Protein AF-A0A518BEJ7-F1 (afdb_monomer_lite)

Foldseek 3Di:
DVVVVLVVLQVLQLVLLVLVVVLLVLADPVCVVVSVVVLVVLCVLLVHNCVPPSHDPSVSSVVDDPVSSVSSSVVSVVVSVVSVVPDSPPPPPQPFDPVVVLVVLVVVLVVVLVVLVCVCVVCVCLLQAAQPVVLVVVLVVLVVQLVVLVVQLVVLVVVVPPPPDDDDPDDDDDPPSVVSNVVSVVSNVVSVVSNVVSVCVCVVVCSNHRPPVSLLVLLLSLLLSLLSLLLVVVSVVCVVVSNDHPVCVVVSVCLSVLSSVLSSVVLVCCCVPQQDDPDPDDPCRPCCDSVNSSVVSNVCSNPVVVSVVVVVVVVCVVPPDPVPPDDPDDDDDPPPPDDDDDDDDDDDDDDDDDDDDDDDDDDDDDDDDDDDDDDDDDDDDDDDDDD

Sequence (387 aa):
MKDGLDRVDLAEVEAQLRRIEEHLNRLSAHAAGARDRMRASVASIVGVDLGGRTTLAAEQWSRLTETQRDASVGRLTELADELAGLDPAGPLSVRPVPPGITLVAAGAMLVATLAVLSMILGRWHDATARVPLAQVEALESSVDALRAARALEERAMRALAPPDFPDDSSQPPAVAPDAAYSAAHAAVRAAESDVATRTLGLFGDARILPSEALVIEMVMWMGALGGLAHLLTSFAKYVGYRRLQRSWLIYYLFLPIQGAALAVIVYLVLRVGILAPSGLSDGGSANLNLVGIYAFAGLTGLFSKVALDKLAEVFQTAFRTRAVAEDQGEGLAQVQVTAPVRPPEPEPADSAQLVDEVETPDAPEAEGTPSRKRTAKRRASEEKPGS

Structure (mmCIF, N/CA/C/O backbone):
data_AF-A0A518BEJ7-F1
#
_entry.id   AF-A0A518BEJ7-F1
#
loop_
_atom_site.group_PDB
_atom_site.id
_atom_site.type_symbol
_atom_site.label_atom_id
_atom_site.label_alt_id
_atom_site.label_comp_id
_atom_site.label_asym_id
_atom_site.label_entity_id
_atom_site.label_seq_id
_atom_site.pdbx_PDB_ins_code
_atom_site.Cartn_x
_atom_site.Cartn_y
_atom_site.Cartn_z
_atom_site.occupancy
_atom_site.B_iso_or_equiv
_atom_site.auth_seq_id
_atom_site.auth_comp_id
_atom_site.auth_asym_id
_atom_site.auth_atom_id
_atom_site.pdbx_PDB_model_num
ATOM 1 N N . MET A 1 1 ? -36.230 28.241 61.205 1.00 55.03 1 MET A N 1
ATOM 2 C CA . MET A 1 1 ? -36.914 27.665 60.023 1.00 55.03 1 MET A CA 1
ATOM 3 C C . MET A 1 1 ? -36.000 27.540 58.799 1.00 55.03 1 MET A C 1
ATOM 5 O O . MET A 1 1 ? -36.228 26.617 58.036 1.00 55.03 1 MET A O 1
ATOM 9 N N . LYS A 1 2 ? -34.958 28.380 58.626 1.00 56.50 2 LYS A N 1
ATOM 10 C CA . LYS A 1 2 ? -33.977 28.249 57.525 1.00 56.50 2 LYS A CA 1
ATOM 11 C C . LYS A 1 2 ? -33.111 26.975 57.586 1.00 56.50 2 LYS A C 1
ATOM 13 O O . LYS A 1 2 ? -33.020 26.290 56.579 1.00 56.50 2 LYS A O 1
ATOM 18 N N . ASP A 1 3 ? -32.637 26.570 58.768 1.00 59.72 3 ASP A N 1
ATOM 19 C CA . ASP A 1 3 ? -31.804 25.354 58.931 1.00 59.72 3 ASP A CA 1
ATOM 20 C C . ASP A 1 3 ? -32.463 24.035 58.480 1.00 59.72 3 ASP A C 1
ATOM 22 O O . ASP A 1 3 ? -31.779 23.033 58.278 1.00 59.72 3 ASP A O 1
ATOM 26 N N . GLY A 1 4 ? -33.795 24.007 58.354 1.00 56.38 4 GLY A N 1
ATOM 27 C CA . GLY A 1 4 ? -34.533 22.827 57.900 1.00 56.38 4 GLY A CA 1
ATOM 28 C C . GLY A 1 4 ? -34.551 22.659 56.380 1.00 56.38 4 GLY A C 1
ATOM 29 O O . GLY A 1 4 ? -34.531 21.525 55.918 1.00 56.38 4 GLY A O 1
ATOM 30 N N . LEU A 1 5 ? -34.559 23.760 55.616 1.00 57.19 5 LEU A N 1
ATOM 31 C CA . LEU A 1 5 ? -34.579 23.734 54.146 1.00 57.19 5 LEU A CA 1
ATOM 32 C C . LEU A 1 5 ? -33.195 23.387 53.579 1.00 57.19 5 LEU A C 1
ATOM 34 O O . LEU A 1 5 ? -33.090 22.474 52.769 1.00 57.19 5 LEU A O 1
ATOM 38 N N . ASP A 1 6 ? -32.122 23.981 54.118 1.00 65.31 6 ASP A N 1
ATOM 39 C CA . ASP A 1 6 ? -30.749 23.727 53.644 1.00 65.31 6 ASP A CA 1
ATOM 40 C C . ASP A 1 6 ? -30.299 22.257 53.814 1.00 65.31 6 ASP A C 1
ATOM 42 O O . ASP A 1 6 ? -29.430 21.773 53.087 1.00 65.31 6 ASP A O 1
ATOM 46 N N . ARG A 1 7 ? -30.890 21.520 54.768 1.00 65.75 7 ARG A N 1
ATOM 47 C CA . ARG A 1 7 ? -30.589 20.096 54.996 1.00 65.75 7 ARG A CA 1
ATOM 48 C C . ARG A 1 7 ? -31.278 19.156 54.010 1.00 65.75 7 ARG A C 1
ATOM 50 O O . ARG A 1 7 ? -30.726 18.093 53.732 1.00 65.75 7 ARG A O 1
ATOM 57 N N . VAL A 1 8 ? -32.463 19.514 53.519 1.00 61.03 8 VAL A N 1
ATOM 58 C CA . VAL A 1 8 ? -33.221 18.668 52.584 1.00 61.03 8 VAL A CA 1
ATOM 59 C C . VAL A 1 8 ? -32.542 18.669 51.210 1.00 61.03 8 VAL A C 1
ATOM 61 O O . VAL A 1 8 ? -32.396 17.604 50.613 1.00 61.03 8 VAL A O 1
ATOM 64 N N . ASP A 1 9 ? -31.998 19.812 50.783 1.00 79.81 9 ASP A N 1
ATOM 65 C CA . ASP A 1 9 ? -31.315 19.937 49.487 1.00 79.81 9 ASP A CA 1
ATOM 66 C C . ASP A 1 9 ? -29.981 19.179 49.440 1.00 79.81 9 ASP A C 1
ATOM 68 O O . ASP A 1 9 ? -29.652 18.544 48.438 1.00 79.81 9 ASP A O 1
ATOM 72 N N . LEU A 1 10 ? -29.215 19.187 50.539 1.00 84.19 10 LEU A N 1
ATOM 73 C CA . LEU A 1 10 ? -27.943 18.460 50.605 1.00 84.19 10 LEU A CA 1
ATOM 74 C C . LEU A 1 10 ? -28.154 16.941 50.528 1.00 84.19 10 LEU A C 1
ATOM 76 O O . LEU A 1 10 ? -27.407 16.247 49.838 1.00 84.19 10 LEU A O 1
ATOM 80 N N . ALA A 1 11 ? -29.181 16.424 51.207 1.00 85.81 11 ALA A N 1
ATOM 81 C CA . ALA A 1 11 ? -29.491 14.998 51.194 1.00 85.81 11 ALA A CA 1
ATOM 82 C C . ALA A 1 11 ? -29.886 14.505 49.791 1.00 85.81 11 ALA A C 1
ATOM 84 O O . ALA A 1 11 ? -29.47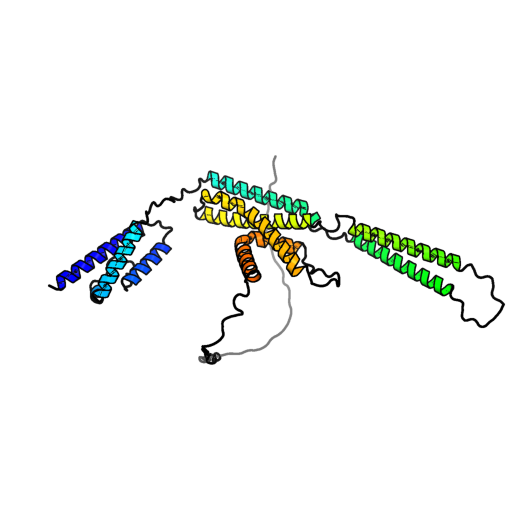8 13.410 49.396 1.00 85.81 11 ALA A O 1
ATOM 85 N N . GLU A 1 12 ? -30.630 15.313 49.026 1.00 87.31 12 GLU A N 1
ATOM 86 C CA . GLU A 1 12 ? -30.988 14.985 47.642 1.00 87.31 12 GLU A CA 1
ATOM 87 C C . GLU A 1 12 ? -29.751 14.967 46.737 1.00 87.31 12 GLU A C 1
ATOM 89 O O . GLU A 1 12 ? -29.547 14.009 45.992 1.00 87.31 12 GLU A O 1
ATOM 94 N N . VAL A 1 13 ? -28.856 15.953 46.860 1.00 86.56 13 VAL A N 1
ATOM 95 C CA . VAL A 1 13 ? -27.588 15.975 46.107 1.00 86.56 13 VAL A CA 1
ATOM 96 C C . VAL A 1 13 ? -26.735 14.747 46.417 1.00 86.56 13 VAL A C 1
ATOM 98 O O . VAL A 1 13 ? -26.234 14.095 45.501 1.00 86.56 13 VAL A O 1
ATOM 101 N N . GLU A 1 14 ? -26.600 14.370 47.689 1.00 89.25 14 GLU A N 1
ATOM 102 C CA . GLU A 1 14 ? -25.875 13.155 48.078 1.00 89.25 14 GLU A CA 1
ATOM 103 C C . GLU A 1 14 ? -26.545 11.869 47.569 1.00 89.25 14 GLU A C 1
ATOM 105 O O . GLU A 1 14 ? -25.866 10.872 47.301 1.00 89.25 14 GLU A O 1
ATOM 110 N N . ALA A 1 15 ? -27.874 11.854 47.440 1.00 88.50 15 ALA A N 1
ATOM 111 C CA . ALA A 1 15 ? -28.603 10.740 46.841 1.00 88.50 15 ALA A CA 1
ATOM 112 C C . ALA A 1 15 ? -28.362 10.656 45.323 1.00 88.50 15 ALA A C 1
ATOM 114 O O . ALA A 1 15 ? -28.169 9.558 44.795 1.00 88.50 15 ALA A O 1
ATOM 115 N N . GLN A 1 16 ? -28.319 11.791 44.621 1.00 86.69 16 GLN A N 1
ATOM 116 C CA . GLN A 1 16 ? -27.991 11.858 43.191 1.00 86.69 16 GLN A CA 1
ATOM 117 C C . GLN A 1 16 ? -26.537 11.449 42.922 1.00 86.69 16 GLN A C 1
ATOM 119 O O . GLN A 1 16 ? -26.282 10.603 42.067 1.00 86.69 16 GLN A O 1
ATOM 124 N N . LEU A 1 17 ? -25.580 11.953 43.710 1.00 88.44 17 LEU A N 1
ATOM 125 C CA . LEU A 1 17 ? -24.166 11.574 43.601 1.00 88.44 17 LEU A CA 1
ATOM 126 C C . LEU A 1 17 ? -23.956 10.071 43.819 1.00 88.44 17 LEU A C 1
ATOM 128 O O . LEU A 1 17 ? -23.204 9.444 43.073 1.00 88.44 17 LEU A O 1
ATOM 132 N N . ARG A 1 18 ? -24.655 9.466 44.791 1.00 89.06 18 ARG A N 1
ATOM 133 C CA . ARG A 1 18 ? -24.640 8.007 44.985 1.00 89.06 18 ARG A CA 1
ATOM 134 C C . ARG A 1 18 ? -25.216 7.256 43.788 1.00 89.06 18 ARG A C 1
ATOM 136 O O . ARG A 1 18 ? -24.581 6.312 43.327 1.00 89.06 18 ARG A O 1
ATOM 143 N N . ARG A 1 19 ? -26.360 7.693 43.243 1.00 86.69 19 ARG A N 1
ATOM 144 C CA . ARG A 1 19 ? -26.951 7.094 42.032 1.00 86.69 19 ARG A CA 1
ATOM 145 C C . ARG A 1 19 ? -25.989 7.144 40.845 1.00 86.69 19 ARG A C 1
ATOM 147 O O . ARG A 1 19 ? -25.815 6.128 40.171 1.00 86.69 19 ARG A O 1
ATOM 154 N N . ILE A 1 20 ? -25.339 8.283 40.609 1.00 87.56 20 ILE A N 1
ATOM 155 C CA . ILE A 1 20 ? -24.346 8.450 39.538 1.00 87.56 20 ILE A CA 1
ATOM 156 C C . ILE A 1 20 ? -23.154 7.514 39.765 1.00 87.56 20 ILE A C 1
ATOM 158 O O . ILE A 1 20 ? -22.774 6.773 38.860 1.00 87.56 20 ILE A O 1
ATOM 162 N N . GLU A 1 21 ? -22.595 7.481 40.974 1.00 88.44 21 GLU A N 1
ATOM 163 C CA . GLU A 1 21 ? -21.442 6.635 41.294 1.00 88.44 21 GLU A CA 1
ATOM 164 C C . GLU A 1 21 ? -21.772 5.134 41.179 1.00 88.44 21 GLU A C 1
ATOM 166 O O . GLU A 1 21 ? -20.954 4.354 40.694 1.00 88.44 21 GLU A O 1
ATOM 171 N N . GLU A 1 22 ? -22.986 4.707 41.535 1.00 87.69 22 GLU A N 1
ATOM 172 C CA . GLU A 1 22 ? -23.460 3.336 41.302 1.00 87.69 22 GLU A CA 1
ATOM 173 C C . GLU A 1 22 ? -23.546 2.985 39.810 1.00 87.69 22 GLU A C 1
ATOM 175 O O . GLU A 1 22 ? -23.212 1.861 39.424 1.00 87.69 22 GLU A O 1
ATOM 180 N N . HIS A 1 23 ? -23.980 3.918 38.956 1.00 84.94 23 HIS A N 1
ATOM 181 C CA . HIS A 1 23 ? -23.977 3.714 37.503 1.00 84.94 23 HIS A CA 1
ATOM 182 C C . HIS A 1 23 ? -22.544 3.669 36.964 1.00 84.94 23 HIS A C 1
ATOM 184 O O . HIS A 1 23 ? -22.202 2.766 36.200 1.00 84.94 23 HIS A O 1
ATOM 190 N N . LEU A 1 24 ? -21.667 4.565 37.427 1.00 84.50 24 LEU A N 1
ATOM 191 C CA . LEU A 1 24 ? -20.254 4.570 37.052 1.00 84.50 24 LEU A CA 1
ATOM 192 C C . LEU A 1 24 ? -19.535 3.290 37.482 1.00 84.50 24 LEU A C 1
ATOM 194 O O . LEU A 1 24 ? -18.724 2.766 36.724 1.00 84.50 24 LEU A O 1
ATOM 198 N N . ASN A 1 25 ? -19.840 2.745 38.657 1.00 85.12 25 ASN A N 1
ATOM 199 C CA . ASN A 1 25 ? -19.250 1.492 39.127 1.00 85.12 25 ASN A CA 1
ATOM 200 C C . ASN A 1 25 ? -19.800 0.259 38.403 1.00 85.12 25 ASN A C 1
ATOM 202 O O . ASN A 1 25 ? -19.101 -0.751 38.316 1.00 85.12 25 ASN A O 1
ATOM 206 N N . ARG A 1 26 ? -21.004 0.350 37.825 1.00 81.00 26 ARG A N 1
ATOM 207 C CA . ARG A 1 26 ? -21.545 -0.669 36.914 1.00 81.00 26 ARG A CA 1
ATOM 208 C C . ARG A 1 26 ? -20.895 -0.641 35.529 1.00 81.00 26 ARG A C 1
ATOM 210 O O . ARG A 1 26 ? -20.910 -1.663 34.842 1.00 81.00 26 ARG A O 1
ATOM 217 N N . LEU A 1 27 ? -20.284 0.472 35.113 1.00 79.94 27 LEU A N 1
ATOM 218 C CA . LEU A 1 27 ? -19.514 0.511 33.869 1.00 79.94 27 LEU A CA 1
ATOM 219 C C . LEU A 1 27 ? -18.286 -0.407 33.970 1.00 79.94 27 LEU A C 1
ATOM 221 O O . LEU A 1 27 ? -17.537 -0.389 34.946 1.00 79.94 27 LEU A O 1
ATOM 225 N N . SER A 1 28 ? -18.058 -1.211 32.928 1.00 73.56 28 SER A N 1
ATOM 226 C CA . SER A 1 28 ? -16.960 -2.186 32.899 1.00 73.56 28 SER A CA 1
ATOM 227 C C . SER A 1 28 ? -15.583 -1.544 33.143 1.00 73.56 28 SER A C 1
ATOM 229 O O . SER A 1 28 ? -15.351 -0.386 32.795 1.00 73.56 28 SER A O 1
ATOM 231 N N . ALA A 1 29 ? -14.613 -2.327 33.636 1.00 70.69 29 ALA A N 1
ATOM 232 C CA . ALA A 1 29 ? -13.228 -1.879 33.859 1.00 70.69 29 ALA A CA 1
ATOM 233 C C . ALA A 1 29 ? -12.579 -1.202 32.628 1.00 70.69 29 ALA A C 1
ATOM 235 O O . ALA A 1 29 ? -11.692 -0.362 32.758 1.00 70.69 29 ALA A O 1
ATOM 236 N N . HIS A 1 30 ? -13.067 -1.517 31.426 1.00 58.03 30 HIS A N 1
ATOM 237 C CA . HIS A 1 30 ? -12.607 -0.953 30.159 1.00 58.03 30 HIS A CA 1
ATOM 238 C C . HIS A 1 30 ? -13.056 0.501 29.926 1.00 58.03 30 HIS A C 1
ATOM 240 O O . HIS A 1 30 ? -12.559 1.143 29.001 1.00 58.03 30 HIS A O 1
ATOM 246 N N . ALA A 1 31 ? -13.966 1.017 30.755 1.00 75.56 31 ALA A N 1
ATOM 247 C CA . ALA A 1 31 ? -14.461 2.388 30.741 1.00 75.56 31 ALA A CA 1
ATOM 248 C C . ALA A 1 31 ? -13.768 3.286 31.786 1.00 75.56 31 ALA A C 1
ATOM 250 O O . ALA A 1 31 ? -14.275 4.364 32.073 1.00 75.56 31 ALA A O 1
ATOM 251 N N . ALA A 1 32 ? -12.618 2.885 32.352 1.00 75.00 32 ALA A N 1
ATOM 252 C CA . ALA A 1 32 ? -11.901 3.654 33.380 1.00 75.00 32 ALA A CA 1
ATOM 253 C C . ALA A 1 32 ? -11.735 5.144 33.022 1.00 75.00 32 ALA A C 1
ATOM 255 O O . ALA A 1 32 ? -12.241 5.993 33.742 1.00 75.00 32 ALA A O 1
ATOM 256 N N . GLY A 1 33 ? -11.190 5.457 31.842 1.00 75.25 33 GLY A N 1
ATOM 257 C CA . GLY A 1 33 ? -11.035 6.854 31.419 1.00 75.25 33 GLY A CA 1
ATOM 258 C C . GLY A 1 33 ? -12.354 7.593 31.145 1.00 75.25 33 GLY A C 1
ATOM 259 O O . GLY A 1 33 ? -12.387 8.817 31.206 1.00 75.25 33 GLY A O 1
ATOM 260 N N . ALA A 1 34 ? -13.447 6.885 30.842 1.00 76.38 34 ALA A N 1
ATOM 261 C CA . ALA A 1 34 ? -14.771 7.504 30.743 1.00 76.38 34 ALA A CA 1
ATOM 262 C C . ALA A 1 34 ? -15.339 7.818 32.135 1.00 76.38 34 ALA A C 1
ATOM 264 O O . ALA A 1 34 ? -15.891 8.898 32.321 1.00 76.38 34 ALA A O 1
ATOM 265 N N . ARG A 1 35 ? -15.128 6.927 33.117 1.00 83.00 35 ARG A N 1
ATOM 266 C CA . ARG A 1 35 ? -15.468 7.175 34.527 1.00 83.00 35 ARG A CA 1
ATOM 267 C C . ARG A 1 35 ? -14.712 8.380 35.074 1.00 83.00 35 ARG A C 1
ATOM 269 O O . ARG A 1 35 ? -15.332 9.233 35.694 1.00 83.00 35 ARG A O 1
ATOM 276 N N . ASP A 1 36 ? -13.416 8.495 34.788 1.00 82.75 36 ASP A N 1
ATOM 277 C CA . ASP A 1 36 ? -12.596 9.610 35.280 1.00 82.75 36 ASP A CA 1
ATOM 278 C C . ASP A 1 36 ? -13.040 10.955 34.689 1.00 82.75 36 ASP A C 1
ATOM 280 O O . ASP A 1 36 ? -13.186 11.933 35.420 1.00 82.75 36 ASP A O 1
ATOM 284 N N . ARG A 1 37 ? -13.350 11.002 33.383 1.00 82.25 37 ARG A N 1
ATOM 285 C CA . ARG A 1 37 ? -13.929 12.202 32.754 1.00 82.25 37 ARG A CA 1
ATOM 286 C C . ARG A 1 37 ? -15.290 12.558 33.340 1.00 82.25 37 ARG A C 1
ATOM 288 O O . ARG A 1 37 ? -15.530 13.726 33.611 1.00 82.25 37 ARG A O 1
ATOM 295 N N . MET A 1 38 ? -16.152 11.567 33.569 1.00 84.69 38 MET A N 1
ATOM 296 C CA . MET A 1 38 ? -17.474 11.814 34.144 1.00 84.69 38 MET A CA 1
ATOM 297 C C . MET A 1 38 ? -17.368 12.334 35.582 1.00 84.69 38 MET A C 1
ATOM 299 O O . MET A 1 38 ? -18.053 13.285 35.939 1.00 84.69 38 MET A O 1
ATOM 303 N N . ARG A 1 39 ? -16.453 11.784 36.390 1.00 85.25 39 ARG A N 1
ATOM 304 C CA . ARG A 1 39 ? -16.159 12.295 37.738 1.00 85.25 39 ARG A CA 1
ATOM 305 C C . ARG A 1 39 ? -15.640 13.733 37.703 1.00 85.25 39 ARG A C 1
ATOM 307 O O . ARG A 1 39 ? -16.071 14.541 38.519 1.00 85.25 39 ARG A O 1
ATOM 314 N N . ALA A 1 40 ? -14.781 14.073 36.740 1.00 84.38 40 ALA A N 1
ATOM 315 C CA . ALA A 1 40 ? -14.326 15.449 36.539 1.00 84.38 40 ALA A CA 1
ATOM 316 C C . ALA A 1 40 ? -15.477 16.391 36.129 1.00 84.38 40 ALA A C 1
ATOM 318 O O . ALA A 1 40 ? -15.563 17.507 36.638 1.00 84.38 40 ALA A O 1
ATOM 319 N N . SER A 1 41 ? -16.399 15.939 35.271 1.00 86.19 41 SER A N 1
ATOM 320 C CA . SER A 1 41 ? -17.610 16.693 34.916 1.00 86.19 41 SER A CA 1
ATOM 321 C C . SER A 1 41 ? -18.528 16.912 36.122 1.00 86.19 41 SER A C 1
ATOM 323 O O . SER A 1 41 ? -18.980 18.033 36.334 1.00 86.19 41 SER A O 1
ATOM 325 N N . VAL A 1 42 ? -18.747 15.890 36.955 1.00 87.50 42 VAL A N 1
ATOM 326 C CA . VAL A 1 42 ? -19.524 16.005 38.203 1.00 87.50 42 VAL A CA 1
ATOM 327 C C . VAL A 1 42 ? -18.870 17.004 39.165 1.00 87.50 42 VAL A C 1
ATOM 329 O O . VAL A 1 42 ? -19.552 17.889 39.678 1.00 87.50 42 VAL A O 1
ATOM 332 N N . ALA A 1 43 ? -17.547 16.937 39.349 1.00 86.12 43 ALA A N 1
ATOM 333 C CA . ALA A 1 43 ? -16.807 17.902 40.167 1.00 86.12 43 ALA A CA 1
ATOM 334 C C . ALA A 1 43 ? -16.926 19.340 39.622 1.00 86.12 43 ALA A C 1
ATOM 336 O O . ALA A 1 43 ? -17.113 20.286 40.386 1.00 86.12 43 ALA A O 1
ATOM 337 N N . SER A 1 44 ? -16.895 19.509 38.294 1.00 87.88 44 SER A N 1
ATOM 338 C CA . SER A 1 44 ? -17.094 20.810 37.647 1.00 87.88 44 SER A CA 1
ATOM 339 C C . SER A 1 44 ? -18.515 21.353 37.807 1.00 87.88 44 SER A C 1
ATOM 341 O O . SER A 1 44 ? -18.669 22.569 37.887 1.00 87.88 44 SER A O 1
ATOM 343 N N .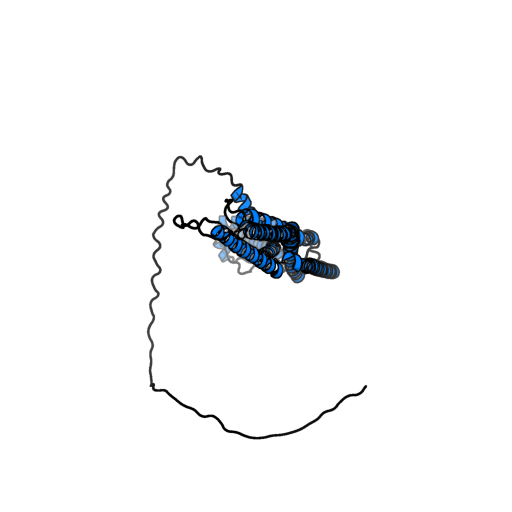 ILE A 1 45 ? -19.541 20.496 37.823 1.00 85.44 45 ILE A N 1
ATOM 344 C CA . ILE A 1 45 ? -20.941 20.909 38.017 1.00 85.44 45 ILE A CA 1
ATOM 345 C C . ILE A 1 45 ? -21.145 21.431 39.437 1.00 85.44 45 ILE A C 1
ATOM 347 O O . ILE A 1 45 ? -21.760 22.476 39.616 1.00 85.44 45 ILE A O 1
ATOM 351 N N . VAL A 1 46 ? -20.594 20.729 40.428 1.00 84.00 46 VAL A N 1
ATOM 352 C CA . VAL A 1 46 ? -20.720 21.105 41.843 1.00 84.00 46 VAL A CA 1
ATOM 353 C C . VAL A 1 46 ? -19.757 22.242 42.224 1.00 84.00 46 VAL A C 1
ATOM 355 O O . VAL A 1 46 ? -19.920 22.881 43.261 1.00 84.00 46 VAL A O 1
ATOM 358 N N . GLY A 1 47 ? -18.755 22.526 41.385 1.00 82.19 47 GLY A N 1
ATOM 359 C CA . GLY A 1 47 ? -17.743 23.556 41.634 1.00 82.19 47 GLY A CA 1
ATOM 360 C C . GLY A 1 47 ? -16.763 23.190 42.753 1.00 82.19 47 GLY A C 1
ATOM 361 O O . GLY A 1 47 ? -16.093 24.064 43.300 1.00 82.19 47 GLY A O 1
ATOM 362 N N . VAL A 1 48 ? -16.692 21.907 43.116 1.00 77.25 48 VAL A N 1
ATOM 363 C CA . VAL A 1 48 ? -15.896 21.391 44.232 1.00 77.25 48 VAL A CA 1
ATOM 364 C C . VAL A 1 48 ? -15.226 20.093 43.801 1.00 77.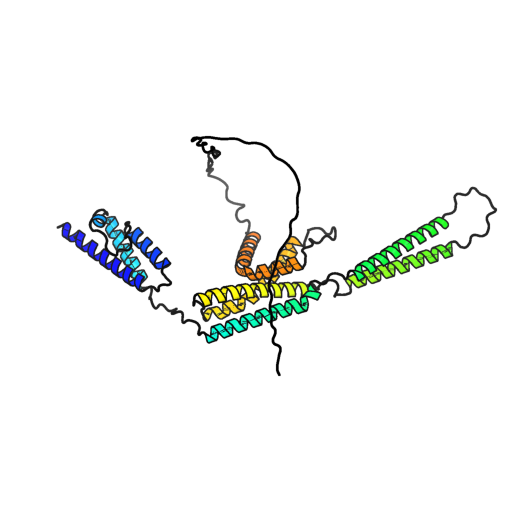25 48 VAL A C 1
ATOM 366 O O . VAL A 1 48 ? -15.873 19.197 43.259 1.00 77.25 48 VAL A O 1
ATOM 369 N N . ASP A 1 49 ? -13.929 19.973 44.080 1.00 78.12 49 ASP A N 1
ATOM 370 C CA . ASP A 1 49 ? -13.228 18.703 43.922 1.00 78.12 49 ASP A CA 1
ATOM 371 C C . ASP A 1 49 ? -13.695 17.713 44.997 1.00 78.12 49 ASP A C 1
ATOM 373 O O . ASP A 1 49 ? -13.458 17.890 46.194 1.00 78.12 49 ASP A O 1
ATOM 377 N N . LEU A 1 50 ? -14.386 16.667 44.552 1.00 74.88 50 LEU A N 1
ATOM 378 C CA . LEU A 1 50 ? -14.907 15.611 45.409 1.00 74.88 50 LEU A CA 1
ATOM 379 C C . LEU A 1 50 ? -13.817 14.633 45.872 1.00 74.88 50 LEU A C 1
ATOM 381 O O . LEU A 1 50 ? -14.070 13.834 46.775 1.00 74.88 50 LEU A O 1
ATOM 385 N N . GLY A 1 51 ? -12.619 14.639 45.270 1.00 73.44 51 GLY A N 1
ATOM 386 C CA . GLY A 1 51 ? -11.519 13.748 45.657 1.00 73.44 51 GLY A CA 1
ATOM 387 C C . GLY A 1 51 ? -11.895 12.258 45.648 1.00 73.44 51 GLY A C 1
ATOM 388 O O . GLY A 1 51 ? -11.400 11.489 46.471 1.00 73.44 51 GLY A O 1
ATOM 389 N N . GLY A 1 52 ? -12.832 11.860 44.779 1.00 70.62 52 GLY A N 1
ATOM 390 C CA . GLY A 1 52 ? -13.374 10.497 44.704 1.00 70.62 52 GLY A CA 1
ATOM 391 C C . GLY A 1 52 ? -14.414 10.134 45.775 1.00 70.62 52 GLY A C 1
ATOM 392 O O . GLY A 1 52 ? -14.768 8.963 45.891 1.00 70.62 52 GLY A O 1
ATOM 393 N N . ARG A 1 53 ? -14.907 11.096 46.564 1.00 77.69 53 ARG A N 1
ATOM 394 C CA . ARG A 1 53 ? -15.961 10.878 47.567 1.00 77.69 53 ARG A CA 1
ATOM 395 C C . ARG A 1 53 ? -17.346 11.129 46.970 1.00 77.69 53 ARG A C 1
ATOM 397 O O . ARG A 1 53 ? -17.521 12.011 46.138 1.00 77.69 53 ARG A O 1
ATOM 404 N N . THR A 1 54 ? -18.351 10.401 47.452 1.00 76.25 54 THR A N 1
ATOM 405 C CA . THR A 1 54 ? -19.769 10.594 47.082 1.00 76.25 54 THR A CA 1
ATOM 406 C C . THR A 1 54 ? -20.513 11.558 48.009 1.00 76.25 54 THR A C 1
ATOM 408 O O . THR A 1 54 ? -21.731 11.674 47.922 1.00 76.25 54 THR A O 1
ATOM 411 N N . THR A 1 55 ? -19.806 12.193 48.944 1.00 81.12 55 THR A N 1
ATOM 412 C CA . THR A 1 55 ? -20.372 13.077 49.970 1.00 81.12 55 THR A CA 1
ATOM 413 C C . THR A 1 55 ? -19.790 14.470 49.809 1.00 81.12 55 THR A C 1
ATOM 415 O O . THR A 1 55 ? -18.563 14.616 49.760 1.00 81.12 55 THR A O 1
ATOM 418 N N . LEU A 1 56 ? -20.649 15.483 49.777 1.00 83.25 56 LEU A N 1
ATOM 419 C CA . LEU A 1 56 ? -20.231 16.877 49.741 1.00 83.25 56 LEU A CA 1
ATOM 420 C C . LEU A 1 56 ? -20.152 17.403 51.177 1.00 83.25 56 LEU A C 1
ATOM 422 O O . LEU A 1 56 ? -21.094 17.233 51.948 1.00 83.25 56 LEU A O 1
ATOM 426 N N . ALA A 1 57 ? -19.043 18.033 51.574 1.00 86.19 57 ALA A N 1
ATOM 427 C CA . ALA A 1 57 ? -18.966 18.587 52.922 1.00 86.19 57 ALA A CA 1
ATOM 428 C C . ALA A 1 57 ? -20.028 19.686 53.085 1.00 86.19 57 ALA A C 1
ATOM 430 O O . ALA A 1 57 ? -20.095 20.604 52.267 1.00 86.19 57 ALA A O 1
ATOM 431 N N . ALA A 1 58 ? -20.824 19.623 54.157 1.00 84.81 58 ALA A N 1
ATOM 432 C CA . ALA A 1 58 ? -21.892 20.594 54.413 1.00 84.81 58 ALA A CA 1
ATOM 433 C C . ALA A 1 58 ? -21.389 22.052 54.369 1.00 84.81 58 ALA A C 1
ATOM 435 O O . ALA A 1 58 ? -22.083 22.933 53.873 1.00 84.81 58 ALA A O 1
ATOM 436 N N . GLU A 1 59 ? -20.149 22.285 54.810 1.00 85.56 59 GLU A N 1
ATOM 437 C CA . GLU A 1 59 ? -19.494 23.596 54.781 1.00 85.56 59 GLU A CA 1
ATOM 438 C C . GLU A 1 59 ? -19.203 24.105 53.356 1.00 85.56 59 GLU A C 1
ATOM 440 O O . GLU A 1 59 ? -19.248 25.306 53.098 1.00 85.56 59 GLU A O 1
ATOM 445 N N . GLN A 1 60 ? -18.909 23.208 52.410 1.00 85.81 60 GLN A N 1
ATOM 446 C CA . GLN A 1 60 ? -18.704 23.569 51.004 1.00 85.81 60 GLN A CA 1
ATOM 447 C C . GLN A 1 60 ? -20.043 23.871 50.327 1.00 85.81 60 GLN A C 1
ATOM 449 O O . GLN A 1 60 ? -20.142 24.851 49.593 1.00 85.81 60 GLN A O 1
ATOM 454 N N . TRP A 1 61 ? -21.085 23.090 50.634 1.00 86.88 61 TRP A N 1
ATOM 455 C CA . TRP A 1 61 ? -22.439 23.327 50.127 1.00 86.88 61 TRP A CA 1
ATOM 456 C C . TRP A 1 61 ? -23.010 24.665 50.603 1.00 86.88 61 TRP A C 1
ATOM 458 O O . TRP A 1 61 ? -23.569 25.418 49.810 1.00 86.88 61 TRP A O 1
ATOM 468 N N . SER A 1 62 ? -22.800 25.013 51.877 1.00 87.56 62 SER A N 1
ATOM 469 C CA . SER A 1 62 ? -23.289 26.276 52.445 1.00 87.56 62 SER A CA 1
ATOM 470 C C . SER A 1 62 ? -22.617 27.524 51.864 1.00 87.56 62 SER A C 1
ATOM 472 O O . SER A 1 62 ? -23.127 28.626 52.048 1.00 87.56 62 SER A O 1
ATOM 474 N N . ARG A 1 63 ? -21.467 27.381 51.186 1.00 89.38 63 ARG A N 1
ATOM 475 C CA . ARG A 1 63 ? -20.773 28.496 50.515 1.00 89.38 63 ARG A CA 1
ATOM 476 C C . ARG A 1 63 ? -21.369 28.834 49.146 1.00 89.38 63 ARG A C 1
ATOM 478 O O . ARG A 1 63 ? -21.066 29.903 48.622 1.00 89.38 63 ARG A O 1
ATOM 485 N N . LEU A 1 64 ? -22.189 27.954 48.571 1.00 87.00 64 LEU A N 1
ATOM 486 C CA . LEU A 1 64 ? -22.843 28.187 47.285 1.00 87.00 64 LEU A CA 1
ATOM 487 C C . LEU A 1 64 ? -24.081 29.071 47.454 1.00 87.00 64 LEU A C 1
ATOM 489 O O . LEU A 1 64 ? -24.858 28.923 48.404 1.00 87.00 64 LEU A O 1
ATOM 493 N N . THR A 1 65 ? -24.301 29.972 46.497 1.00 91.38 65 THR A N 1
ATOM 494 C CA . THR A 1 65 ? -25.549 30.741 46.441 1.00 91.38 65 THR A CA 1
ATOM 495 C C . THR A 1 65 ? -26.730 29.811 46.156 1.00 91.38 65 THR A C 1
ATOM 497 O O . THR A 1 65 ? -26.567 28.753 45.555 1.00 91.38 65 THR A O 1
ATOM 500 N N . GLU A 1 66 ? -27.939 30.204 46.555 1.00 87.69 66 GLU A N 1
ATOM 501 C CA . GLU A 1 66 ? -29.172 29.438 46.290 1.00 87.69 66 GLU A CA 1
ATOM 502 C C . GLU A 1 66 ? -29.331 29.125 44.790 1.00 87.69 66 GLU A C 1
ATOM 504 O O . GLU A 1 66 ? -29.506 27.976 44.402 1.00 87.69 66 GLU A O 1
ATOM 509 N N . THR A 1 67 ? -29.060 30.109 43.928 1.00 87.88 67 THR A N 1
ATOM 510 C CA . THR A 1 67 ? -29.048 29.936 42.465 1.00 87.88 67 THR A CA 1
ATOM 511 C C . THR A 1 67 ? -28.014 28.923 41.960 1.00 87.88 67 THR A C 1
ATOM 513 O O . THR A 1 67 ? -28.270 28.217 40.986 1.00 87.88 67 THR A O 1
ATOM 516 N N . GLN A 1 68 ? -26.839 28.838 42.592 1.00 88.31 68 GLN A N 1
ATOM 517 C CA . GLN A 1 68 ? -25.815 27.847 42.250 1.00 88.31 68 GLN A CA 1
ATOM 518 C C . GLN A 1 68 ? -26.210 26.448 42.728 1.00 88.31 68 GLN A C 1
ATOM 520 O O . GLN A 1 68 ? -25.951 25.473 42.020 1.00 88.31 68 GLN A O 1
ATOM 525 N N . ARG A 1 69 ? -26.849 26.349 43.900 1.00 90.44 69 ARG A N 1
ATOM 526 C CA . ARG A 1 69 ? -27.368 25.088 44.442 1.00 90.44 69 ARG A CA 1
ATOM 527 C C . ARG A 1 69 ? -28.451 24.512 43.534 1.00 90.44 69 ARG A C 1
ATOM 529 O O . ARG A 1 69 ? -28.297 23.379 43.083 1.00 90.44 69 ARG A O 1
ATOM 536 N N . ASP A 1 70 ? -29.438 25.317 43.150 1.00 87.88 70 ASP A N 1
ATOM 537 C CA . ASP A 1 70 ? -30.517 24.901 42.242 1.00 87.88 70 ASP A CA 1
ATOM 538 C C . ASP A 1 70 ? -29.983 24.469 40.870 1.00 87.88 70 ASP A C 1
ATOM 540 O O . ASP A 1 70 ? -30.349 23.414 40.344 1.00 87.88 70 ASP A O 1
ATOM 544 N N . ALA A 1 71 ? -29.051 25.243 40.301 1.00 87.06 71 ALA A N 1
ATOM 545 C CA . ALA A 1 71 ? -28.424 24.905 39.024 1.00 87.06 71 ALA A CA 1
ATOM 546 C C . ALA A 1 71 ? -27.615 23.598 39.093 1.00 87.06 71 ALA A C 1
ATOM 548 O O . ALA A 1 71 ? -27.599 22.834 38.126 1.00 87.06 71 ALA A O 1
ATOM 549 N N . SER A 1 72 ? -26.954 23.329 40.223 1.00 87.44 72 SER A N 1
ATOM 550 C CA . SER A 1 72 ? -26.194 22.093 40.436 1.00 87.44 72 SER A CA 1
ATOM 551 C C . SER A 1 72 ? -27.123 20.885 40.549 1.00 87.44 72 SER A C 1
ATOM 553 O O . SER A 1 72 ? -26.874 19.870 39.904 1.00 87.44 72 SER A O 1
ATOM 555 N N . VAL A 1 73 ? -28.222 21.005 41.304 1.00 89.81 73 VAL A N 1
ATOM 556 C CA . VAL A 1 73 ? -29.240 19.949 41.443 1.00 89.81 73 VAL A CA 1
ATOM 557 C C . VAL A 1 73 ? -29.865 19.611 40.089 1.00 89.81 73 VAL A C 1
ATOM 559 O O . VAL A 1 73 ? -29.941 18.434 39.731 1.00 89.81 73 VAL A O 1
ATOM 562 N N . GLY A 1 74 ? -30.253 20.623 39.305 1.00 87.75 74 GLY A N 1
ATOM 563 C CA . GLY A 1 74 ? -30.840 20.419 37.978 1.00 87.75 74 GLY A CA 1
ATOM 564 C C . GLY A 1 74 ? -29.907 19.656 37.033 1.00 87.75 74 GLY A C 1
ATOM 565 O O . GLY A 1 74 ? -30.304 18.643 36.463 1.00 87.75 74 GLY A O 1
ATOM 566 N N . ARG A 1 75 ? -28.638 20.076 36.939 1.00 88.88 75 ARG A N 1
ATOM 567 C CA . ARG A 1 75 ? -27.642 19.410 36.079 1.00 88.88 75 ARG A CA 1
ATOM 568 C C . ARG A 1 75 ? -27.294 18.000 36.545 1.00 88.88 75 ARG A C 1
ATOM 570 O O . ARG A 1 75 ? -27.086 17.123 35.716 1.00 88.88 75 ARG A O 1
ATOM 577 N N . LEU A 1 76 ? -27.200 17.773 37.858 1.00 88.50 76 LEU A N 1
ATOM 578 C CA . LEU A 1 76 ? -26.951 16.434 38.398 1.00 88.50 76 LEU A CA 1
ATOM 579 C C . LEU A 1 76 ? -28.113 15.486 38.101 1.00 88.50 76 LEU A C 1
ATOM 581 O O . LEU A 1 76 ? -27.870 14.323 37.799 1.00 88.50 76 LEU A O 1
ATOM 585 N N . THR A 1 77 ? -29.348 15.986 38.154 1.00 89.38 77 THR A N 1
ATOM 586 C CA . THR A 1 77 ? -30.546 15.205 37.823 1.00 89.38 77 THR A CA 1
ATOM 587 C C . THR A 1 77 ? -30.575 14.853 36.336 1.00 89.38 77 THR A C 1
ATOM 589 O O . THR A 1 77 ? -30.726 13.686 35.997 1.00 89.38 77 THR A O 1
ATOM 592 N N . GLU A 1 78 ? -30.328 15.826 35.453 1.00 89.50 78 GLU A N 1
ATOM 593 C CA . GLU A 1 78 ? -30.234 15.601 34.002 1.00 89.50 78 GLU A CA 1
ATOM 594 C C . GLU A 1 78 ? -29.153 14.564 33.661 1.00 89.50 78 GLU A C 1
ATOM 596 O O . GLU A 1 78 ? -29.406 13.609 32.931 1.00 89.50 78 GLU A O 1
ATOM 601 N N . LEU A 1 79 ? -27.970 14.682 34.271 1.00 88.00 79 LEU A N 1
ATOM 602 C CA . LEU A 1 79 ? -26.870 13.741 34.067 1.00 88.00 79 LEU A CA 1
ATOM 603 C C . LEU A 1 79 ? -27.175 12.344 34.637 1.00 88.00 79 LEU A C 1
ATOM 605 O O . LEU A 1 79 ? -26.769 11.336 34.055 1.00 88.00 79 LEU A O 1
ATOM 609 N N . ALA A 1 80 ? -27.882 12.260 35.768 1.00 86.31 80 ALA A N 1
ATOM 610 C CA . ALA A 1 80 ? -28.339 10.991 36.326 1.00 86.31 80 ALA A CA 1
ATOM 611 C C . ALA A 1 80 ? -29.368 10.304 35.411 1.00 86.31 80 ALA A C 1
ATOM 613 O O . ALA A 1 80 ? -29.275 9.091 35.217 1.00 86.31 80 ALA A O 1
ATOM 614 N N . ASP A 1 81 ? -30.287 11.061 34.807 1.00 86.12 81 ASP A N 1
ATOM 615 C CA . ASP A 1 81 ? -31.282 10.549 33.859 1.00 86.12 81 ASP A CA 1
ATOM 616 C C . ASP A 1 81 ? -30.642 10.121 32.526 1.00 86.12 81 ASP A C 1
ATOM 618 O O . ASP A 1 81 ? -30.951 9.040 32.014 1.00 86.12 81 ASP A O 1
ATOM 622 N N . GLU A 1 82 ? -29.681 10.891 31.997 1.00 86.50 82 GLU A N 1
ATOM 623 C CA . GLU A 1 82 ? -28.871 10.489 30.837 1.00 86.50 82 GLU A CA 1
ATOM 624 C C . GLU A 1 82 ? -28.132 9.167 31.101 1.00 86.50 82 GLU A C 1
ATOM 626 O O . GLU A 1 82 ? -28.143 8.258 30.267 1.00 86.50 82 GLU A O 1
ATOM 631 N N . LEU A 1 83 ? -27.523 9.024 32.285 1.00 83.31 83 LEU A N 1
ATOM 632 C CA . LEU A 1 83 ? -26.834 7.799 32.703 1.00 83.31 83 LEU A CA 1
ATOM 633 C C . LEU A 1 83 ? -27.785 6.622 32.937 1.00 83.31 83 LEU A C 1
ATOM 635 O O . LEU A 1 83 ? -27.401 5.484 32.671 1.00 83.31 83 LEU A O 1
ATOM 639 N N . ALA A 1 84 ? -29.003 6.867 33.418 1.00 81.62 84 ALA A N 1
ATOM 640 C CA . ALA A 1 84 ? -30.017 5.831 33.591 1.00 81.62 84 ALA A CA 1
ATOM 641 C C . ALA A 1 84 ? -30.552 5.320 32.241 1.00 81.62 84 ALA A C 1
ATOM 643 O O . ALA A 1 84 ? -30.866 4.136 32.112 1.00 81.62 84 ALA A O 1
ATOM 644 N N . GLY A 1 85 ? -30.618 6.191 31.226 1.00 80.88 85 GLY A N 1
ATOM 645 C CA . GLY A 1 85 ? -30.961 5.825 29.848 1.00 80.88 85 GLY A CA 1
ATOM 646 C C . GLY A 1 85 ? -29.856 5.052 29.117 1.00 80.88 85 GLY A C 1
ATOM 647 O O . GLY A 1 85 ? -30.133 4.313 28.168 1.00 80.88 85 GLY A O 1
ATOM 648 N N . LEU A 1 86 ? -28.606 5.173 29.571 1.00 75.81 86 LEU A N 1
ATOM 649 C CA . LEU A 1 86 ? -27.487 4.361 29.105 1.00 75.81 86 LEU A CA 1
ATOM 650 C C . LEU A 1 86 ? -27.579 2.965 29.732 1.00 75.81 86 LEU A C 1
ATOM 652 O O . LEU A 1 86 ? -26.938 2.679 30.741 1.00 75.81 86 LEU A O 1
ATOM 656 N N . ASP A 1 87 ? -28.374 2.085 29.117 1.00 61.66 87 ASP A N 1
ATOM 657 C CA . ASP A 1 87 ? -28.447 0.670 29.490 1.00 61.66 87 ASP A CA 1
ATOM 658 C C . ASP A 1 87 ? -27.016 0.099 29.647 1.00 61.66 87 ASP A C 1
ATOM 660 O O . ASP A 1 87 ? -26.274 0.022 28.658 1.00 61.66 87 ASP A O 1
ATOM 664 N N . PRO A 1 88 ? -26.580 -0.304 30.860 1.00 57.34 88 PRO A N 1
ATOM 665 C CA . PRO A 1 88 ? -25.255 -0.890 31.063 1.00 57.34 88 PRO A CA 1
ATOM 666 C C . PRO A 1 88 ? -25.110 -2.230 30.324 1.00 57.34 88 PRO A C 1
ATOM 668 O O . PRO A 1 88 ? -23.990 -2.700 30.110 1.00 57.34 88 PRO A O 1
ATOM 671 N N . ALA A 1 89 ? -26.235 -2.829 29.914 1.00 49.41 89 ALA A N 1
ATOM 672 C CA . ALA A 1 89 ? -26.329 -3.997 29.053 1.00 49.41 89 ALA A CA 1
ATOM 673 C C . ALA A 1 89 ? -26.650 -3.652 27.585 1.00 49.41 89 ALA A C 1
ATOM 675 O O . ALA A 1 89 ? -26.943 -4.569 26.812 1.00 49.41 89 ALA A O 1
ATOM 676 N N . GLY A 1 90 ? -26.561 -2.371 27.199 1.00 48.41 90 GLY A N 1
ATOM 677 C CA . GLY A 1 90 ? -26.927 -1.865 25.880 1.00 48.41 90 GLY A CA 1
ATOM 678 C C . GLY A 1 90 ? -26.397 -2.736 24.730 1.00 48.41 90 GLY A C 1
ATOM 679 O O . GLY A 1 90 ? -25.357 -3.388 24.873 1.00 48.41 90 GLY A O 1
ATOM 680 N N . PRO A 1 91 ? -27.088 -2.745 23.571 1.00 46.53 91 PRO A N 1
ATOM 681 C CA . PRO A 1 91 ? -27.229 -3.858 22.608 1.00 46.53 91 PRO A CA 1
ATOM 682 C C . PRO A 1 91 ? -25.952 -4.429 21.967 1.00 46.53 91 PRO A C 1
ATOM 684 O O . PRO A 1 91 ? -26.011 -5.341 21.144 1.00 46.53 91 PRO A O 1
ATOM 687 N N . LEU A 1 92 ? -24.779 -3.952 22.353 1.00 51.47 92 LEU A N 1
ATOM 688 C CA . LEU A 1 92 ? -23.489 -4.475 21.951 1.00 51.47 92 LEU A CA 1
ATOM 689 C C . LEU A 1 92 ? -22.809 -5.136 23.149 1.00 51.47 92 LEU A C 1
ATOM 691 O O . LEU A 1 92 ? -21.681 -4.790 23.498 1.00 51.47 92 LEU A O 1
ATOM 695 N N . SER A 1 93 ? -23.450 -6.146 23.750 1.00 54.34 93 SER A N 1
ATOM 696 C CA . SER A 1 93 ? -22.672 -7.180 24.437 1.00 54.34 93 SER A CA 1
ATOM 697 C C . SER A 1 93 ? -21.708 -7.750 23.394 1.00 54.34 93 SER A C 1
ATOM 699 O O . SER A 1 93 ? -22.085 -8.503 22.493 1.00 54.34 93 SER A O 1
ATOM 701 N N . VAL A 1 94 ? -20.463 -7.268 23.415 1.00 59.03 94 VAL A N 1
ATOM 702 C CA . VAL A 1 94 ? -19.436 -7.664 22.458 1.00 59.03 94 VAL A CA 1
ATOM 703 C C . VAL A 1 94 ? -19.112 -9.109 22.782 1.00 59.03 94 VAL A C 1
ATOM 705 O O . VAL A 1 94 ? -18.255 -9.397 23.613 1.00 59.03 94 VAL A O 1
ATOM 708 N N . ARG A 1 95 ? -19.857 -10.037 22.178 1.00 68.94 95 ARG A N 1
ATOM 709 C CA . ARG A 1 95 ? -19.581 -11.459 22.317 1.00 68.94 95 ARG A CA 1
ATOM 710 C C . ARG A 1 95 ? -18.184 -11.679 21.744 1.00 68.94 95 ARG A C 1
ATOM 712 O O . ARG A 1 95 ? -18.002 -11.458 20.540 1.00 68.94 95 ARG A O 1
ATOM 719 N N . PRO A 1 96 ? -17.201 -12.077 22.570 1.00 73.19 96 PRO A N 1
ATOM 720 C CA . PRO A 1 96 ? -15.851 -12.282 22.084 1.00 73.19 96 PRO A CA 1
ATOM 721 C C . PRO A 1 96 ? -15.871 -13.325 20.967 1.00 73.19 96 PRO A C 1
ATOM 723 O O . PRO A 1 96 ? -16.675 -14.266 20.958 1.00 73.19 96 PRO A O 1
ATOM 726 N N . VAL A 1 97 ? -15.001 -13.134 19.979 1.00 82.75 97 VAL A N 1
ATOM 727 C CA . VAL A 1 97 ? -14.851 -14.098 18.891 1.00 82.75 97 VAL A CA 1
ATOM 728 C C . VAL A 1 97 ? -14.303 -15.405 19.483 1.00 82.75 97 VAL A C 1
ATOM 730 O O . VAL A 1 97 ? -13.320 -15.363 20.220 1.00 82.75 97 VAL A O 1
ATOM 733 N N . PRO A 1 98 ? -14.919 -16.565 19.193 1.00 88.56 98 PRO A N 1
ATOM 734 C CA . PRO A 1 98 ? -14.423 -17.859 19.617 1.00 88.56 98 PRO A CA 1
ATOM 735 C C . PRO A 1 98 ? -12.985 -18.061 19.136 1.00 88.56 98 PRO A C 1
ATOM 737 O O . PRO A 1 98 ? -12.680 -17.698 17.994 1.00 88.56 98 PRO A O 1
ATOM 740 N N . PRO A 1 99 ? -12.127 -18.706 19.942 1.00 88.56 99 PRO A N 1
ATOM 741 C CA . PRO A 1 99 ? -10.715 -18.895 19.610 1.00 88.56 99 PRO A CA 1
ATOM 742 C C . PRO A 1 99 ? -10.506 -19.643 18.280 1.00 88.56 99 PRO A C 1
ATOM 744 O O . PRO A 1 99 ? -9.564 -19.357 17.542 1.00 88.56 99 PRO A O 1
ATOM 747 N N . GLY A 1 100 ? -11.425 -20.546 17.917 1.00 91.19 100 GLY A N 1
ATOM 748 C CA . GLY A 1 100 ? -11.385 -21.238 16.625 1.00 91.19 100 GLY A CA 1
ATOM 749 C C . GLY A 1 100 ? -11.481 -20.284 15.430 1.00 91.19 100 GLY A C 1
ATOM 750 O O . GLY A 1 100 ? -10.695 -20.391 14.495 1.00 91.19 100 GLY A O 1
ATOM 751 N N . ILE A 1 101 ? -12.375 -19.290 15.483 1.00 89.69 101 ILE A N 1
ATOM 752 C CA . ILE A 1 101 ? -12.523 -18.308 14.396 1.00 89.69 101 ILE A CA 1
ATOM 753 C C . ILE A 1 101 ? -11.286 -17.406 14.320 1.00 89.69 101 ILE A C 1
ATOM 755 O O . ILE A 1 101 ? -10.841 -17.084 13.222 1.00 89.69 101 ILE A O 1
ATOM 759 N N . THR A 1 102 ? -10.689 -17.030 15.459 1.00 90.19 102 THR A N 1
ATOM 760 C CA . THR A 1 102 ? -9.454 -16.228 15.449 1.00 90.19 102 THR A CA 1
ATOM 761 C C . THR A 1 102 ? -8.276 -16.982 14.835 1.00 90.19 102 THR A C 1
ATOM 763 O O . THR A 1 102 ? -7.524 -16.387 14.071 1.00 90.19 102 THR A O 1
ATOM 766 N N . LEU A 1 103 ? -8.135 -18.285 15.105 1.00 92.94 103 LEU A N 1
ATOM 767 C CA . LEU A 1 103 ? -7.078 -19.108 14.505 1.00 92.94 103 LEU A CA 1
ATOM 768 C C . LEU A 1 103 ? -7.271 -19.266 12.994 1.00 92.94 103 LEU A C 1
ATOM 770 O O . LEU A 1 103 ? -6.319 -19.099 12.237 1.00 92.94 103 LEU A O 1
ATOM 774 N N . VAL A 1 104 ? -8.506 -19.521 12.549 1.00 93.31 104 VAL A N 1
ATOM 775 C CA . VAL A 1 104 ? -8.834 -19.610 11.117 1.00 93.31 104 VAL A CA 1
ATOM 776 C C . VAL A 1 104 ? -8.556 -18.282 10.411 1.00 93.31 104 VAL A C 1
ATOM 778 O O . VAL A 1 104 ? -7.931 -18.276 9.354 1.00 93.31 104 VAL A O 1
ATOM 781 N N . ALA A 1 105 ? -8.956 -17.155 11.006 1.00 91.38 105 ALA A N 1
ATOM 782 C CA . ALA A 1 105 ? -8.686 -15.832 10.451 1.00 91.38 105 ALA A CA 1
ATOM 783 C C . ALA A 1 105 ? -7.178 -15.546 10.355 1.00 91.38 105 ALA A C 1
ATOM 785 O O . ALA A 1 105 ? -6.712 -15.096 9.312 1.00 91.38 105 ALA A O 1
ATOM 786 N N . ALA A 1 106 ? -6.407 -15.862 11.401 1.00 92.75 106 ALA A N 1
ATOM 787 C CA . ALA A 1 106 ? -4.953 -15.705 11.392 1.00 92.75 106 ALA A CA 1
ATOM 788 C C . ALA A 1 106 ? -4.287 -16.567 10.305 1.00 92.75 106 ALA A C 1
ATOM 790 O O . ALA A 1 106 ? -3.436 -16.077 9.562 1.00 92.75 106 ALA A O 1
ATOM 791 N N . GLY A 1 107 ? -4.711 -17.827 10.167 1.00 94.50 107 GLY A N 1
ATOM 792 C CA . GLY A 1 107 ? -4.234 -18.724 9.114 1.00 94.50 107 GLY A CA 1
ATOM 793 C C . GLY A 1 107 ? -4.553 -18.201 7.712 1.00 94.50 107 GLY A C 1
ATOM 794 O O . GLY A 1 107 ? -3.672 -18.161 6.857 1.00 94.50 107 GLY A O 1
ATOM 795 N N . ALA A 1 108 ? -5.779 -17.721 7.487 1.00 94.44 108 ALA A N 1
ATOM 796 C CA . ALA A 1 108 ? -6.181 -17.130 6.212 1.00 94.44 108 ALA A CA 1
ATOM 797 C C . ALA A 1 108 ? -5.349 -15.883 5.859 1.00 94.44 108 ALA A C 1
ATOM 799 O O . ALA A 1 108 ? -4.915 -15.738 4.718 1.00 94.44 108 ALA A O 1
ATOM 800 N N . MET A 1 109 ? -5.071 -15.012 6.836 1.00 94.50 109 MET A N 1
ATOM 801 C CA . MET A 1 109 ? -4.214 -13.835 6.640 1.00 94.50 109 MET A CA 1
ATOM 802 C C . MET A 1 109 ? -2.771 -14.219 6.292 1.00 94.50 109 MET A C 1
ATOM 804 O O . MET A 1 109 ? -2.171 -13.602 5.410 1.00 94.50 109 MET A O 1
ATOM 808 N N . LEU A 1 110 ? -2.219 -15.247 6.946 1.00 95.88 110 LEU A N 1
ATOM 809 C CA . LEU A 1 110 ? -0.881 -15.754 6.641 1.00 95.88 110 LEU A CA 1
ATOM 810 C C . LEU A 1 110 ? -0.813 -16.298 5.209 1.00 95.88 110 LEU A C 1
ATOM 812 O O . LEU A 1 110 ? 0.074 -15.911 4.453 1.00 95.88 110 LEU A O 1
ATOM 816 N N . VAL A 1 111 ? -1.776 -17.137 4.818 1.00 96.88 111 VAL A N 1
ATOM 817 C CA . VAL A 1 111 ? -1.857 -17.692 3.457 1.00 96.88 111 VAL A CA 1
ATOM 818 C C . VAL A 1 111 ? -1.985 -16.577 2.420 1.00 96.88 111 VAL A C 1
ATOM 820 O O . VAL A 1 111 ? -1.256 -16.589 1.432 1.00 96.88 111 VAL A O 1
ATOM 823 N N . ALA A 1 112 ? -2.845 -15.583 2.655 1.00 96.06 112 ALA A N 1
ATOM 824 C CA . ALA A 1 112 ? -2.995 -14.440 1.755 1.00 96.06 112 ALA A CA 1
ATOM 825 C C . ALA A 1 112 ? -1.691 -13.637 1.614 1.00 96.06 112 ALA A C 1
ATOM 827 O O . ALA A 1 112 ? -1.307 -13.271 0.505 1.00 96.06 112 ALA A O 1
ATOM 828 N N . THR A 1 113 ? -0.975 -13.413 2.719 1.00 96.69 113 THR A N 1
ATOM 829 C CA . THR A 1 113 ? 0.317 -12.706 2.712 1.00 96.69 113 THR A CA 1
ATOM 830 C C . THR A 1 113 ? 1.368 -13.472 1.918 1.00 96.69 113 THR A C 1
ATOM 832 O O . THR A 1 113 ? 2.037 -12.892 1.065 1.00 96.69 113 THR A O 1
ATOM 835 N N . LEU A 1 114 ? 1.481 -14.783 2.141 1.00 97.31 114 LEU A N 1
ATOM 836 C CA . LEU A 1 114 ? 2.409 -15.636 1.400 1.00 97.31 114 LEU A CA 1
ATOM 837 C C . LEU A 1 114 ? 2.053 -15.715 -0.090 1.00 97.31 114 LEU A C 1
ATOM 839 O O . LEU A 1 114 ? 2.952 -15.681 -0.925 1.00 97.31 114 LEU A O 1
ATOM 843 N N . ALA A 1 115 ? 0.765 -15.762 -0.436 1.00 97.50 115 ALA A N 1
ATOM 844 C CA . ALA A 1 115 ? 0.312 -15.755 -1.824 1.00 97.50 115 ALA A CA 1
ATOM 845 C C . ALA A 1 115 ? 0.690 -14.448 -2.541 1.00 97.50 115 ALA A C 1
ATOM 847 O O . ALA A 1 115 ? 1.258 -14.494 -3.631 1.00 97.50 115 ALA A O 1
ATOM 848 N N . VAL A 1 116 ? 0.448 -13.289 -1.915 1.00 97.06 116 VAL A N 1
ATOM 849 C CA . VAL A 1 116 ? 0.843 -11.985 -2.477 1.00 97.06 116 VAL A CA 1
ATOM 850 C C . VAL A 1 116 ? 2.364 -11.883 -2.613 1.00 97.06 116 VAL A C 1
ATOM 852 O O . VAL A 1 116 ? 2.853 -11.485 -3.667 1.00 97.06 116 VAL A O 1
ATOM 855 N N . LEU A 1 117 ? 3.128 -12.309 -1.601 1.00 97.00 117 LEU A N 1
ATOM 856 C CA . LEU A 1 117 ? 4.592 -12.347 -1.682 1.00 97.00 117 LEU A CA 1
ATOM 857 C C . LEU A 1 117 ? 5.083 -13.258 -2.813 1.00 97.00 117 LEU A C 1
ATOM 859 O O . LEU A 1 117 ? 5.983 -12.874 -3.552 1.00 97.00 117 LEU A O 1
ATOM 863 N N . SER A 1 118 ? 4.472 -14.430 -2.993 1.00 97.06 118 SER A N 1
ATOM 864 C CA . SER A 1 118 ? 4.791 -15.338 -4.098 1.00 97.06 118 SER A CA 1
ATOM 865 C C . SER A 1 118 ? 4.517 -14.699 -5.462 1.00 97.06 118 SER A C 1
ATOM 867 O O . SER A 1 118 ? 5.323 -14.870 -6.374 1.00 97.06 118 SER A O 1
ATOM 869 N N . MET A 1 119 ? 3.417 -13.953 -5.614 1.00 96.12 119 MET A N 1
ATOM 870 C CA . MET A 1 119 ? 3.091 -13.242 -6.860 1.00 96.12 119 MET A CA 1
ATOM 871 C C . MET A 1 119 ? 4.100 -12.131 -7.164 1.00 96.12 119 MET A C 1
ATOM 873 O O . MET A 1 119 ? 4.554 -12.010 -8.301 1.00 96.12 119 MET A O 1
ATOM 877 N N . ILE A 1 120 ? 4.501 -11.366 -6.144 1.00 94.31 120 ILE A N 1
ATOM 878 C CA . ILE A 1 120 ? 5.530 -10.326 -6.272 1.00 94.31 120 ILE A CA 1
ATOM 879 C C . ILE A 1 120 ? 6.867 -10.957 -6.664 1.00 94.31 120 ILE A C 1
ATOM 881 O O . ILE A 1 120 ? 7.474 -10.542 -7.646 1.00 94.31 120 ILE A O 1
ATOM 885 N N . LEU A 1 121 ? 7.314 -11.988 -5.940 1.00 93.44 121 LEU A N 1
ATOM 886 C CA . LEU A 1 121 ? 8.597 -12.650 -6.194 1.00 93.44 121 LEU A CA 1
ATOM 887 C C . LEU A 1 121 ? 8.642 -13.318 -7.572 1.00 93.44 121 LEU A C 1
ATOM 889 O O . LEU A 1 121 ? 9.647 -13.192 -8.269 1.00 93.44 121 LEU A O 1
ATOM 893 N N . GLY A 1 122 ? 7.555 -13.973 -7.991 1.00 91.38 122 GLY A N 1
ATOM 894 C CA . GLY A 1 122 ? 7.471 -14.656 -9.285 1.00 91.38 122 GLY A CA 1
ATOM 895 C C . GLY A 1 122 ? 7.574 -13.720 -10.488 1.00 91.38 122 GLY A C 1
ATOM 896 O O . GLY A 1 122 ? 7.952 -14.156 -11.567 1.00 91.38 122 GLY A O 1
ATOM 897 N N . ARG A 1 123 ? 7.271 -12.434 -10.300 1.00 89.81 123 ARG A N 1
ATOM 898 C CA . ARG A 1 123 ? 7.291 -11.412 -11.353 1.00 89.81 123 ARG A CA 1
ATOM 899 C C . ARG A 1 123 ? 8.332 -10.316 -11.105 1.00 89.81 123 ARG A C 1
ATOM 901 O O . ARG A 1 123 ? 8.441 -9.383 -11.895 1.00 89.81 123 ARG A O 1
ATOM 908 N N . TRP A 1 124 ? 9.103 -10.412 -10.020 1.00 87.56 124 TRP A N 1
ATOM 909 C CA . TRP A 1 124 ? 10.079 -9.398 -9.620 1.00 87.56 124 TRP A CA 1
ATOM 910 C C . TRP A 1 124 ? 11.162 -9.204 -10.677 1.00 87.56 124 TRP A C 1
ATOM 912 O O . TRP A 1 124 ? 11.529 -8.070 -10.981 1.00 87.56 124 TRP A O 1
ATOM 922 N N . HIS A 1 125 ? 11.656 -10.305 -11.249 1.00 81.19 125 HIS A N 1
ATOM 923 C CA . HIS A 1 125 ? 12.703 -10.247 -12.263 1.00 81.19 125 HIS A CA 1
ATOM 924 C C . HIS A 1 125 ? 12.228 -9.474 -13.493 1.00 81.19 125 HIS A C 1
ATOM 926 O O . HIS A 1 125 ? 12.897 -8.533 -13.895 1.00 81.19 125 HIS A O 1
ATOM 932 N N . ASP A 1 126 ? 11.031 -9.771 -13.995 1.00 81.94 126 ASP A N 1
ATOM 933 C CA . ASP A 1 126 ? 10.454 -9.082 -15.153 1.00 81.94 126 ASP A CA 1
ATOM 934 C C . ASP A 1 126 ? 10.131 -7.612 -14.843 1.00 81.94 126 ASP A C 1
ATOM 936 O O . ASP A 1 126 ? 10.322 -6.727 -15.671 1.00 81.94 126 ASP A O 1
ATOM 940 N N . ALA A 1 127 ? 9.671 -7.329 -13.621 1.00 81.44 127 ALA A N 1
ATOM 941 C CA . ALA A 1 127 ? 9.289 -5.988 -13.186 1.00 81.44 127 ALA A CA 1
ATOM 942 C C . ALA A 1 127 ? 10.471 -5.058 -12.882 1.00 81.44 127 ALA A C 1
ATOM 944 O O . ALA A 1 127 ? 10.284 -3.840 -12.788 1.00 81.44 127 ALA A O 1
ATOM 945 N N . THR A 1 128 ? 11.660 -5.626 -12.675 1.00 77.44 128 THR A N 1
ATOM 946 C CA . THR A 1 128 ? 12.904 -4.896 -12.382 1.00 77.44 128 THR A CA 1
ATOM 947 C C . THR A 1 128 ? 13.997 -5.139 -13.414 1.00 77.44 128 THR A C 1
ATOM 949 O O . THR A 1 128 ? 15.098 -4.598 -13.266 1.00 77.44 128 THR A O 1
ATOM 952 N N . ALA A 1 129 ? 13.696 -5.917 -14.458 1.00 70.06 129 ALA A N 1
ATOM 953 C CA . ALA A 1 129 ? 14.587 -6.149 -15.576 1.00 70.06 129 ALA A CA 1
ATOM 954 C C . ALA A 1 129 ? 15.021 -4.794 -16.135 1.00 70.06 129 ALA A C 1
ATOM 956 O O . ALA A 1 129 ? 14.210 -3.949 -16.516 1.00 70.06 129 ALA A O 1
ATOM 957 N N . ARG A 1 130 ? 16.333 -4.571 -16.114 1.00 65.00 130 ARG A N 1
ATOM 958 C CA . ARG A 1 130 ? 16.969 -3.491 -16.862 1.00 65.00 130 ARG A CA 1
ATOM 959 C C . ARG A 1 130 ? 17.309 -4.030 -18.244 1.00 65.00 130 ARG A C 1
ATOM 961 O O . ARG A 1 130 ? 17.490 -5.239 -18.393 1.00 65.00 130 ARG A O 1
ATOM 968 N N . VAL A 1 131 ? 17.471 -3.131 -19.212 1.00 64.81 131 VAL A N 1
ATOM 969 C CA . VAL A 1 131 ? 18.071 -3.468 -20.509 1.00 64.81 131 VAL A CA 1
ATOM 970 C C . VAL A 1 131 ? 19.345 -4.287 -20.247 1.00 64.81 131 VAL A C 1
ATOM 972 O O . VAL A 1 131 ? 20.206 -3.810 -19.497 1.00 64.81 131 VAL A O 1
ATOM 975 N N . PRO A 1 132 ? 19.464 -5.522 -20.771 1.00 68.50 132 PRO A N 1
ATOM 976 C CA . PRO A 1 132 ? 20.646 -6.342 -20.555 1.00 68.50 132 PRO A CA 1
ATOM 977 C C . PRO A 1 132 ? 21.886 -5.567 -20.997 1.00 68.50 132 PRO A C 1
ATOM 979 O O . PRO A 1 132 ? 21.922 -5.071 -22.122 1.00 68.50 132 PRO A O 1
ATOM 982 N N . LEU A 1 133 ? 22.907 -5.483 -20.138 1.00 69.31 133 LEU A N 1
ATOM 983 C CA . LEU A 1 133 ? 24.143 -4.749 -20.439 1.00 69.31 133 LEU A CA 1
ATOM 984 C C . LEU A 1 133 ? 24.742 -5.192 -21.785 1.00 69.31 133 LEU A C 1
ATOM 986 O O . LEU A 1 133 ? 25.137 -4.358 -22.586 1.00 69.31 133 LEU A O 1
ATOM 990 N N . ALA A 1 134 ? 24.661 -6.490 -22.088 1.00 72.94 134 ALA A N 1
ATOM 991 C CA . ALA A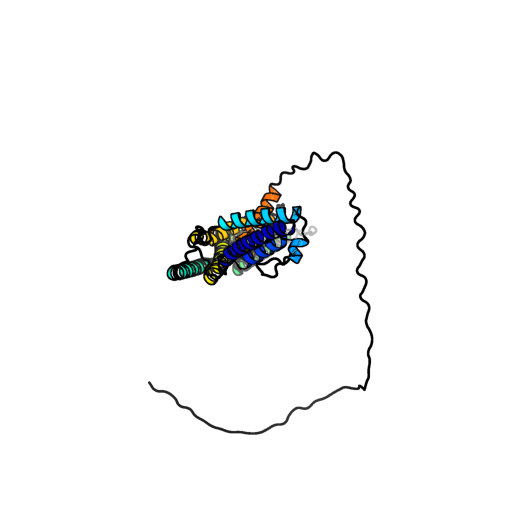 1 134 ? 25.099 -7.067 -23.354 1.00 72.94 134 ALA A CA 1
ATOM 992 C C . ALA A 1 134 ? 24.389 -6.484 -24.592 1.00 72.94 134 ALA A C 1
ATOM 994 O O . ALA A 1 134 ? 25.002 -6.378 -25.647 1.00 72.94 134 ALA A O 1
ATOM 995 N N . GLN A 1 135 ? 23.110 -6.101 -24.498 1.00 77.38 135 GLN A N 1
ATOM 996 C CA . GLN A 1 135 ? 22.404 -5.455 -25.611 1.00 77.38 135 GLN A CA 1
ATOM 997 C C . GLN A 1 135 ? 22.827 -3.991 -25.774 1.00 77.38 135 GLN A C 1
ATOM 999 O O . GLN A 1 135 ? 22.895 -3.498 -26.898 1.00 77.38 135 GLN A O 1
ATOM 1004 N N . VAL A 1 136 ? 23.149 -3.313 -24.667 1.00 80.88 136 VAL A N 1
ATOM 1005 C CA . VAL A 1 136 ? 23.707 -1.952 -24.686 1.00 80.88 136 VAL A CA 1
ATOM 1006 C C . VAL A 1 136 ? 25.110 -1.966 -25.292 1.00 80.88 136 VAL A C 1
ATOM 1008 O O . VAL A 1 136 ? 25.365 -1.213 -26.223 1.00 80.88 136 VAL A O 1
ATOM 1011 N N . GLU A 1 137 ? 25.975 -2.883 -24.856 1.00 85.44 137 GLU A N 1
ATOM 1012 C CA . GLU A 1 137 ? 27.316 -3.098 -25.419 1.00 85.44 137 GLU A CA 1
ATOM 1013 C C . GLU A 1 137 ? 27.249 -3.498 -26.906 1.00 85.44 137 GLU A C 1
ATOM 1015 O O . GLU A 1 137 ? 28.024 -3.027 -27.744 1.00 85.44 137 GLU A O 1
ATOM 1020 N N . ALA A 1 138 ? 26.275 -4.334 -27.278 1.00 85.81 138 ALA A N 1
ATOM 1021 C CA . ALA A 1 138 ? 26.024 -4.689 -28.669 1.00 85.81 138 ALA A CA 1
ATOM 1022 C C . ALA A 1 138 ? 25.568 -3.480 -29.504 1.00 85.81 138 ALA A C 1
ATOM 1024 O O . ALA A 1 138 ? 25.970 -3.357 -30.658 1.00 85.81 138 ALA A O 1
ATOM 1025 N N . LEU A 1 139 ? 24.750 -2.576 -28.963 1.00 88.62 139 LEU A N 1
ATOM 1026 C CA . LEU A 1 139 ? 24.387 -1.346 -29.667 1.00 88.62 139 LEU A CA 1
ATOM 1027 C C . LEU A 1 139 ? 25.588 -0.400 -29.783 1.00 88.62 139 LEU A C 1
ATOM 1029 O O . LEU A 1 139 ? 25.824 0.156 -30.853 1.00 88.62 139 LEU A O 1
ATOM 1033 N N . GLU A 1 140 ? 26.355 -0.243 -28.706 1.00 91.56 140 GLU A N 1
ATOM 1034 C CA . GLU A 1 140 ? 27.542 0.613 -28.659 1.00 91.56 140 GLU A CA 1
ATOM 1035 C C . GLU A 1 140 ? 28.571 0.187 -29.715 1.00 91.56 140 GLU A C 1
ATOM 1037 O O . GLU A 1 140 ? 28.994 1.008 -30.530 1.00 91.56 140 GLU A O 1
ATOM 1042 N N . SER A 1 141 ? 28.857 -1.115 -29.811 1.00 92.94 141 SER A N 1
ATOM 1043 C CA . SER A 1 141 ? 29.743 -1.660 -30.850 1.00 92.94 141 SER A CA 1
ATOM 1044 C C . SER A 1 141 ? 29.235 -1.424 -32.282 1.00 92.94 141 SER A C 1
ATOM 1046 O O . SER A 1 141 ? 30.034 -1.121 -33.171 1.00 92.94 141 SER A O 1
ATOM 1048 N N . SER A 1 142 ? 27.923 -1.494 -32.531 1.00 92.38 142 SER A N 1
ATOM 1049 C CA . SER A 1 142 ? 27.341 -1.165 -33.844 1.00 92.38 142 SER A CA 1
ATOM 1050 C C . SER A 1 142 ? 27.437 0.326 -34.174 1.00 92.38 142 SER A C 1
ATOM 1052 O O . SER A 1 142 ? 27.694 0.696 -35.321 1.00 92.38 142 SER A O 1
ATOM 1054 N N . VAL A 1 143 ? 27.271 1.198 -33.176 1.00 95.12 143 VAL A N 1
ATOM 1055 C CA . VAL A 1 143 ? 27.452 2.647 -33.338 1.00 95.12 143 VAL A CA 1
ATOM 1056 C C . VAL A 1 143 ? 28.915 2.977 -33.646 1.00 95.12 143 VAL A C 1
ATOM 1058 O O . VAL A 1 143 ? 29.182 3.806 -34.520 1.00 95.12 143 VAL A O 1
ATOM 1061 N N . ASP A 1 144 ? 29.869 2.308 -33.001 1.00 95.50 144 ASP A N 1
ATOM 1062 C CA . ASP A 1 144 ? 31.295 2.466 -33.302 1.00 95.50 144 ASP A CA 1
ATOM 1063 C C . ASP A 1 144 ? 31.651 1.988 -34.714 1.00 95.50 144 ASP A C 1
ATOM 1065 O O . ASP A 1 144 ? 32.379 2.679 -35.434 1.00 95.50 144 ASP A O 1
ATOM 1069 N N . ALA A 1 145 ? 31.076 0.868 -35.161 1.00 93.12 145 ALA A N 1
ATOM 1070 C CA . ALA A 1 145 ? 31.229 0.393 -36.534 1.00 93.12 145 ALA A CA 1
ATOM 1071 C C . ALA A 1 145 ? 30.688 1.407 -37.560 1.00 93.12 145 ALA A C 1
ATOM 1073 O O . ALA A 1 145 ? 31.340 1.671 -38.574 1.00 93.12 145 ALA A O 1
ATOM 1074 N N . LEU A 1 146 ? 29.542 2.038 -37.279 1.00 96.38 146 LEU A N 1
ATOM 1075 C CA . LEU A 1 146 ? 28.981 3.096 -38.121 1.00 96.38 146 LEU A CA 1
ATOM 1076 C C . LEU A 1 146 ? 29.890 4.333 -38.184 1.00 96.38 146 LEU A C 1
ATOM 1078 O O . LEU A 1 146 ? 30.120 4.877 -39.267 1.00 96.38 146 LEU A O 1
ATOM 1082 N N . ARG A 1 147 ? 30.446 4.768 -37.045 1.00 96.25 147 ARG A N 1
ATOM 1083 C CA . ARG A 1 147 ? 31.411 5.882 -37.001 1.00 96.25 147 ARG A CA 1
ATOM 1084 C C . ARG A 1 147 ? 32.653 5.573 -37.838 1.00 96.25 147 ARG A C 1
ATOM 1086 O O . ARG A 1 147 ? 33.094 6.425 -38.609 1.00 96.25 147 ARG A O 1
ATOM 1093 N N . ALA A 1 148 ? 33.187 4.356 -37.730 1.00 94.50 148 ALA A N 1
ATOM 1094 C CA . ALA A 1 148 ? 34.335 3.917 -38.519 1.00 94.50 148 ALA A CA 1
ATOM 1095 C C . ALA A 1 148 ? 34.026 3.882 -40.028 1.00 94.50 148 ALA A C 1
ATOM 1097 O O . ALA A 1 148 ? 34.843 4.342 -40.829 1.00 94.50 148 ALA A O 1
ATOM 1098 N N . ALA A 1 149 ? 32.841 3.399 -40.415 1.00 93.44 149 ALA A N 1
ATOM 1099 C CA . ALA A 1 149 ? 32.402 3.367 -41.810 1.00 93.44 149 ALA A CA 1
ATOM 1100 C C . ALA A 1 149 ? 32.270 4.780 -42.406 1.00 93.44 149 ALA A C 1
ATOM 1102 O O . ALA A 1 149 ? 32.790 5.034 -43.493 1.00 93.44 149 ALA A O 1
ATOM 1103 N N . ARG A 1 150 ? 31.665 5.726 -41.673 1.00 95.81 150 ARG A N 1
ATOM 1104 C CA . ARG A 1 150 ? 31.553 7.131 -42.110 1.00 95.81 150 ARG A CA 1
ATOM 1105 C C . ARG A 1 150 ? 32.918 7.798 -42.268 1.00 95.81 150 ARG A C 1
ATOM 1107 O O . ARG A 1 150 ? 33.158 8.480 -43.258 1.00 95.81 150 ARG A O 1
ATOM 1114 N N . ALA A 1 151 ? 33.853 7.539 -41.354 1.00 94.62 151 ALA A N 1
ATOM 1115 C CA . ALA A 1 151 ? 35.218 8.052 -41.475 1.00 94.62 151 ALA A CA 1
ATOM 1116 C C . ALA A 1 151 ? 35.948 7.512 -42.724 1.00 94.62 151 ALA A C 1
ATOM 1118 O O . ALA A 1 151 ? 36.766 8.218 -43.318 1.00 94.62 151 ALA A O 1
ATOM 1119 N N . LEU A 1 152 ? 35.671 6.268 -43.131 1.00 92.75 152 LEU A N 1
ATOM 1120 C CA . LEU A 1 152 ? 36.211 5.681 -44.360 1.00 92.75 152 LEU A CA 1
ATOM 1121 C C . LEU A 1 152 ? 35.584 6.319 -45.611 1.00 92.75 152 LEU A C 1
ATOM 1123 O O . LEU A 1 152 ? 36.309 6.658 -46.545 1.00 92.75 152 LEU A O 1
ATOM 1127 N N . GLU A 1 153 ? 34.269 6.548 -45.603 1.00 94.00 153 GLU A N 1
ATOM 1128 C CA . GLU A 1 153 ? 33.555 7.259 -46.671 1.00 94.00 153 GLU A CA 1
ATOM 1129 C C . GLU A 1 153 ? 34.079 8.689 -46.854 1.00 94.00 153 GLU A C 1
ATOM 1131 O O . GLU A 1 153 ? 34.401 9.089 -47.971 1.00 94.00 153 GLU A O 1
ATOM 1136 N N . GLU A 1 154 ? 34.286 9.434 -45.766 1.00 93.69 154 GLU A N 1
ATOM 1137 C CA . GLU A 1 154 ? 34.881 10.775 -45.811 1.00 93.69 154 GLU A CA 1
ATOM 1138 C C . GLU A 1 154 ? 36.304 10.791 -46.384 1.00 93.69 154 GLU A C 1
ATOM 1140 O O . GLU A 1 154 ? 36.698 11.748 -47.056 1.00 93.69 154 GLU A O 1
ATOM 1145 N N . ARG A 1 155 ? 37.111 9.759 -46.107 1.00 92.25 155 ARG A N 1
ATOM 1146 C CA . ARG A 1 155 ? 38.455 9.621 -46.693 1.00 92.25 155 ARG A CA 1
ATOM 1147 C C . ARG A 1 155 ? 38.375 9.317 -48.187 1.00 92.25 155 ARG A C 1
ATOM 1149 O O . ARG A 1 155 ? 39.139 9.902 -48.949 1.00 92.25 155 ARG A O 1
ATOM 1156 N N . ALA A 1 156 ? 37.444 8.458 -48.603 1.00 88.88 156 ALA A N 1
ATOM 1157 C CA . ALA A 1 156 ? 37.212 8.156 -50.013 1.00 88.88 156 ALA A CA 1
ATOM 1158 C C . ALA A 1 156 ? 36.719 9.394 -50.783 1.00 88.88 156 ALA A C 1
ATOM 1160 O O . ALA A 1 156 ? 37.244 9.690 -51.853 1.00 88.88 156 ALA A O 1
ATOM 1161 N N . MET A 1 157 ? 35.795 10.176 -50.209 1.00 86.69 157 MET A N 1
ATOM 1162 C CA . MET A 1 157 ? 35.342 11.450 -50.787 1.00 86.69 157 MET A CA 1
ATOM 1163 C C . MET A 1 157 ? 36.481 12.462 -50.928 1.00 86.69 157 MET A C 1
ATOM 1165 O O . MET A 1 157 ? 36.591 13.126 -51.954 1.00 86.69 157 MET A O 1
ATOM 1169 N N . ARG A 1 158 ? 37.366 12.564 -49.930 1.00 88.06 158 ARG A N 1
ATOM 1170 C CA . ARG A 1 158 ? 38.547 13.437 -50.017 1.00 88.06 158 ARG A CA 1
ATOM 1171 C C . ARG A 1 158 ? 39.545 12.992 -51.085 1.00 88.06 158 ARG A C 1
ATOM 1173 O O . ARG A 1 158 ? 40.175 13.848 -51.686 1.00 88.06 158 ARG A O 1
ATOM 1180 N N . ALA A 1 159 ? 39.681 11.692 -51.335 1.00 85.94 159 ALA A N 1
ATOM 1181 C CA . ALA A 1 159 ? 40.538 11.172 -52.403 1.00 85.94 159 ALA A CA 1
ATOM 1182 C C . ALA A 1 159 ? 39.959 11.406 -53.813 1.00 85.94 159 ALA A C 1
ATOM 1184 O O . ALA A 1 159 ? 40.712 11.452 -54.780 1.00 85.94 159 ALA A O 1
ATOM 1185 N N . LEU A 1 160 ? 38.634 11.552 -53.920 1.00 83.50 160 LEU A N 1
ATOM 1186 C CA . LEU A 1 160 ? 37.922 11.945 -55.142 1.00 83.50 160 LEU A CA 1
ATOM 1187 C C . LEU A 1 160 ? 37.993 13.448 -55.425 1.00 83.50 160 LEU A C 1
ATOM 1189 O O . LEU A 1 160 ? 37.751 13.855 -56.561 1.00 83.50 160 LEU A O 1
ATOM 1193 N N . ALA A 1 161 ? 38.271 14.272 -54.409 1.00 81.75 161 ALA A N 1
ATOM 1194 C CA . ALA A 1 161 ? 38.406 15.705 -54.604 1.00 81.75 161 ALA A CA 1
ATOM 1195 C C . ALA A 1 161 ? 39.566 15.954 -55.582 1.00 81.75 161 ALA A C 1
ATOM 1197 O O . ALA A 1 161 ? 40.664 15.434 -55.354 1.00 81.75 161 ALA A O 1
ATOM 1198 N N . PRO A 1 162 ? 39.336 16.699 -56.680 1.00 76.12 162 PRO A N 1
ATOM 1199 C CA . PRO A 1 162 ? 40.392 16.986 -57.630 1.00 76.12 162 PRO A CA 1
ATOM 1200 C C . PRO A 1 162 ? 41.526 17.676 -56.870 1.00 76.12 162 PRO A C 1
ATOM 1202 O O . PRO A 1 162 ? 41.264 18.614 -56.112 1.00 76.12 162 PRO A O 1
ATOM 1205 N N . PRO A 1 163 ? 42.768 17.198 -56.995 1.00 69.94 163 PRO A N 1
ATOM 1206 C CA . PRO A 1 163 ? 43.873 17.888 -56.366 1.00 69.94 163 PRO A CA 1
ATOM 1207 C C . PRO A 1 163 ? 44.000 19.286 -56.984 1.00 69.94 163 PRO A C 1
ATOM 1209 O O . PRO A 1 163 ? 43.874 19.432 -58.200 1.00 69.94 163 PRO A O 1
ATOM 1212 N N . ASP A 1 164 ? 44.278 20.299 -56.160 1.00 70.88 164 ASP A N 1
ATOM 1213 C CA . ASP A 1 164 ? 44.639 21.658 -56.594 1.00 70.88 164 ASP A CA 1
ATOM 1214 C C . ASP A 1 164 ? 46.030 21.656 -57.269 1.00 70.88 164 ASP A C 1
ATOM 1216 O O . ASP A 1 164 ? 46.963 22.333 -56.831 1.00 70.88 164 ASP A O 1
ATOM 1220 N N . PHE A 1 165 ? 46.217 20.837 -58.308 1.00 60.47 165 PHE A N 1
ATOM 1221 C CA . PHE A 1 165 ? 47.440 20.834 -59.097 1.00 60.47 165 PHE A CA 1
ATOM 1222 C C . PHE A 1 165 ? 47.325 21.847 -60.240 1.00 60.47 165 PHE A C 1
ATOM 1224 O O . PHE A 1 165 ? 46.343 21.827 -60.986 1.00 60.47 165 PHE A O 1
ATOM 1231 N N . PRO A 1 166 ? 48.328 22.727 -60.412 1.00 63.81 166 PRO A N 1
ATOM 1232 C CA . PRO A 1 166 ? 48.477 23.476 -61.646 1.00 63.81 166 PRO A CA 1
ATOM 1233 C C . PRO A 1 166 ? 48.725 22.500 -62.805 1.00 63.81 166 PRO A C 1
ATOM 1235 O O . PRO A 1 166 ? 49.454 21.524 -62.655 1.00 63.81 166 PRO A O 1
ATOM 1238 N N . ASP A 1 167 ? 48.078 22.798 -63.928 1.00 59.91 167 ASP A N 1
ATOM 1239 C CA . ASP A 1 167 ? 48.015 22.072 -65.202 1.00 59.91 167 ASP A CA 1
ATOM 1240 C C . ASP A 1 167 ? 49.352 21.415 -65.626 1.00 59.91 167 ASP A C 1
ATOM 1242 O O . ASP A 1 167 ? 50.177 22.034 -66.297 1.00 59.91 167 ASP A O 1
ATOM 1246 N N . ASP A 1 168 ? 49.588 20.159 -65.226 1.00 60.12 168 ASP A N 1
ATOM 1247 C CA . ASP A 1 168 ? 50.670 19.321 -65.756 1.00 60.12 168 ASP A CA 1
ATOM 1248 C C . ASP A 1 168 ? 50.079 18.020 -66.316 1.00 60.12 168 ASP A C 1
ATOM 1250 O O . ASP A 1 168 ? 49.512 17.181 -65.615 1.00 60.12 168 ASP A O 1
ATOM 1254 N N . SER A 1 169 ? 50.181 17.878 -67.634 1.00 61.00 169 SER A N 1
ATOM 1255 C CA . SER A 1 169 ? 49.429 16.952 -68.490 1.00 61.00 169 SER A CA 1
ATOM 1256 C C . SER A 1 169 ? 50.002 15.527 -68.532 1.00 61.00 169 SER A C 1
ATOM 1258 O O . SER A 1 169 ? 49.837 14.804 -69.515 1.00 61.00 169 SER A O 1
ATOM 1260 N N . SER A 1 170 ? 50.671 15.090 -67.464 1.00 61.62 170 SER A N 1
ATOM 1261 C CA . SER A 1 170 ? 51.484 13.868 -67.466 1.00 61.62 170 SER A CA 1
ATOM 1262 C C . SER A 1 170 ? 51.182 12.882 -66.321 1.00 61.62 170 SER A C 1
ATOM 1264 O O . SER A 1 170 ? 52.065 12.149 -65.874 1.00 61.62 170 SER A O 1
ATOM 1266 N N . GLN A 1 171 ? 49.923 12.795 -65.865 1.00 57.84 171 GLN A N 1
ATOM 1267 C CA . GLN A 1 171 ? 49.528 11.886 -64.776 1.00 57.84 171 GLN A CA 1
ATOM 1268 C C . GLN A 1 171 ? 48.987 10.516 -65.274 1.00 57.84 171 GLN A C 1
ATOM 1270 O O . GLN A 1 171 ? 48.155 10.480 -66.183 1.00 57.84 171 GLN A O 1
ATOM 1275 N N . PRO A 1 172 ? 49.443 9.374 -64.705 1.00 58.59 172 PRO A N 1
ATOM 1276 C CA . PRO A 1 172 ? 49.007 8.020 -65.085 1.00 58.59 172 PRO A CA 1
ATOM 1277 C C . PRO A 1 172 ? 47.519 7.745 -64.781 1.00 58.59 172 PRO A C 1
ATOM 1279 O O . PRO A 1 172 ? 46.920 8.456 -63.971 1.00 58.59 172 PRO A O 1
ATOM 1282 N N . PRO A 1 173 ? 46.907 6.706 -65.395 1.00 58.59 173 PRO A N 1
ATOM 1283 C CA . PRO A 1 173 ? 45.473 6.442 -65.284 1.00 58.59 173 PRO A CA 1
ATOM 1284 C C . PRO A 1 173 ? 45.054 6.212 -63.829 1.00 58.59 173 PRO A C 1
ATOM 1286 O O . PRO A 1 173 ? 45.544 5.303 -63.157 1.00 58.59 173 PRO A O 1
ATOM 1289 N N . ALA A 1 174 ? 44.130 7.053 -63.363 1.00 58.56 174 ALA A N 1
ATOM 1290 C CA . ALA A 1 174 ? 43.510 6.968 -62.053 1.00 58.56 174 ALA A CA 1
ATOM 1291 C C . ALA A 1 174 ? 42.905 5.572 -61.841 1.00 58.56 174 ALA A C 1
ATOM 1293 O O . ALA A 1 174 ? 42.052 5.124 -62.609 1.00 58.56 174 ALA A O 1
ATOM 1294 N N . VAL A 1 175 ? 43.340 4.876 -60.790 1.00 56.72 175 VAL A N 1
ATOM 1295 C CA . VAL A 1 175 ? 42.633 3.696 -60.278 1.00 56.72 175 VAL A CA 1
ATOM 1296 C C . VAL A 1 175 ? 41.240 4.174 -59.877 1.00 56.72 175 VAL A C 1
ATOM 1298 O O . VAL A 1 175 ? 41.146 4.971 -58.951 1.00 56.72 175 VAL A O 1
ATOM 1301 N N . ALA A 1 176 ? 40.212 3.732 -60.614 1.00 57.78 176 ALA A N 1
ATOM 1302 C CA . ALA A 1 176 ? 38.822 4.197 -60.561 1.00 57.78 176 ALA A CA 1
ATOM 1303 C C . ALA A 1 176 ? 38.362 4.530 -59.121 1.00 57.78 176 ALA A C 1
ATOM 1305 O O . ALA A 1 176 ? 38.000 3.621 -58.361 1.00 57.78 176 ALA A O 1
ATOM 1306 N N . PRO A 1 177 ? 38.421 5.809 -58.706 1.00 63.22 177 PRO A N 1
ATOM 1307 C CA . PRO A 1 177 ? 38.133 6.231 -57.331 1.00 63.22 177 PRO A CA 1
ATOM 1308 C C . PRO A 1 177 ? 36.672 5.945 -56.913 1.00 63.22 177 PRO A C 1
ATOM 1310 O O . PRO A 1 177 ? 36.328 5.850 -55.734 1.00 63.22 177 PRO A O 1
ATOM 1313 N N . ASP A 1 178 ? 35.836 5.678 -57.903 1.00 73.06 178 ASP A N 1
ATOM 1314 C CA . ASP A 1 178 ? 34.465 5.201 -57.866 1.00 73.06 178 ASP A CA 1
ATOM 1315 C C . ASP A 1 178 ? 34.303 3.822 -57.180 1.00 73.06 178 ASP A C 1
ATOM 1317 O O . ASP A 1 178 ? 33.313 3.601 -56.473 1.00 73.06 178 ASP A O 1
ATOM 1321 N N . ALA A 1 179 ? 35.282 2.911 -57.269 1.00 82.88 179 ALA A N 1
ATOM 1322 C CA . ALA A 1 179 ? 35.210 1.607 -56.592 1.00 82.88 179 ALA A CA 1
ATOM 1323 C C . ALA A 1 179 ? 35.423 1.716 -55.067 1.00 82.88 179 ALA A C 1
ATOM 1325 O O . ALA A 1 179 ? 34.733 1.062 -54.283 1.00 82.88 179 ALA A O 1
ATOM 1326 N N . ALA A 1 180 ? 36.351 2.572 -54.631 1.00 84.06 180 ALA A N 1
ATOM 1327 C CA . ALA A 1 180 ? 36.630 2.782 -53.211 1.00 84.06 180 ALA A CA 1
ATOM 1328 C C . ALA A 1 180 ? 35.477 3.518 -52.512 1.00 84.06 180 ALA A C 1
ATOM 1330 O O . ALA A 1 180 ? 35.067 3.134 -51.415 1.00 84.06 180 ALA A O 1
ATOM 1331 N N . TYR A 1 181 ? 34.915 4.536 -53.169 1.00 86.81 181 TYR A N 1
ATOM 1332 C CA . TYR A 1 181 ? 33.757 5.260 -52.653 1.00 86.81 181 TYR A CA 1
ATOM 1333 C C . TYR A 1 181 ? 32.501 4.386 -52.590 1.00 86.81 181 TYR A C 1
ATOM 1335 O O . TYR A 1 181 ? 31.829 4.363 -51.562 1.00 86.81 181 TYR A O 1
ATOM 1343 N N . SER A 1 182 ? 32.210 3.599 -53.632 1.00 89.44 182 SER A N 1
ATOM 1344 C CA . SER A 1 182 ? 31.048 2.697 -53.620 1.00 89.44 182 SER A CA 1
ATOM 1345 C C . SER A 1 182 ? 31.141 1.621 -52.531 1.00 89.44 182 SER A C 1
ATOM 1347 O O . SER A 1 182 ? 30.138 1.339 -51.871 1.00 89.44 182 SER A O 1
ATOM 1349 N N . ALA A 1 183 ? 32.335 1.074 -52.276 1.00 89.12 183 ALA A N 1
ATOM 1350 C CA . ALA A 1 183 ? 32.568 0.147 -51.168 1.00 89.12 183 ALA A CA 1
ATOM 1351 C C . ALA A 1 183 ? 32.383 0.817 -49.794 1.00 89.12 183 ALA A C 1
ATOM 1353 O O . ALA A 1 183 ? 31.734 0.249 -48.913 1.00 89.12 183 ALA A O 1
ATOM 1354 N N . ALA A 1 184 ? 32.898 2.039 -49.620 1.00 89.50 184 ALA A N 1
ATOM 1355 C CA . ALA A 1 184 ? 32.736 2.811 -48.391 1.00 89.50 184 ALA A CA 1
ATOM 1356 C C . ALA A 1 184 ? 31.263 3.141 -48.103 1.00 89.50 184 ALA A C 1
ATOM 1358 O O . ALA A 1 184 ? 30.766 2.896 -47.005 1.00 89.50 184 ALA A O 1
ATOM 1359 N N . HIS A 1 185 ? 30.541 3.610 -49.120 1.00 92.56 185 HIS A N 1
ATOM 1360 C CA . HIS A 1 185 ? 29.121 3.926 -49.025 1.00 92.56 185 HIS A CA 1
ATOM 1361 C C . HIS A 1 185 ? 28.269 2.676 -48.731 1.00 92.56 185 HIS A C 1
ATOM 1363 O O . HIS A 1 185 ? 27.325 2.716 -47.940 1.00 92.56 185 HIS A O 1
ATOM 1369 N N . ALA A 1 186 ? 28.615 1.521 -49.316 1.00 92.19 186 ALA A N 1
ATOM 1370 C CA . ALA A 1 186 ? 27.965 0.250 -48.995 1.00 92.19 186 ALA A CA 1
ATOM 1371 C C . ALA A 1 186 ? 28.190 -0.170 -47.530 1.00 92.19 186 ALA A C 1
ATOM 1373 O O . ALA A 1 186 ? 27.248 -0.635 -46.885 1.00 92.19 186 ALA A O 1
ATOM 1374 N N . ALA A 1 187 ? 29.397 0.038 -46.991 1.00 90.75 187 ALA A N 1
ATOM 1375 C CA . ALA A 1 187 ? 29.707 -0.238 -45.590 1.00 90.75 187 ALA A CA 1
ATOM 1376 C C . ALA A 1 187 ? 28.905 0.657 -44.630 1.00 90.75 187 ALA A C 1
ATOM 1378 O O . ALA A 1 187 ? 28.399 0.164 -43.622 1.00 90.75 187 ALA A O 1
ATOM 1379 N N . VAL A 1 188 ? 28.721 1.941 -44.965 1.00 94.06 188 VAL A N 1
ATOM 1380 C CA . VAL A 1 188 ? 27.869 2.855 -44.185 1.00 94.06 188 VAL A CA 1
ATOM 1381 C C . VAL A 1 188 ? 26.424 2.375 -44.177 1.00 94.06 188 VAL A C 1
ATOM 1383 O O . VAL A 1 188 ? 25.865 2.197 -43.099 1.00 94.06 188 VAL A O 1
ATOM 1386 N N . ARG A 1 189 ? 25.836 2.055 -45.338 1.00 95.12 189 ARG A N 1
ATOM 1387 C CA . ARG A 1 189 ? 24.452 1.547 -45.395 1.00 95.12 189 ARG A CA 1
ATOM 1388 C C . ARG A 1 189 ? 24.261 0.253 -44.601 1.00 95.12 189 ARG A C 1
ATOM 1390 O O . ARG A 1 189 ? 23.242 0.093 -43.930 1.00 95.12 189 ARG A O 1
ATOM 1397 N N . ALA A 1 190 ? 25.233 -0.659 -44.648 1.00 91.75 190 ALA A N 1
ATOM 1398 C CA . ALA A 1 190 ? 25.198 -1.884 -43.854 1.00 91.75 190 ALA A CA 1
ATOM 1399 C C . ALA A 1 190 ? 25.225 -1.580 -42.345 1.00 91.75 190 ALA A C 1
ATOM 1401 O O . ALA A 1 190 ? 24.381 -2.089 -41.607 1.00 91.75 190 ALA A O 1
ATOM 1402 N N . ALA A 1 191 ? 26.124 -0.699 -41.896 1.00 90.69 191 ALA A N 1
ATOM 1403 C CA . ALA A 1 191 ? 26.214 -0.299 -40.494 1.00 90.69 191 ALA A CA 1
ATOM 1404 C C . ALA A 1 191 ? 24.965 0.463 -40.012 1.00 90.69 191 ALA A C 1
ATOM 1406 O O . ALA A 1 191 ? 24.480 0.213 -38.912 1.00 90.69 191 ALA A O 1
ATOM 1407 N N . GLU A 1 192 ? 24.389 1.337 -40.843 1.00 92.06 192 GLU A N 1
ATOM 1408 C CA . GLU A 1 192 ? 23.128 2.027 -40.540 1.00 92.06 192 GLU A CA 1
ATOM 1409 C C . GLU A 1 192 ? 21.970 1.039 -40.383 1.00 92.06 192 GLU A C 1
ATOM 1411 O O . GLU A 1 192 ? 21.181 1.169 -39.448 1.00 92.06 192 GLU A O 1
ATOM 1416 N N . SER A 1 193 ? 21.891 0.017 -41.243 1.00 91.94 193 SER A N 1
ATOM 1417 C CA . SER A 1 193 ? 20.864 -1.021 -41.129 1.00 91.94 193 SER A CA 1
ATOM 1418 C C . SER A 1 193 ? 21.018 -1.881 -39.868 1.00 91.94 193 SER A C 1
ATOM 1420 O O . SER A 1 193 ? 20.009 -2.223 -39.252 1.00 91.94 193 SER A O 1
ATOM 1422 N N . ASP A 1 194 ? 22.248 -2.181 -39.432 1.00 90.69 194 ASP A N 1
ATOM 1423 C CA . ASP A 1 194 ? 22.512 -2.923 -38.189 1.00 90.69 194 ASP A CA 1
ATOM 1424 C C . ASP A 1 194 ? 22.157 -2.081 -36.955 1.00 90.69 194 ASP A C 1
ATOM 1426 O O . ASP A 1 194 ? 21.422 -2.549 -36.085 1.00 90.69 194 ASP A O 1
ATOM 1430 N N . VAL A 1 195 ? 22.565 -0.805 -36.916 1.00 90.69 195 VAL A N 1
ATOM 1431 C CA . VAL A 1 195 ? 22.162 0.131 -35.851 1.00 90.69 195 VAL A CA 1
ATOM 1432 C C . VAL A 1 195 ? 20.643 0.275 -35.809 1.00 90.69 195 VAL A C 1
ATOM 1434 O O . VAL A 1 195 ? 20.058 0.162 -34.733 1.00 90.69 195 VAL A O 1
ATOM 1437 N N . ALA A 1 196 ? 19.980 0.472 -36.951 1.00 87.62 196 ALA A N 1
ATOM 1438 C CA . ALA A 1 196 ? 18.525 0.584 -37.015 1.00 87.62 196 ALA A CA 1
ATOM 1439 C C . ALA A 1 196 ? 17.833 -0.701 -36.543 1.00 87.62 196 ALA A C 1
ATOM 1441 O O . ALA A 1 196 ? 16.902 -0.630 -35.746 1.00 87.62 196 ALA A O 1
ATOM 1442 N N . THR A 1 197 ? 18.317 -1.873 -36.963 1.00 88.56 197 THR A N 1
ATOM 1443 C CA . THR A 1 197 ? 17.760 -3.174 -36.563 1.00 88.56 197 THR A CA 1
ATOM 1444 C C . THR A 1 197 ? 17.928 -3.422 -35.068 1.00 88.56 197 THR A C 1
ATOM 1446 O O . THR A 1 197 ? 16.981 -3.853 -34.418 1.00 88.56 197 THR A O 1
ATOM 1449 N N . ARG A 1 198 ? 19.093 -3.111 -34.487 1.00 84.81 198 ARG A N 1
ATOM 1450 C CA . ARG A 1 198 ? 19.336 -3.276 -33.043 1.00 84.81 198 ARG A CA 1
ATOM 1451 C C . ARG A 1 198 ? 18.576 -2.262 -32.208 1.00 84.81 198 ARG A C 1
ATOM 1453 O O . ARG A 1 198 ? 18.032 -2.622 -31.172 1.00 84.81 198 ARG A O 1
ATOM 1460 N N . THR A 1 199 ? 18.480 -1.024 -32.680 1.00 82.12 199 THR A N 1
ATOM 1461 C CA . THR A 1 199 ? 17.664 0.016 -32.045 1.00 82.12 199 THR A CA 1
ATOM 1462 C C . THR A 1 199 ? 16.192 -0.396 -32.057 1.00 82.12 199 THR A C 1
ATOM 1464 O O . THR A 1 199 ? 15.545 -0.413 -31.017 1.00 82.12 199 THR A O 1
ATOM 1467 N N . LEU A 1 200 ? 15.669 -0.831 -33.206 1.00 80.00 200 LEU A N 1
ATOM 1468 C CA . LEU A 1 200 ? 14.308 -1.358 -33.310 1.00 80.00 200 LEU A CA 1
ATOM 1469 C C . LEU A 1 200 ? 14.117 -2.640 -32.493 1.00 80.00 200 LEU A C 1
ATOM 1471 O O . LEU A 1 200 ? 13.046 -2.825 -31.938 1.00 80.00 200 LEU A O 1
ATOM 1475 N N . GLY A 1 201 ? 15.132 -3.496 -32.371 1.00 77.31 201 GLY A N 1
ATOM 1476 C CA . GLY A 1 201 ? 15.110 -4.672 -31.498 1.00 77.31 201 GLY A CA 1
ATOM 1477 C C . GLY A 1 201 ? 15.018 -4.300 -30.018 1.00 77.31 201 GLY A C 1
ATOM 1478 O O . GLY A 1 201 ? 14.223 -4.889 -29.294 1.00 77.31 201 GLY A O 1
ATOM 1479 N N . LEU A 1 202 ? 15.744 -3.264 -29.587 1.00 72.25 202 LEU A N 1
ATOM 1480 C CA . LEU A 1 202 ? 15.674 -2.720 -28.228 1.00 72.25 202 LEU A CA 1
ATOM 1481 C C . LEU A 1 202 ? 14.286 -2.154 -27.885 1.00 72.25 202 LEU A C 1
ATOM 1483 O O . LEU A 1 202 ? 13.843 -2.267 -26.745 1.00 72.25 202 LEU A O 1
ATOM 1487 N N . PHE A 1 203 ? 13.598 -1.558 -28.863 1.00 62.34 203 PHE A N 1
ATOM 1488 C CA . PHE A 1 203 ? 12.252 -1.000 -28.681 1.00 62.34 203 PHE A CA 1
ATOM 1489 C C . PHE A 1 203 ? 11.115 -1.994 -28.978 1.00 62.34 203 PHE A C 1
ATOM 1491 O O . PHE A 1 203 ? 10.012 -1.835 -28.462 1.00 62.34 203 PHE A O 1
ATOM 1498 N N . GLY A 1 204 ? 11.360 -2.994 -29.824 1.00 55.09 204 GLY A N 1
ATOM 1499 C CA . GLY A 1 204 ? 10.370 -3.957 -30.311 1.00 55.09 204 GLY A CA 1
ATOM 1500 C C . GLY A 1 204 ? 10.302 -5.242 -29.493 1.00 55.09 204 GLY A C 1
ATOM 1501 O O . GLY A 1 204 ? 9.269 -5.914 -29.493 1.00 55.09 204 GLY A O 1
ATOM 1502 N N . ASP A 1 205 ? 11.362 -5.584 -28.762 1.00 57.38 205 ASP A N 1
ATOM 1503 C CA . ASP A 1 205 ? 11.333 -6.699 -27.828 1.00 57.38 205 ASP A CA 1
ATOM 1504 C C . ASP A 1 205 ? 10.652 -6.228 -26.532 1.00 57.38 205 ASP A C 1
ATOM 1506 O O . ASP A 1 205 ? 11.256 -5.604 -25.657 1.00 57.38 205 ASP A O 1
ATOM 1510 N N . ALA A 1 206 ? 9.352 -6.517 -26.407 1.00 49.28 206 ALA A N 1
ATOM 1511 C CA . ALA A 1 206 ? 8.473 -6.134 -25.289 1.00 49.28 206 ALA A CA 1
ATOM 1512 C C . ALA A 1 206 ? 8.913 -6.654 -23.896 1.00 49.28 206 ALA A C 1
ATOM 1514 O O . ALA A 1 206 ? 8.173 -6.547 -22.919 1.00 49.28 206 ALA A O 1
ATOM 1515 N N . ARG A 1 207 ? 10.107 -7.248 -23.813 1.00 51.81 207 ARG A N 1
ATOM 1516 C CA . ARG A 1 207 ? 10.777 -7.776 -22.621 1.00 51.81 207 ARG A CA 1
ATOM 1517 C C . ARG A 1 207 ? 11.816 -6.812 -22.034 1.00 51.81 207 ARG A C 1
ATOM 1519 O O . ARG A 1 207 ? 12.304 -7.066 -20.940 1.00 51.81 207 ARG A O 1
ATOM 1526 N N . ILE A 1 208 ? 12.186 -5.749 -22.754 1.00 52.50 208 ILE A N 1
ATOM 1527 C CA . ILE A 1 208 ? 13.324 -4.876 -22.405 1.00 52.50 208 ILE A CA 1
ATOM 1528 C C . ILE A 1 208 ? 12.919 -3.717 -21.480 1.00 52.50 208 ILE A C 1
ATOM 1530 O O . ILE A 1 208 ? 13.719 -3.258 -20.664 1.00 52.50 208 ILE A O 1
ATOM 1534 N N . LEU A 1 209 ? 11.661 -3.281 -21.553 1.00 56.03 209 LEU A N 1
ATOM 1535 C CA . LEU A 1 209 ? 11.044 -2.381 -20.582 1.00 56.03 209 LEU A CA 1
ATOM 1536 C C . LEU A 1 209 ? 9.836 -3.103 -19.981 1.00 56.03 209 LEU A C 1
ATOM 1538 O O . LEU A 1 209 ? 9.040 -3.655 -20.748 1.00 56.03 209 LEU A O 1
ATOM 1542 N N . PRO A 1 210 ? 9.670 -3.127 -18.645 1.00 63.97 210 PRO A N 1
ATOM 1543 C CA . PRO A 1 210 ? 8.490 -3.727 -18.047 1.00 63.97 210 PRO A CA 1
ATOM 1544 C C . PRO A 1 210 ? 7.259 -3.046 -18.637 1.00 63.97 210 PRO A C 1
ATOM 1546 O O . PRO A 1 210 ? 7.128 -1.822 -18.571 1.00 63.97 210 PRO A O 1
ATOM 1549 N N . SER A 1 211 ? 6.380 -3.844 -19.251 1.00 74.06 211 SER A N 1
ATOM 1550 C CA . SER A 1 211 ? 5.139 -3.322 -19.818 1.00 74.06 211 SER A CA 1
ATOM 1551 C C . SER A 1 211 ? 4.414 -2.478 -18.770 1.00 74.06 211 SER A C 1
ATOM 1553 O O . SER A 1 211 ? 4.426 -2.794 -17.579 1.00 74.06 211 SER A O 1
ATOM 1555 N N . GLU A 1 212 ? 3.762 -1.402 -19.197 1.00 78.94 212 GLU A N 1
ATOM 1556 C CA . GLU A 1 212 ? 3.011 -0.538 -18.285 1.00 78.94 212 GLU A CA 1
ATOM 1557 C C . GLU A 1 212 ? 1.993 -1.334 -17.449 1.00 78.94 212 GLU A C 1
ATOM 1559 O O . GLU A 1 212 ? 1.818 -1.084 -16.257 1.00 78.94 212 GLU A O 1
ATOM 1564 N N . ALA A 1 213 ? 1.405 -2.369 -18.055 1.00 84.94 213 ALA A N 1
ATOM 1565 C CA . ALA A 1 213 ? 0.547 -3.331 -17.379 1.00 84.94 213 ALA A CA 1
ATOM 1566 C C . ALA A 1 213 ? 1.261 -4.052 -16.221 1.00 84.94 213 ALA A C 1
ATOM 1568 O O . ALA A 1 213 ? 0.691 -4.164 -15.139 1.00 84.94 213 ALA A O 1
ATOM 1569 N N . LEU A 1 214 ? 2.512 -4.489 -16.409 1.00 87.31 214 LEU A N 1
ATOM 1570 C CA . LEU A 1 214 ? 3.311 -5.137 -15.365 1.00 87.31 214 LEU A CA 1
ATOM 1571 C C . LEU A 1 214 ? 3.646 -4.176 -14.217 1.00 87.31 214 LEU A C 1
ATOM 1573 O O . LEU A 1 214 ? 3.596 -4.580 -13.057 1.00 87.31 214 LEU A O 1
ATOM 1577 N N . VAL A 1 215 ? 3.949 -2.910 -14.519 1.00 89.19 215 VAL A N 1
ATOM 1578 C CA . VAL A 1 215 ? 4.205 -1.884 -13.493 1.00 89.19 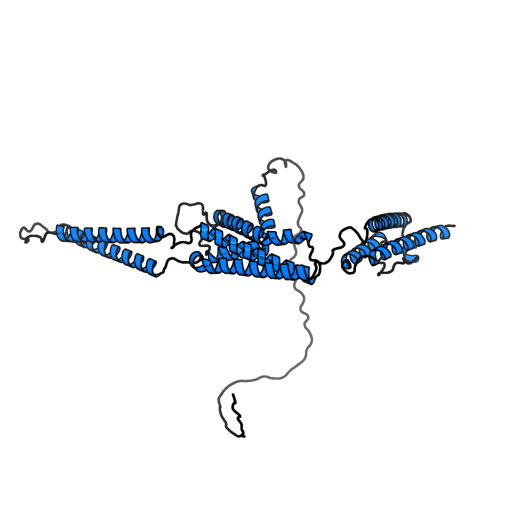215 VAL A CA 1
ATOM 1579 C C . VAL A 1 215 ? 2.948 -1.630 -12.663 1.00 89.19 215 VAL A C 1
ATOM 1581 O O . VAL A 1 215 ? 3.016 -1.643 -11.435 1.00 89.19 215 VAL A O 1
ATOM 1584 N N . ILE A 1 216 ? 1.794 -1.446 -13.311 1.00 91.38 216 ILE A N 1
ATOM 1585 C CA . ILE A 1 216 ? 0.505 -1.260 -12.627 1.00 91.38 216 ILE A CA 1
ATOM 1586 C C . ILE A 1 216 ? 0.156 -2.491 -11.790 1.00 91.38 216 ILE A C 1
ATOM 1588 O O . ILE A 1 216 ? -0.290 -2.359 -10.650 1.00 91.38 216 ILE A O 1
ATOM 1592 N N . GLU A 1 217 ? 0.389 -3.687 -12.322 1.00 93.88 217 GLU A N 1
ATOM 1593 C CA . GLU A 1 217 ? 0.156 -4.930 -11.598 1.00 93.88 217 GLU A CA 1
ATOM 1594 C C . GLU A 1 217 ? 1.053 -5.041 -10.357 1.00 93.88 217 GLU A C 1
ATOM 1596 O O . GLU A 1 217 ? 0.575 -5.366 -9.272 1.00 93.88 217 GLU A O 1
ATOM 1601 N N . MET A 1 218 ? 2.335 -4.696 -10.471 1.00 94.38 218 MET A N 1
ATOM 1602 C CA . MET A 1 218 ? 3.249 -4.648 -9.329 1.00 94.38 218 MET A CA 1
ATOM 1603 C C . MET A 1 218 ? 2.829 -3.624 -8.288 1.00 94.38 218 MET A C 1
ATOM 1605 O O . MET A 1 218 ? 2.800 -3.934 -7.101 1.00 94.38 218 MET A O 1
ATOM 1609 N N . VAL A 1 219 ? 2.452 -2.422 -8.715 1.00 96.06 219 VAL A N 1
ATOM 1610 C CA . VAL A 1 219 ? 1.906 -1.386 -7.830 1.00 96.06 219 VAL A CA 1
ATOM 1611 C C . VAL A 1 219 ? 0.676 -1.905 -7.085 1.00 96.06 219 VAL A C 1
ATOM 1613 O O . VAL A 1 219 ? 0.564 -1.704 -5.876 1.00 96.06 219 VAL A O 1
ATOM 1616 N N . MET A 1 220 ? -0.214 -2.620 -7.775 1.00 97.31 220 MET A N 1
ATOM 1617 C CA . MET A 1 220 ? -1.403 -3.225 -7.181 1.00 97.31 220 MET A CA 1
ATOM 1618 C C . MET A 1 220 ? -1.032 -4.265 -6.116 1.00 97.31 220 MET A C 1
ATOM 1620 O O . MET A 1 220 ? -1.552 -4.206 -5.000 1.00 97.31 220 MET A O 1
ATOM 1624 N N . TRP A 1 221 ? -0.100 -5.175 -6.418 1.00 97.75 221 TRP A N 1
ATOM 1625 C CA . TRP A 1 221 ? 0.356 -6.192 -5.466 1.00 97.75 221 TRP A CA 1
ATOM 1626 C C . TRP A 1 221 ? 1.104 -5.597 -4.272 1.00 97.75 221 TRP A C 1
ATOM 1628 O O . TRP A 1 221 ? 0.877 -6.015 -3.137 1.00 97.75 221 TRP A O 1
ATOM 1638 N N . MET A 1 222 ? 1.940 -4.585 -4.495 1.00 97.88 222 MET A N 1
ATOM 1639 C CA . MET A 1 222 ? 2.641 -3.870 -3.428 1.00 97.88 222 MET A CA 1
ATOM 1640 C C . MET A 1 222 ? 1.657 -3.119 -2.526 1.00 97.88 222 MET A C 1
ATOM 1642 O O . MET A 1 222 ? 1.748 -3.217 -1.302 1.00 97.88 222 MET A O 1
ATOM 1646 N N . GLY A 1 223 ? 0.658 -2.446 -3.105 1.00 97.50 223 GLY A N 1
ATOM 1647 C CA . GLY A 1 223 ? -0.434 -1.821 -2.356 1.00 97.50 223 GLY A CA 1
ATOM 1648 C C . GLY A 1 223 ? -1.249 -2.825 -1.540 1.00 97.50 223 GLY A C 1
ATOM 1649 O O . GLY A 1 223 ? -1.539 -2.580 -0.365 1.00 97.50 223 GLY A O 1
ATOM 1650 N N . ALA A 1 224 ? -1.564 -3.988 -2.120 1.00 97.81 224 ALA A N 1
ATOM 1651 C CA . ALA A 1 224 ? -2.233 -5.081 -1.416 1.00 97.81 224 ALA A CA 1
ATOM 1652 C C . ALA A 1 224 ? -1.399 -5.596 -0.236 1.00 97.81 224 ALA A C 1
ATOM 1654 O O . ALA A 1 224 ? -1.937 -5.800 0.853 1.00 97.81 224 ALA A O 1
ATOM 1655 N N . LEU A 1 225 ? -0.086 -5.763 -0.427 1.00 97.81 225 LEU A N 1
ATOM 1656 C CA . LEU A 1 225 ? 0.847 -6.181 0.619 1.00 97.81 225 LEU A CA 1
ATOM 1657 C C . LEU A 1 225 ? 0.874 -5.178 1.781 1.00 97.81 225 LEU A C 1
ATOM 1659 O O . LEU A 1 225 ? 0.798 -5.578 2.943 1.00 97.81 225 LEU A O 1
ATOM 1663 N N . GLY A 1 226 ? 0.908 -3.877 1.479 1.00 96.38 226 GLY A N 1
ATOM 1664 C CA . GLY A 1 226 ? 0.782 -2.823 2.487 1.00 96.38 226 GLY A CA 1
ATOM 1665 C C . GLY A 1 226 ? -0.539 -2.911 3.260 1.00 96.38 226 GLY A C 1
ATOM 1666 O O . GLY A 1 226 ? -0.548 -2.876 4.492 1.00 96.38 226 GLY A O 1
ATOM 1667 N N . GLY A 1 227 ? -1.656 -3.106 2.553 1.00 96.44 227 GLY A N 1
ATOM 1668 C CA . GLY A 1 227 ? -2.973 -3.296 3.169 1.00 96.44 227 GLY A CA 1
ATOM 1669 C C . GLY A 1 227 ? -3.061 -4.556 4.043 1.00 96.44 227 GLY A C 1
ATOM 1670 O O . GLY A 1 227 ? -3.671 -4.521 5.113 1.00 96.44 227 GLY A O 1
ATOM 1671 N N . LEU A 1 228 ? -2.396 -5.649 3.649 1.00 97.00 228 LEU A N 1
ATOM 1672 C CA . LEU A 1 228 ? -2.266 -6.868 4.456 1.00 97.00 228 LEU A CA 1
ATOM 1673 C C . LEU A 1 228 ? -1.443 -6.633 5.726 1.00 97.00 228 LEU A C 1
ATOM 1675 O O . LEU A 1 228 ? -1.837 -7.094 6.794 1.00 97.00 228 LEU A O 1
ATOM 1679 N N . ALA A 1 229 ? -0.349 -5.875 5.655 1.00 95.50 229 ALA A N 1
ATOM 1680 C CA . ALA A 1 229 ? 0.431 -5.509 6.837 1.00 95.50 229 ALA A CA 1
ATOM 1681 C C . ALA A 1 229 ? -0.379 -4.630 7.814 1.00 95.50 229 ALA A C 1
ATOM 1683 O O . ALA A 1 229 ? -0.333 -4.834 9.035 1.00 95.50 229 ALA A O 1
ATOM 1684 N N . HIS A 1 230 ? -1.190 -3.705 7.287 1.00 93.44 230 HIS A N 1
ATOM 1685 C CA . HIS A 1 230 ? -2.130 -2.911 8.085 1.00 93.44 230 HIS A CA 1
ATOM 1686 C C . HIS A 1 230 ? -3.198 -3.789 8.760 1.00 93.44 230 HIS A C 1
ATOM 1688 O O . HIS A 1 230 ? -3.483 -3.638 9.956 1.00 93.44 230 HIS A O 1
ATOM 1694 N N . LEU A 1 231 ? -3.751 -4.748 8.012 1.00 94.62 231 LEU A N 1
ATOM 1695 C CA . LEU A 1 231 ? -4.683 -5.747 8.524 1.00 94.62 231 LEU A CA 1
ATOM 1696 C C . LEU A 1 231 ? -4.056 -6.573 9.653 1.00 94.62 231 LEU A C 1
ATOM 1698 O O . LEU A 1 231 ? -4.662 -6.695 10.714 1.00 94.62 231 LEU A O 1
ATOM 1702 N N . LEU A 1 232 ? -2.845 -7.094 9.458 1.00 94.56 232 LEU A N 1
ATOM 1703 C CA . LEU A 1 232 ? -2.159 -7.949 10.427 1.00 94.56 232 LEU A CA 1
ATOM 1704 C C . LEU A 1 232 ? -1.889 -7.210 11.745 1.00 94.56 232 LEU A C 1
ATOM 1706 O O . LEU A 1 232 ? -2.149 -7.738 12.827 1.00 94.56 232 LEU A O 1
ATOM 1710 N N . THR A 1 233 ? -1.451 -5.951 11.651 1.00 93.06 233 THR A N 1
ATOM 1711 C CA . THR A 1 233 ? -1.218 -5.074 12.810 1.00 93.06 233 THR A CA 1
ATOM 1712 C C . THR A 1 233 ? -2.516 -4.815 13.573 1.00 93.06 233 THR A C 1
ATOM 1714 O O . THR A 1 233 ? -2.566 -4.926 14.801 1.00 93.06 233 THR A O 1
ATOM 1717 N N . SER A 1 234 ? -3.589 -4.502 12.842 1.00 90.50 234 SER A N 1
ATOM 1718 C CA . SER A 1 234 ? -4.912 -4.272 13.423 1.00 90.50 234 SER A CA 1
ATOM 1719 C C . SER A 1 234 ? -5.423 -5.539 14.102 1.00 90.50 234 SER A C 1
ATOM 1721 O O . SER A 1 234 ? -5.810 -5.506 15.267 1.00 90.50 234 SER A O 1
ATOM 1723 N N . PHE A 1 235 ? -5.356 -6.673 13.410 1.00 92.69 235 PHE A N 1
ATOM 1724 C CA . PHE A 1 235 ? -5.782 -7.967 13.921 1.00 92.69 235 PHE A CA 1
ATOM 1725 C C . PHE A 1 235 ? -5.052 -8.331 15.216 1.00 92.69 235 PHE A C 1
ATOM 1727 O O . PHE A 1 235 ? -5.713 -8.611 16.216 1.00 92.69 235 PHE A O 1
ATOM 1734 N N . ALA A 1 236 ? -3.719 -8.234 15.246 1.00 92.12 236 ALA A N 1
ATOM 1735 C CA . ALA A 1 236 ? -2.926 -8.493 16.448 1.00 92.12 236 ALA A CA 1
ATOM 1736 C C . ALA A 1 236 ? -3.360 -7.602 17.625 1.00 92.12 236 ALA A C 1
ATOM 1738 O O . ALA A 1 236 ? -3.579 -8.095 18.734 1.00 92.12 236 ALA A O 1
ATOM 1739 N N . LYS A 1 237 ? -3.579 -6.306 17.371 1.00 91.56 237 LYS A N 1
ATOM 1740 C CA . LYS A 1 237 ? -4.057 -5.345 18.373 1.00 91.56 237 LYS A CA 1
ATOM 1741 C C . LYS A 1 237 ? -5.449 -5.708 18.906 1.00 91.56 237 LYS A C 1
ATOM 1743 O O . LYS A 1 237 ? -5.656 -5.755 20.118 1.00 91.56 237 LYS A O 1
ATOM 1748 N N . TYR A 1 238 ? -6.415 -5.982 18.028 1.00 89.94 238 TYR A N 1
ATOM 1749 C CA . TYR A 1 238 ? -7.794 -6.281 18.430 1.00 89.94 238 TYR A CA 1
ATOM 1750 C C . TYR A 1 238 ? -7.940 -7.647 19.104 1.00 89.94 238 TYR A C 1
ATOM 1752 O O . TYR A 1 238 ? -8.725 -7.771 20.047 1.00 89.94 238 TYR A O 1
ATOM 1760 N N . VAL A 1 239 ? -7.183 -8.654 18.664 1.00 91.06 239 VAL A N 1
ATOM 1761 C CA . VAL A 1 239 ? -7.130 -9.967 19.320 1.00 91.06 239 VAL A CA 1
ATOM 1762 C C . VAL A 1 239 ? -6.474 -9.847 20.693 1.00 91.06 239 VAL A C 1
ATOM 1764 O O . VAL A 1 239 ? -7.051 -10.323 21.671 1.00 91.06 239 VAL A O 1
ATOM 1767 N N . GLY A 1 240 ? -5.342 -9.141 20.799 1.00 87.56 240 GLY A N 1
ATOM 1768 C CA . GLY A 1 240 ? -4.648 -8.911 22.070 1.00 87.56 240 GLY A CA 1
ATOM 1769 C C . GLY A 1 240 ? -5.527 -8.210 23.109 1.00 87.56 240 GLY A C 1
ATOM 1770 O O . GLY A 1 240 ? -5.570 -8.620 24.266 1.00 87.56 240 GLY A O 1
ATOM 1771 N N . TYR A 1 241 ? -6.318 -7.221 22.685 1.00 89.38 241 TYR A N 1
ATOM 1772 C CA . TYR A 1 241 ? -7.278 -6.536 23.556 1.00 89.38 241 TYR A CA 1
ATOM 1773 C C . TYR A 1 241 ? -8.626 -7.248 23.717 1.00 89.38 241 TYR A C 1
ATOM 1775 O O . TYR A 1 241 ? -9.508 -6.710 24.382 1.00 89.38 241 TYR A O 1
ATOM 1783 N N . ARG A 1 242 ? -8.829 -8.425 23.106 1.00 84.62 242 ARG A N 1
ATOM 1784 C CA . ARG A 1 242 ? -10.115 -9.155 23.093 1.00 84.62 242 ARG A CA 1
ATOM 1785 C C . ARG A 1 242 ? -11.299 -8.307 22.599 1.00 84.62 242 ARG A C 1
ATOM 1787 O O . ARG A 1 242 ? -12.438 -8.510 23.009 1.00 84.62 242 ARG A O 1
ATOM 1794 N N . ARG A 1 243 ? -11.028 -7.358 21.698 1.00 85.44 243 ARG A N 1
ATOM 1795 C CA . ARG A 1 243 ? -11.997 -6.412 21.112 1.00 85.44 243 ARG A CA 1
ATOM 1796 C C . ARG A 1 243 ? -12.308 -6.699 19.646 1.00 85.44 243 ARG A C 1
ATOM 1798 O O . ARG A 1 243 ? -12.943 -5.881 18.986 1.00 85.44 243 ARG A O 1
ATOM 1805 N N . LEU A 1 244 ? -11.854 -7.833 19.116 1.00 85.25 244 LEU A N 1
ATOM 1806 C CA . LEU A 1 244 ? -12.205 -8.233 17.760 1.00 85.25 244 LEU A CA 1
ATOM 1807 C C . LEU A 1 244 ? -13.721 -8.461 17.681 1.00 85.25 244 LEU A C 1
ATOM 1809 O O . LEU A 1 244 ? -14.279 -9.226 18.463 1.00 85.25 244 LEU A O 1
ATOM 1813 N N . GLN A 1 245 ? -14.385 -7.791 16.744 1.00 84.69 245 GLN A N 1
ATOM 1814 C CA . GLN A 1 245 ? -15.822 -7.924 16.512 1.00 84.69 245 GLN A CA 1
ATOM 1815 C C . GLN A 1 245 ? -16.065 -8.678 15.205 1.00 84.69 245 GLN A C 1
ATOM 1817 O O . GLN A 1 245 ? -15.451 -8.366 14.186 1.00 84.69 245 GLN A O 1
ATOM 1822 N N . ARG A 1 246 ? -16.987 -9.652 15.211 1.00 83.81 246 ARG A N 1
ATOM 1823 C CA . ARG A 1 246 ? -17.299 -10.447 14.006 1.00 83.81 246 ARG A CA 1
ATOM 1824 C C . ARG A 1 246 ? -17.892 -9.601 12.880 1.00 83.81 246 ARG A C 1
ATOM 1826 O O . ARG A 1 246 ? -17.567 -9.836 11.724 1.00 83.81 246 ARG A O 1
ATOM 1833 N N . SER A 1 247 ? -18.715 -8.609 13.216 1.00 84.50 247 SER A N 1
ATOM 1834 C CA . SER A 1 247 ? -19.319 -7.678 12.252 1.00 84.50 247 SER A CA 1
ATOM 1835 C C . SER A 1 247 ? -18.279 -6.876 11.461 1.00 84.50 247 SER A C 1
ATOM 1837 O O . SER A 1 247 ? -18.544 -6.483 10.332 1.00 84.50 247 SER A O 1
ATOM 1839 N N . TRP A 1 248 ? -17.074 -6.696 12.011 1.00 87.75 248 TRP A N 1
ATOM 1840 C CA . TRP A 1 248 ? -15.978 -5.971 11.367 1.00 87.75 248 TRP A CA 1
ATOM 1841 C C . TRP A 1 248 ? -15.066 -6.864 10.515 1.00 87.75 248 TRP A C 1
ATOM 1843 O O . TRP A 1 248 ? -14.169 -6.352 9.853 1.00 87.75 248 TRP A O 1
ATOM 1853 N N . LEU A 1 249 ? -15.279 -8.187 10.476 1.00 86.00 249 LEU A N 1
ATOM 1854 C CA . LEU A 1 249 ? -14.464 -9.090 9.646 1.00 86.00 249 LEU A CA 1
ATOM 1855 C C . LEU A 1 249 ? -14.525 -8.734 8.159 1.00 86.00 249 LEU A C 1
ATOM 1857 O O . LEU A 1 249 ? -13.511 -8.818 7.474 1.00 86.00 249 LEU A O 1
ATOM 1861 N N . ILE A 1 250 ? -15.686 -8.284 7.679 1.00 88.25 250 ILE A N 1
ATOM 1862 C CA . ILE A 1 250 ? -15.844 -7.835 6.293 1.00 88.25 250 ILE A CA 1
ATOM 1863 C C . ILE A 1 250 ? -14.976 -6.600 6.038 1.00 88.25 250 ILE A C 1
ATOM 1865 O O . ILE A 1 250 ? -14.235 -6.582 5.064 1.00 88.25 250 ILE A O 1
ATOM 1869 N N . TYR A 1 251 ? -14.987 -5.613 6.942 1.00 89.06 251 TYR A N 1
ATOM 1870 C CA . TYR A 1 251 ? -14.113 -4.438 6.847 1.00 89.06 251 TYR A CA 1
ATOM 1871 C C . TYR A 1 251 ? -12.640 -4.852 6.710 1.00 89.06 251 TYR A C 1
ATOM 1873 O O . TYR A 1 251 ? -11.962 -4.428 5.779 1.00 89.06 251 TYR A O 1
ATOM 1881 N N . TYR A 1 252 ? -12.176 -5.766 7.566 1.00 87.50 252 TYR A N 1
ATOM 1882 C CA . TYR A 1 252 ? -10.818 -6.312 7.522 1.00 87.50 252 TYR A CA 1
ATOM 1883 C C . TYR A 1 252 ? -10.471 -7.026 6.208 1.00 87.50 252 TYR A C 1
ATOM 1885 O O . TYR A 1 252 ? -9.337 -6.925 5.746 1.00 87.50 252 TYR A O 1
ATOM 1893 N N . LEU A 1 253 ? -11.433 -7.706 5.580 1.00 89.75 253 LEU A N 1
ATOM 1894 C CA . LEU A 1 253 ? -11.236 -8.372 4.291 1.00 89.75 253 LEU A CA 1
ATOM 1895 C C . LEU A 1 253 ? -11.025 -7.376 3.139 1.00 89.75 253 LEU A C 1
ATOM 1897 O O . LEU A 1 253 ? -10.318 -7.686 2.183 1.00 89.75 253 LEU A O 1
ATOM 1901 N N . PHE A 1 254 ? -11.597 -6.174 3.237 1.00 93.56 254 PHE A N 1
ATOM 1902 C CA . PHE A 1 254 ? -11.463 -5.136 2.214 1.00 93.56 254 PHE A CA 1
ATOM 1903 C C . PHE A 1 254 ? -10.188 -4.290 2.343 1.00 93.56 254 PHE A C 1
ATOM 1905 O O . PHE A 1 254 ? -9.827 -3.618 1.379 1.00 93.56 254 PHE A O 1
ATOM 1912 N N . LEU A 1 255 ? -9.456 -4.352 3.463 1.00 93.25 255 LEU A N 1
ATOM 1913 C CA . LEU A 1 255 ? -8.215 -3.583 3.669 1.00 93.25 255 LEU A CA 1
ATOM 1914 C C . LEU A 1 255 ? -7.151 -3.805 2.571 1.00 93.25 255 LEU A C 1
ATOM 1916 O O . LEU A 1 255 ? -6.625 -2.816 2.057 1.00 93.25 255 LEU A O 1
ATOM 1920 N N . PRO A 1 256 ? -6.830 -5.050 2.163 1.00 95.19 256 PRO A N 1
ATOM 1921 C CA . PRO A 1 256 ? -5.885 -5.295 1.071 1.00 95.19 256 PRO A CA 1
ATOM 1922 C C . PRO A 1 256 ? -6.369 -4.744 -0.272 1.00 95.19 256 PRO A C 1
ATOM 1924 O O . PRO A 1 256 ? -5.588 -4.159 -1.017 1.00 95.19 256 PRO A O 1
ATOM 1927 N N . ILE A 1 257 ? -7.667 -4.883 -0.559 1.00 96.38 257 ILE A N 1
ATOM 1928 C CA . ILE A 1 257 ? -8.287 -4.395 -1.800 1.00 96.38 257 ILE A CA 1
ATOM 1929 C C . ILE A 1 257 ? -8.226 -2.865 -1.847 1.00 96.38 257 ILE A C 1
ATOM 1931 O O . ILE A 1 257 ? -7.866 -2.282 -2.867 1.00 96.38 257 ILE A O 1
ATOM 1935 N N . GLN A 1 258 ? -8.514 -2.210 -0.722 1.00 95.81 258 GLN A N 1
ATOM 1936 C CA . GLN A 1 258 ? -8.393 -0.765 -0.577 1.00 95.81 258 GLN A CA 1
ATOM 1937 C C . GLN A 1 258 ? -6.943 -0.303 -0.763 1.00 95.81 258 GLN A C 1
ATOM 1939 O O . GLN A 1 258 ? -6.708 0.670 -1.474 1.00 95.81 258 GLN A O 1
ATOM 1944 N N . GLY A 1 259 ? -5.969 -1.006 -0.172 1.00 95.94 259 GLY A N 1
ATOM 1945 C CA . GLY A 1 259 ? -4.546 -0.707 -0.351 1.00 95.94 259 GLY A CA 1
ATOM 1946 C C . GLY A 1 259 ? -4.098 -0.815 -1.811 1.00 95.94 259 GLY A C 1
ATOM 1947 O O . GLY A 1 259 ? -3.422 0.081 -2.313 1.00 95.94 259 GLY A O 1
ATOM 1948 N N . ALA A 1 260 ? -4.535 -1.863 -2.512 1.00 96.94 260 ALA A N 1
ATOM 1949 C CA . ALA A 1 260 ? -4.274 -2.069 -3.935 1.00 96.94 260 ALA A CA 1
ATOM 1950 C C . ALA A 1 260 ? -4.859 -0.947 -4.808 1.00 96.94 260 ALA A C 1
ATOM 1952 O O . ALA A 1 260 ? -4.149 -0.358 -5.622 1.00 96.94 260 ALA A O 1
ATOM 1953 N N . ALA A 1 261 ? -6.137 -0.613 -4.607 1.00 96.12 261 ALA A N 1
ATOM 1954 C CA . ALA A 1 261 ? -6.809 0.448 -5.355 1.00 96.12 261 ALA A CA 1
ATOM 1955 C C . ALA A 1 261 ? -6.144 1.815 -5.125 1.00 96.12 261 ALA A C 1
ATOM 1957 O O . ALA A 1 261 ? -5.888 2.560 -6.072 1.00 96.12 261 ALA A O 1
ATOM 1958 N N . LEU A 1 262 ? -5.814 2.127 -3.870 1.00 95.44 262 LEU A N 1
ATOM 1959 C CA . LEU A 1 262 ? -5.198 3.396 -3.501 1.00 95.44 262 LEU A CA 1
ATOM 1960 C C . LEU A 1 262 ? -3.787 3.544 -4.077 1.00 95.44 262 LEU A C 1
ATOM 1962 O O . LEU A 1 262 ? -3.433 4.621 -4.549 1.00 95.44 262 LEU A O 1
ATOM 1966 N N . ALA A 1 263 ? -3.001 2.466 -4.081 1.00 96.38 263 ALA A N 1
ATOM 1967 C CA . ALA A 1 263 ? -1.673 2.457 -4.682 1.00 96.38 263 ALA A CA 1
ATOM 1968 C C . ALA A 1 263 ? -1.717 2.784 -6.182 1.00 96.38 263 ALA A C 1
ATOM 1970 O O . ALA A 1 263 ? -0.906 3.580 -6.653 1.00 96.38 263 ALA A O 1
ATOM 1971 N N . VAL A 1 264 ? -2.694 2.243 -6.919 1.00 94.88 264 VAL A N 1
ATOM 1972 C CA . VAL A 1 264 ? -2.888 2.563 -8.343 1.00 94.88 264 VAL A CA 1
ATOM 1973 C C . VAL A 1 264 ? -3.248 4.039 -8.533 1.00 94.88 264 VAL A C 1
ATOM 1975 O O . VAL A 1 264 ? -2.660 4.699 -9.385 1.00 94.88 264 VAL A O 1
ATOM 1978 N N . ILE A 1 265 ? -4.155 4.589 -7.718 1.00 93.12 265 ILE A N 1
ATOM 1979 C CA . ILE A 1 265 ? -4.512 6.017 -7.781 1.00 93.12 265 ILE A CA 1
ATOM 1980 C C . ILE A 1 265 ? -3.278 6.893 -7.536 1.00 93.12 265 ILE A C 1
ATOM 1982 O O . ILE A 1 265 ? -3.005 7.804 -8.315 1.00 93.12 265 ILE A O 1
ATOM 1986 N N . VAL A 1 266 ? -2.503 6.603 -6.486 1.00 89.94 266 VAL A N 1
ATOM 1987 C CA . VAL A 1 266 ? -1.277 7.350 -6.168 1.00 89.94 266 VAL A CA 1
ATOM 1988 C C . VAL A 1 266 ? -0.256 7.234 -7.298 1.00 89.94 266 VAL A C 1
ATOM 1990 O O . VAL A 1 266 ? 0.331 8.242 -7.679 1.00 89.94 266 VAL A O 1
ATOM 1993 N N . TYR A 1 267 ? -0.083 6.050 -7.887 1.00 90.31 267 TYR A N 1
ATOM 1994 C CA . TYR A 1 267 ? 0.774 5.865 -9.057 1.00 90.31 267 TYR A CA 1
ATOM 1995 C C . TYR A 1 267 ? 0.351 6.757 -10.231 1.00 90.31 267 TYR A C 1
ATOM 1997 O O . TYR A 1 267 ? 1.199 7.432 -10.811 1.00 90.31 267 TYR A O 1
ATOM 2005 N N . LEU A 1 268 ? -0.945 6.817 -10.550 1.00 89.00 268 LEU A N 1
ATOM 2006 C CA . LEU A 1 268 ? -1.457 7.679 -11.619 1.00 89.00 268 LEU A CA 1
ATOM 2007 C C . LEU A 1 268 ? -1.217 9.164 -11.315 1.00 89.00 268 LEU A C 1
ATOM 2009 O O . LEU A 1 268 ? -0.790 9.902 -12.198 1.00 89.00 268 LEU A O 1
ATOM 2013 N N . VAL A 1 269 ? -1.421 9.598 -10.068 1.00 84.94 269 VAL A N 1
ATOM 2014 C CA . VAL A 1 269 ? -1.150 10.983 -9.646 1.00 84.94 269 VAL A CA 1
ATOM 2015 C C . VAL A 1 269 ? 0.336 11.317 -9.749 1.00 84.94 269 VAL A C 1
ATOM 2017 O O . VAL A 1 269 ? 0.683 12.351 -10.312 1.00 84.94 269 VAL A O 1
ATOM 2020 N N . LEU A 1 270 ? 1.225 10.447 -9.258 1.00 82.25 270 LEU A N 1
ATOM 2021 C CA . LEU A 1 270 ? 2.675 10.637 -9.384 1.00 82.25 270 LEU A CA 1
ATOM 2022 C C . LEU A 1 270 ? 3.085 10.693 -10.856 1.00 82.25 270 LEU A C 1
ATOM 2024 O O . LEU A 1 270 ? 3.915 11.513 -11.242 1.00 82.25 270 LEU A O 1
ATOM 2028 N N . ARG A 1 271 ? 2.458 9.867 -11.693 1.00 77.25 271 ARG A N 1
ATOM 2029 C CA . ARG A 1 271 ? 2.732 9.829 -13.123 1.00 77.25 271 ARG A CA 1
ATOM 2030 C C . ARG A 1 271 ? 2.276 11.083 -13.861 1.00 77.25 271 ARG A C 1
ATOM 2032 O O . ARG A 1 271 ? 3.015 11.575 -14.702 1.00 77.25 271 ARG A O 1
ATOM 2039 N N . VAL A 1 272 ? 1.112 11.634 -13.532 1.00 72.62 272 VAL A N 1
ATOM 2040 C CA . VAL A 1 272 ? 0.625 12.879 -14.150 1.00 72.62 272 VAL A CA 1
ATOM 2041 C C . VAL A 1 272 ? 1.318 14.115 -13.564 1.00 72.62 272 VAL A C 1
ATOM 2043 O O . VAL A 1 272 ? 1.585 15.058 -14.294 1.00 72.62 272 VAL A O 1
ATOM 2046 N N . GLY A 1 273 ? 1.625 14.129 -12.264 1.00 67.69 273 GLY A N 1
ATOM 2047 C CA . GLY A 1 273 ? 2.161 15.305 -11.571 1.00 67.69 273 GLY A CA 1
ATOM 2048 C C . GLY A 1 273 ? 3.687 15.441 -11.591 1.00 67.69 273 GLY A C 1
ATOM 2049 O O . GLY A 1 273 ? 4.187 16.559 -11.630 1.00 67.69 273 GLY A O 1
ATOM 2050 N N . ILE A 1 274 ? 4.432 14.330 -11.552 1.00 57.69 274 ILE A N 1
ATOM 2051 C CA . ILE A 1 274 ? 5.908 14.331 -11.473 1.00 57.69 274 ILE A CA 1
ATOM 2052 C C . ILE A 1 274 ? 6.546 13.879 -12.794 1.00 57.69 274 ILE A C 1
ATOM 2054 O O . ILE A 1 274 ? 7.626 14.352 -13.138 1.00 57.69 274 ILE A O 1
ATOM 2058 N N . LEU A 1 275 ? 5.893 12.988 -13.554 1.00 53.97 275 LEU A N 1
ATOM 2059 C CA . LEU A 1 275 ? 6.433 12.462 -14.817 1.00 53.97 275 LEU A CA 1
ATOM 2060 C C . LEU A 1 275 ? 5.940 13.196 -16.078 1.00 53.97 275 LEU A C 1
ATOM 2062 O O . LEU A 1 275 ? 6.387 12.851 -17.170 1.00 53.97 275 LEU A O 1
ATOM 2066 N N . ALA A 1 276 ? 5.088 14.218 -15.954 1.00 48.44 276 ALA A N 1
ATOM 2067 C CA . ALA A 1 276 ? 4.736 15.106 -17.061 1.00 48.44 276 ALA A CA 1
ATOM 2068 C C . ALA A 1 276 ? 5.399 16.486 -16.887 1.00 48.44 276 ALA A C 1
ATOM 2070 O O . ALA A 1 276 ? 4.744 17.429 -16.437 1.00 48.44 276 ALA A O 1
ATOM 2071 N N . PRO A 1 277 ? 6.688 16.660 -17.235 1.00 44.72 277 PRO A N 1
ATOM 2072 C CA . PRO A 1 277 ? 7.182 17.995 -17.507 1.00 44.72 277 PRO A CA 1
ATOM 2073 C C . PRO A 1 277 ? 6.454 18.496 -18.759 1.00 44.72 277 PRO A C 1
ATOM 2075 O O . PRO A 1 277 ? 6.458 17.865 -19.816 1.00 44.72 277 PRO A O 1
ATOM 2078 N N . SER A 1 278 ? 5.776 19.628 -18.631 1.00 41.94 278 SER A N 1
ATOM 2079 C CA . SER A 1 278 ? 5.281 20.403 -19.760 1.00 41.94 278 SER A CA 1
ATOM 2080 C C . SER A 1 278 ? 6.462 20.790 -20.656 1.00 41.94 278 SER A C 1
ATOM 2082 O O . SER A 1 278 ? 7.148 21.772 -20.385 1.00 41.94 278 SER A O 1
ATOM 2084 N N . GLY A 1 279 ? 6.721 20.002 -21.697 1.00 39.72 279 GLY A N 1
ATOM 2085 C CA . GLY A 1 279 ? 7.754 20.289 -22.686 1.00 39.72 279 GLY A CA 1
ATOM 2086 C C . GLY A 1 279 ? 8.132 19.052 -23.489 1.00 39.72 279 GLY A C 1
ATOM 2087 O O . GLY A 1 279 ? 8.722 18.118 -22.961 1.00 39.72 279 GLY A O 1
ATOM 2088 N N . LEU A 1 280 ? 7.825 19.069 -24.786 1.00 44.31 280 LEU A N 1
ATOM 2089 C CA . LEU A 1 280 ? 8.370 18.173 -25.814 1.00 44.31 280 LEU A CA 1
ATOM 2090 C C . LEU A 1 280 ? 9.88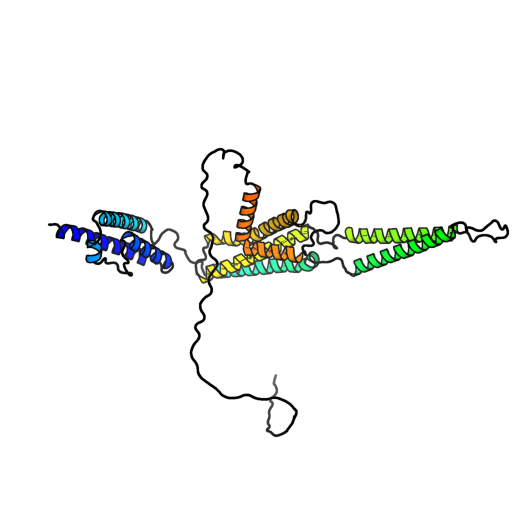1 18.417 -26.034 1.00 44.31 280 LEU A C 1
ATOM 2092 O O . LEU A 1 280 ? 10.334 18.588 -27.162 1.00 44.31 280 LEU A O 1
ATOM 2096 N N . SER A 1 281 ? 10.669 18.483 -24.966 1.00 40.03 281 SER A N 1
ATOM 2097 C CA . SER A 1 281 ? 12.100 18.763 -25.029 1.00 40.03 281 SER A CA 1
ATOM 2098 C C . SER A 1 281 ? 12.840 17.927 -23.994 1.00 40.03 281 SER A C 1
ATOM 2100 O O . SER A 1 281 ? 12.677 18.125 -22.792 1.00 40.03 281 SER A O 1
ATOM 2102 N N . ASP A 1 282 ? 13.666 17.035 -24.534 1.00 36.34 282 ASP A N 1
ATOM 2103 C CA . ASP A 1 282 ? 14.699 16.220 -23.903 1.00 36.34 282 ASP A CA 1
ATOM 2104 C C . ASP A 1 282 ? 14.248 15.011 -23.074 1.00 36.34 282 ASP A C 1
ATOM 2106 O O . ASP A 1 282 ? 13.488 15.097 -22.114 1.00 36.34 282 ASP A O 1
ATOM 2110 N N . GLY A 1 283 ? 14.765 13.843 -23.477 1.00 36.28 283 GLY A N 1
ATOM 2111 C CA . GLY A 1 283 ? 14.528 12.508 -22.917 1.00 36.28 283 GLY A CA 1
ATOM 2112 C C . GLY A 1 283 ? 15.090 12.304 -21.510 1.00 36.28 283 GLY A C 1
ATOM 2113 O O . GLY A 1 283 ? 15.826 11.355 -21.256 1.00 36.28 283 GLY A O 1
ATOM 2114 N N . GLY A 1 284 ? 14.723 13.188 -20.592 1.00 36.31 284 GLY A N 1
ATOM 2115 C CA . GLY A 1 284 ? 14.924 13.076 -19.159 1.00 36.31 284 GLY A CA 1
ATOM 2116 C C . GLY A 1 284 ? 13.576 13.031 -18.454 1.00 36.31 284 GLY A C 1
ATOM 2117 O O . GLY A 1 284 ? 13.250 13.927 -17.681 1.00 36.31 284 GLY A O 1
ATOM 2118 N N . SER A 1 285 ? 12.778 11.988 -18.708 1.00 39.81 285 SER A N 1
ATOM 2119 C CA . SER A 1 285 ? 11.701 11.605 -17.791 1.00 39.81 285 SER A CA 1
ATOM 2120 C C . SER A 1 285 ? 12.284 11.582 -16.382 1.00 39.81 285 SER A C 1
ATOM 2122 O O . SER A 1 285 ? 13.289 10.900 -16.169 1.00 39.81 285 SER A O 1
ATOM 2124 N N . ALA A 1 286 ? 11.705 12.343 -15.448 1.00 42.38 286 ALA A N 1
ATOM 2125 C CA . ALA A 1 286 ? 12.085 12.318 -14.041 1.00 42.38 286 ALA A CA 1
ATOM 2126 C C . ALA A 1 286 ? 12.206 10.848 -13.607 1.00 42.38 286 ALA A C 1
ATOM 2128 O O . ALA A 1 286 ? 11.204 10.139 -13.509 1.00 42.38 286 ALA A O 1
ATOM 2129 N N . ASN A 1 287 ? 13.451 10.377 -13.469 1.00 46.06 287 ASN A N 1
ATOM 2130 C CA . ASN A 1 287 ? 13.823 8.973 -13.309 1.00 46.06 287 ASN A CA 1
ATOM 2131 C C . ASN A 1 287 ? 13.456 8.504 -11.894 1.00 46.06 287 ASN A C 1
ATOM 2133 O O . ASN A 1 287 ? 14.317 8.198 -11.069 1.00 46.06 287 ASN A O 1
ATOM 2137 N N . LEU A 1 288 ? 12.163 8.467 -11.579 1.00 54.09 288 LEU A N 1
ATOM 2138 C CA . LEU A 1 288 ? 11.665 7.711 -10.445 1.00 54.09 288 LEU A CA 1
ATOM 2139 C C . LEU A 1 288 ? 11.964 6.242 -10.739 1.00 54.09 288 LEU A C 1
ATOM 2141 O O . LEU A 1 288 ? 11.320 5.607 -11.570 1.00 54.09 288 LEU A O 1
ATOM 2145 N N . ASN A 1 289 ? 12.994 5.725 -10.069 1.00 76.75 289 ASN A N 1
ATOM 2146 C CA . ASN A 1 289 ? 13.348 4.314 -10.086 1.00 76.75 289 ASN A CA 1
ATOM 2147 C C . ASN A 1 289 ? 12.080 3.479 -9.825 1.00 76.75 289 ASN A C 1
ATOM 2149 O O . ASN A 1 289 ? 11.381 3.728 -8.842 1.00 76.75 289 ASN A O 1
ATOM 2153 N N . LEU A 1 290 ? 11.801 2.486 -10.676 1.00 83.00 290 LEU A N 1
ATOM 2154 C CA . LEU A 1 290 ? 10.653 1.573 -10.554 1.00 83.00 290 LEU A CA 1
ATOM 2155 C C . LEU A 1 290 ? 10.533 0.979 -9.145 1.00 83.00 290 LEU A C 1
ATOM 2157 O O . LEU A 1 290 ? 9.443 0.897 -8.588 1.00 83.00 290 LEU A O 1
ATOM 2161 N N . VAL A 1 291 ? 11.669 0.662 -8.520 1.00 85.00 291 VAL A N 1
ATOM 2162 C CA . VAL A 1 291 ? 11.715 0.175 -7.134 1.00 85.00 291 VAL A CA 1
ATOM 2163 C C . VAL A 1 291 ? 11.159 1.209 -6.150 1.00 85.00 291 VAL A C 1
ATOM 2165 O O . VAL A 1 291 ? 10.452 0.850 -5.213 1.00 85.00 291 VAL A O 1
ATOM 2168 N N . GLY A 1 292 ? 11.435 2.495 -6.373 1.00 86.19 292 GLY A N 1
ATOM 2169 C CA . GLY A 1 292 ? 10.870 3.591 -5.588 1.00 86.19 292 GLY A CA 1
ATOM 2170 C C . GLY A 1 292 ? 9.353 3.664 -5.730 1.00 86.19 292 GLY A C 1
ATOM 2171 O O . GLY A 1 292 ? 8.655 3.765 -4.726 1.00 86.19 292 GLY A O 1
ATOM 2172 N N . ILE A 1 293 ? 8.831 3.523 -6.952 1.00 89.25 293 ILE A N 1
ATOM 2173 C CA . ILE A 1 293 ? 7.382 3.482 -7.208 1.00 89.25 293 ILE A CA 1
ATOM 2174 C C . ILE A 1 293 ? 6.730 2.312 -6.455 1.00 89.25 293 ILE A C 1
ATOM 2176 O O . ILE A 1 293 ? 5.725 2.503 -5.772 1.00 89.25 293 ILE A O 1
ATOM 2180 N N . TYR A 1 294 ? 7.324 1.118 -6.514 1.00 93.31 294 TYR A N 1
ATOM 2181 C CA . TYR A 1 294 ? 6.838 -0.064 -5.794 1.00 93.31 294 TYR A CA 1
ATOM 2182 C C . TYR A 1 294 ? 6.897 0.109 -4.269 1.00 93.31 294 TYR A C 1
ATOM 2184 O O . TYR A 1 294 ? 5.965 -0.283 -3.565 1.00 93.31 294 TYR A O 1
ATOM 2192 N N . ALA A 1 295 ? 7.952 0.741 -3.749 1.00 92.50 295 ALA A N 1
ATOM 2193 C CA . ALA A 1 295 ? 8.067 1.057 -2.328 1.00 92.50 295 ALA A CA 1
ATOM 2194 C C . ALA A 1 295 ? 6.976 2.042 -1.877 1.00 92.50 295 ALA A C 1
ATOM 2196 O O . ALA A 1 295 ? 6.300 1.792 -0.878 1.00 92.50 295 ALA A O 1
ATOM 2197 N N . PHE A 1 296 ? 6.748 3.118 -2.638 1.00 92.00 296 PHE A N 1
ATOM 2198 C CA . PHE A 1 296 ? 5.669 4.068 -2.363 1.00 92.00 296 PHE A CA 1
ATOM 2199 C C . PHE A 1 296 ? 4.294 3.403 -2.422 1.00 92.00 296 PHE A C 1
ATOM 2201 O O . PHE A 1 296 ? 3.494 3.621 -1.518 1.00 92.00 296 PHE A O 1
ATOM 2208 N N . ALA A 1 297 ? 4.043 2.533 -3.403 1.00 95.19 297 ALA A N 1
ATOM 2209 C CA . ALA A 1 297 ? 2.807 1.757 -3.490 1.00 95.19 297 ALA A CA 1
ATOM 2210 C C . ALA A 1 297 ? 2.558 0.917 -2.221 1.00 95.19 297 ALA A C 1
ATOM 2212 O O . ALA A 1 297 ? 1.461 0.945 -1.657 1.00 95.19 297 ALA A O 1
ATOM 2213 N N . GLY A 1 298 ? 3.591 0.231 -1.721 1.00 95.75 298 GLY A N 1
ATOM 2214 C CA . GLY A 1 298 ? 3.519 -0.513 -0.461 1.00 95.75 298 GLY A CA 1
ATOM 2215 C C . GLY A 1 298 ? 3.222 0.372 0.750 1.00 95.75 298 GLY A C 1
ATOM 2216 O O . GLY A 1 298 ? 2.353 0.044 1.562 1.00 95.75 298 GLY A O 1
ATOM 2217 N N . LEU A 1 299 ? 3.883 1.528 0.850 1.00 94.56 299 LEU A N 1
ATOM 2218 C CA . LEU A 1 299 ? 3.633 2.504 1.915 1.00 94.56 299 LEU A CA 1
ATOM 2219 C C . LEU A 1 299 ? 2.210 3.072 1.847 1.00 94.56 299 LEU A C 1
ATOM 2221 O O . LEU A 1 299 ? 1.552 3.192 2.879 1.00 94.56 299 LEU A O 1
ATOM 2225 N N . THR A 1 300 ? 1.701 3.364 0.650 1.00 95.31 300 THR A N 1
ATOM 2226 C CA . THR A 1 300 ? 0.319 3.810 0.438 1.00 95.31 300 THR A CA 1
ATOM 2227 C C . THR A 1 300 ? -0.682 2.785 0.963 1.00 95.31 300 THR A C 1
ATOM 2229 O O . THR A 1 300 ? -1.635 3.164 1.640 1.00 95.31 300 THR A O 1
ATOM 2232 N N . GLY A 1 301 ? -0.461 1.490 0.715 1.00 94.69 301 GLY A N 1
ATOM 2233 C CA . GLY A 1 301 ? -1.302 0.430 1.272 1.00 94.69 301 GLY A CA 1
ATOM 2234 C C . GLY A 1 301 ? -1.236 0.355 2.801 1.00 94.69 301 GLY A C 1
ATOM 2235 O O . GLY A 1 301 ? -2.271 0.278 3.467 1.00 94.69 301 GLY A O 1
ATOM 2236 N N . LEU A 1 302 ? -0.025 0.428 3.363 1.00 94.31 302 LEU A N 1
ATOM 2237 C CA . LEU A 1 302 ? 0.220 0.356 4.809 1.00 94.31 302 LEU A CA 1
ATOM 2238 C C . LEU A 1 302 ? -0.413 1.530 5.572 1.00 94.31 302 LEU A C 1
ATOM 2240 O O . LEU A 1 302 ? -0.931 1.355 6.679 1.00 94.31 302 LEU A O 1
ATOM 2244 N N . PHE A 1 303 ? -0.407 2.713 4.959 1.00 93.75 303 PHE A N 1
ATOM 2245 C CA . PHE A 1 303 ? -0.942 3.958 5.506 1.00 93.75 303 PHE A CA 1
ATOM 2246 C C . PHE A 1 303 ? -2.193 4.433 4.756 1.00 93.75 303 PHE A C 1
ATOM 2248 O O . PHE A 1 303 ? -2.412 5.635 4.609 1.00 93.75 303 PHE A O 1
ATOM 2255 N N . SER A 1 304 ? -3.040 3.500 4.311 1.00 90.94 304 SER A N 1
ATOM 2256 C CA . SER A 1 304 ? -4.196 3.788 3.449 1.00 90.94 304 SER A CA 1
ATOM 2257 C C . SER A 1 304 ? -5.137 4.864 3.993 1.00 90.94 304 SER A C 1
ATOM 2259 O O . SER A 1 304 ? -5.636 5.683 3.227 1.00 90.94 304 SER A O 1
ATOM 2261 N N . LYS A 1 305 ? -5.329 4.928 5.316 1.00 88.88 305 LYS A N 1
ATOM 2262 C CA . LYS A 1 305 ? -6.103 5.998 5.959 1.00 88.88 305 LYS A CA 1
ATOM 2263 C C . LYS A 1 305 ? -5.483 7.381 5.726 1.00 88.88 305 LYS A C 1
ATOM 2265 O O . LYS A 1 305 ? -6.160 8.279 5.249 1.00 88.88 305 LYS A O 1
ATOM 2270 N N . VAL A 1 306 ? -4.189 7.529 6.012 1.00 89.25 306 VAL A N 1
ATOM 2271 C CA . VAL A 1 306 ? -3.464 8.800 5.841 1.00 89.25 306 VAL A CA 1
ATOM 2272 C C . VAL A 1 306 ? -3.426 9.201 4.369 1.00 89.25 306 VAL A C 1
ATOM 2274 O O . VAL A 1 306 ? -3.614 10.366 4.036 1.00 89.25 306 VAL A O 1
ATOM 2277 N N . ALA A 1 307 ? -3.211 8.233 3.478 1.00 85.50 307 ALA A N 1
ATOM 2278 C CA . ALA A 1 307 ? -3.207 8.479 2.045 1.00 85.50 307 ALA A CA 1
ATOM 2279 C C . ALA A 1 307 ? -4.588 8.931 1.530 1.00 85.50 307 ALA A C 1
ATOM 2281 O O . ALA A 1 307 ? -4.650 9.863 0.733 1.00 85.50 307 ALA A O 1
ATOM 2282 N N . LEU A 1 308 ? -5.691 8.351 2.020 1.00 89.25 308 LEU A N 1
ATOM 2283 C CA . LEU A 1 308 ? -7.044 8.828 1.712 1.00 89.25 308 LEU A CA 1
ATOM 2284 C C . LEU A 1 308 ? -7.299 10.241 2.241 1.00 89.25 308 LEU A C 1
ATOM 2286 O O . LEU A 1 308 ? -7.805 11.074 1.494 1.00 89.25 308 LEU A O 1
ATOM 2290 N N . ASP A 1 309 ? -6.911 10.524 3.487 1.00 90.94 309 ASP A N 1
ATOM 2291 C CA . ASP A 1 309 ? -7.062 11.855 4.085 1.00 90.94 309 ASP A CA 1
ATOM 2292 C C . ASP A 1 309 ? -6.312 12.911 3.251 1.00 90.94 309 ASP A C 1
ATOM 2294 O O . ASP A 1 309 ? -6.837 13.989 2.967 1.00 90.94 309 ASP A O 1
ATOM 2298 N N . LYS A 1 310 ? -5.108 12.576 2.769 1.00 87.50 310 LYS A N 1
ATOM 2299 C CA . LYS A 1 310 ? -4.312 13.456 1.903 1.00 87.50 310 LYS A CA 1
ATOM 2300 C C . LYS A 1 310 ? -4.893 13.611 0.502 1.00 87.50 310 LYS A C 1
ATOM 2302 O O . LYS A 1 310 ? -4.901 14.719 -0.026 1.00 87.50 310 LYS A O 1
ATOM 2307 N N . LEU A 1 311 ? -5.415 12.546 -0.100 1.00 87.00 311 LEU A N 1
ATOM 2308 C CA . LEU A 1 311 ? -6.113 12.654 -1.383 1.00 87.00 311 LEU A CA 1
ATOM 2309 C C . LEU A 1 311 ? -7.384 13.499 -1.265 1.00 87.00 311 LEU A C 1
ATOM 2311 O O . LEU A 1 311 ? -7.675 14.269 -2.174 1.00 87.00 311 LEU A O 1
ATOM 2315 N N . ALA A 1 312 ? -8.110 13.403 -0.149 1.00 87.81 312 ALA A N 1
ATOM 2316 C CA . ALA A 1 312 ? -9.266 14.249 0.116 1.00 87.81 312 ALA A CA 1
ATOM 2317 C C . ALA A 1 312 ? -8.866 15.728 0.229 1.00 87.81 312 ALA A C 1
ATOM 2319 O O . ALA A 1 312 ? -9.528 16.577 -0.361 1.00 87.81 312 ALA A O 1
ATOM 2320 N N . GLU A 1 313 ? -7.762 16.038 0.915 1.00 88.06 313 GLU A N 1
ATOM 2321 C CA . GLU A 1 313 ? -7.207 17.397 0.998 1.00 88.06 313 GLU A CA 1
ATOM 2322 C C . GLU A 1 313 ? -6.832 17.949 -0.390 1.00 88.06 313 GLU A C 1
ATOM 2324 O O . GLU A 1 313 ? -7.200 19.073 -0.744 1.00 88.06 313 GLU A O 1
ATOM 2329 N N . VAL A 1 314 ? -6.156 17.140 -1.214 1.00 85.00 314 VAL A N 1
ATOM 2330 C CA . VAL A 1 314 ? -5.793 17.511 -2.591 1.00 85.00 314 VAL A CA 1
ATOM 2331 C C . VAL A 1 314 ? -7.039 17.712 -3.453 1.00 85.00 314 VAL A C 1
ATOM 2333 O O . VAL A 1 314 ? -7.137 18.718 -4.151 1.00 85.00 314 VAL A O 1
ATOM 2336 N N . PHE A 1 315 ? -8.017 16.808 -3.376 1.00 84.50 315 PHE A N 1
ATOM 2337 C CA . PHE A 1 315 ? -9.280 16.915 -4.108 1.00 84.50 315 PHE A CA 1
ATOM 2338 C C . PHE A 1 315 ? -10.041 18.184 -3.713 1.00 84.50 315 PHE A C 1
ATOM 2340 O O . PHE A 1 315 ? -10.439 18.966 -4.572 1.00 84.50 315 PHE A O 1
ATOM 2347 N N . GLN A 1 316 ? -10.185 18.447 -2.414 1.00 89.94 316 GLN A N 1
ATOM 2348 C CA . GLN A 1 316 ? -10.823 19.667 -1.919 1.00 89.94 316 GLN A CA 1
ATOM 2349 C C . GLN A 1 316 ? -10.089 20.926 -2.379 1.00 89.94 316 GLN A C 1
ATOM 2351 O O . GLN A 1 316 ? -10.731 21.924 -2.683 1.00 89.94 316 GLN A O 1
ATOM 2356 N N . THR A 1 317 ? -8.759 20.892 -2.456 1.00 87.62 317 THR A N 1
ATOM 2357 C CA . THR A 1 317 ? -7.966 22.021 -2.955 1.00 87.62 317 THR A CA 1
ATOM 2358 C C . THR A 1 317 ? -8.171 22.233 -4.454 1.00 87.62 317 THR A C 1
ATOM 2360 O O . THR A 1 317 ? -8.391 23.362 -4.881 1.00 87.62 317 THR A O 1
ATOM 2363 N N . ALA A 1 318 ? -8.158 21.160 -5.249 1.00 82.44 318 ALA A N 1
ATOM 2364 C CA . ALA A 1 318 ? -8.343 21.220 -6.698 1.00 82.44 318 ALA A CA 1
ATOM 2365 C C . ALA A 1 318 ? -9.755 21.679 -7.102 1.00 82.44 318 ALA A C 1
ATOM 2367 O O . ALA A 1 318 ? -9.911 22.402 -8.082 1.00 82.44 318 ALA A O 1
ATOM 2368 N N . PHE A 1 319 ? -10.776 21.283 -6.336 1.00 84.75 319 PHE A N 1
ATOM 2369 C CA . PHE A 1 319 ? -12.183 21.600 -6.601 1.00 84.75 319 PHE A CA 1
ATOM 2370 C C . PHE A 1 319 ? -12.738 22.731 -5.731 1.00 84.75 319 PHE A C 1
ATOM 2372 O O . PHE A 1 319 ? -13.938 23.005 -5.777 1.00 84.75 319 PHE A O 1
ATOM 2379 N N . ARG A 1 320 ? -11.897 23.423 -4.953 1.00 83.38 320 ARG A N 1
ATOM 2380 C CA . ARG A 1 320 ? -12.298 24.675 -4.308 1.00 83.38 320 ARG A CA 1
ATOM 2381 C C . ARG A 1 320 ? -12.527 25.712 -5.400 1.00 83.38 320 ARG A C 1
ATOM 2383 O O . ARG A 1 320 ? -11.593 26.339 -5.896 1.00 83.38 320 ARG A O 1
ATOM 2390 N N . THR A 1 321 ? -13.788 25.899 -5.777 1.00 51.41 321 THR A N 1
ATOM 2391 C CA . THR A 1 321 ? -14.224 27.050 -6.561 1.00 51.41 321 THR A CA 1
ATOM 2392 C C . THR A 1 321 ? -13.737 28.299 -5.842 1.00 51.41 321 THR A C 1
ATOM 2394 O O . THR A 1 321 ? -13.891 28.421 -4.625 1.00 51.41 321 THR A O 1
ATOM 2397 N N . ARG A 1 322 ? -13.134 29.226 -6.585 1.00 54.25 322 ARG A N 1
ATOM 2398 C CA . ARG A 1 322 ? -12.681 30.533 -6.101 1.00 54.25 322 ARG A CA 1
ATOM 2399 C C . ARG A 1 322 ? -13.891 31.420 -5.770 1.00 54.25 322 ARG A C 1
ATOM 2401 O O . ARG A 1 322 ? -14.055 32.488 -6.334 1.00 54.25 322 ARG A O 1
ATOM 2408 N N . ALA A 1 323 ? -14.773 30.964 -4.891 1.00 50.81 323 ALA A N 1
ATOM 2409 C CA . ALA A 1 323 ? -15.933 31.694 -4.406 1.00 50.81 323 ALA A CA 1
ATOM 2410 C C . ALA A 1 323 ? -15.537 32.541 -3.189 1.00 50.81 323 ALA A C 1
ATOM 2412 O O . ALA A 1 323 ? -16.119 32.390 -2.129 1.00 50.81 323 ALA A O 1
ATOM 2413 N N . VAL A 1 324 ? -14.495 33.364 -3.347 1.00 47.22 324 VAL A N 1
ATOM 2414 C CA . VAL A 1 324 ? -14.230 34.590 -2.569 1.00 47.22 324 VAL A CA 1
ATOM 2415 C C . VAL A 1 324 ? -13.335 35.473 -3.451 1.00 47.22 324 VAL A C 1
ATOM 2417 O O . VAL A 1 324 ? -12.142 35.648 -3.213 1.00 47.22 324 VAL A O 1
ATOM 2420 N N . ALA A 1 325 ? -13.881 35.932 -4.570 1.00 45.59 325 ALA A N 1
ATOM 2421 C CA . ALA A 1 325 ? -13.299 37.005 -5.373 1.00 45.59 325 ALA A CA 1
ATOM 2422 C C . ALA A 1 325 ? -14.421 37.930 -5.852 1.00 45.59 325 ALA A C 1
ATOM 2424 O O . ALA A 1 325 ? -14.466 38.305 -7.009 1.00 45.59 325 ALA A O 1
ATOM 2425 N N . GLU A 1 326 ? -15.357 38.219 -4.956 1.00 48.38 326 GLU A N 1
ATOM 2426 C CA . GLU A 1 326 ? -16.322 39.309 -5.020 1.00 48.38 326 GLU A CA 1
ATOM 2427 C C . GLU A 1 326 ? -16.952 39.368 -3.624 1.00 48.38 326 GLU A C 1
ATOM 2429 O O . GLU A 1 326 ? -17.227 38.328 -3.029 1.00 48.38 326 GLU A O 1
ATOM 2434 N N . ASP A 1 327 ? -17.112 40.578 -3.100 1.00 45.66 327 ASP A N 1
ATOM 2435 C CA . ASP A 1 327 ? -17.710 40.905 -1.798 1.00 45.66 327 ASP A CA 1
ATOM 2436 C C . ASP A 1 327 ? -16.807 40.956 -0.549 1.00 45.66 327 ASP A C 1
ATOM 2438 O O . ASP A 1 327 ? -17.143 40.466 0.525 1.00 45.66 327 ASP A O 1
ATOM 2442 N N . GLN A 1 328 ? -15.671 41.653 -0.663 1.00 39.69 328 GLN A N 1
ATOM 2443 C CA . GLN A 1 328 ? -15.199 42.514 0.435 1.00 39.69 328 GLN A CA 1
ATOM 2444 C C . GLN A 1 328 ? -14.806 43.889 -0.114 1.00 39.69 328 GLN A C 1
ATOM 2446 O O . GLN A 1 328 ? -13.641 44.286 -0.131 1.00 39.69 328 GLN A O 1
ATOM 2451 N N . GLY A 1 329 ? -15.818 44.604 -0.606 1.00 37.16 329 GLY A N 1
ATOM 2452 C CA . GLY A 1 329 ? -15.825 46.056 -0.542 1.00 37.16 329 GLY A CA 1
ATOM 2453 C C . GLY A 1 329 ? -16.286 46.476 0.855 1.00 37.16 329 GLY A C 1
ATOM 2454 O O . GLY A 1 329 ? -17.343 46.056 1.299 1.00 37.16 329 GLY A O 1
ATOM 2455 N N . GLU A 1 330 ? -15.480 47.323 1.495 1.00 39.69 330 GLU A N 1
ATOM 2456 C CA . GLU A 1 330 ? -15.837 48.214 2.611 1.00 39.69 330 GLU A CA 1
ATOM 2457 C C . GLU A 1 330 ? -15.932 47.647 4.048 1.00 39.69 330 GLU A C 1
ATOM 2459 O O . GLU A 1 330 ? -16.843 46.921 4.419 1.00 39.69 330 GLU A O 1
ATOM 2464 N N . GLY A 1 331 ? -15.003 48.131 4.894 1.00 35.44 331 GLY A N 1
ATOM 2465 C CA . GLY A 1 331 ? -15.111 48.236 6.361 1.00 35.44 331 GLY A CA 1
ATOM 2466 C C . GLY A 1 331 ? -14.974 46.911 7.119 1.00 35.44 331 GLY A C 1
ATOM 2467 O O . GLY A 1 331 ? -15.904 46.130 7.201 1.00 35.44 331 GLY A O 1
ATOM 2468 N N . LEU A 1 332 ? -13.873 46.591 7.795 1.00 33.81 332 LEU A N 1
ATOM 2469 C CA . LEU A 1 332 ? -13.259 47.357 8.874 1.00 33.81 332 LEU A CA 1
ATOM 2470 C C . LEU A 1 332 ? -11.793 46.930 9.000 1.00 33.81 332 LEU A C 1
ATOM 2472 O O . LEU A 1 332 ? -11.486 45.761 9.235 1.00 33.81 332 LEU A O 1
ATOM 2476 N N . ALA A 1 333 ? -10.887 47.898 8.905 1.00 36.25 333 ALA A N 1
ATOM 2477 C CA . ALA A 1 333 ? -9.498 47.719 9.284 1.00 36.25 333 ALA A CA 1
ATOM 2478 C C . ALA A 1 333 ? -9.406 47.457 10.798 1.00 36.25 333 ALA A C 1
ATOM 2480 O O . ALA A 1 333 ? -9.331 48.390 11.594 1.00 36.25 333 ALA A O 1
ATOM 2481 N N . GLN A 1 334 ? -9.372 46.188 11.208 1.00 34.84 334 GLN A N 1
ATOM 2482 C CA . GLN A 1 334 ? -8.659 45.824 12.427 1.00 34.84 334 GLN A CA 1
ATOM 2483 C C . GLN A 1 334 ? -7.192 45.630 12.064 1.00 34.84 334 GLN A C 1
ATOM 2485 O O . GLN A 1 334 ? -6.739 44.546 11.706 1.00 34.84 334 GLN A O 1
ATOM 2490 N N . VAL A 1 335 ? -6.448 46.732 12.153 1.00 36.19 335 VAL A N 1
ATOM 2491 C CA . VAL A 1 335 ? -4.996 46.704 12.297 1.00 36.19 335 VAL A CA 1
ATOM 2492 C C . VAL A 1 335 ? -4.711 46.035 13.638 1.00 36.19 335 VAL A C 1
ATOM 2494 O O . VAL A 1 335 ? -4.761 46.666 14.692 1.00 36.19 335 VAL A O 1
ATOM 2497 N N . GLN A 1 336 ? -4.452 44.732 13.610 1.00 36.22 336 GLN A N 1
ATOM 2498 C CA . GLN A 1 336 ? -3.879 44.045 14.753 1.00 36.22 336 GLN A CA 1
ATOM 2499 C C . GLN A 1 336 ? -2.398 44.429 14.790 1.00 36.22 336 GLN A C 1
ATOM 2501 O O . GLN A 1 336 ? -1.570 43.903 14.051 1.00 36.22 336 GLN A O 1
ATOM 2506 N N . VAL A 1 337 ? -2.092 45.439 15.606 1.00 38.12 337 VAL A N 1
ATOM 2507 C CA . VAL A 1 337 ? -0.727 45.830 15.959 1.00 38.12 337 VAL A CA 1
ATOM 2508 C C . VAL A 1 337 ? -0.102 44.655 16.710 1.00 38.12 337 VAL A C 1
ATOM 2510 O O . VAL A 1 337 ? -0.298 44.492 17.912 1.00 38.12 337 VAL A O 1
ATOM 2513 N N . THR A 1 338 ? 0.636 43.802 16.004 1.00 38.62 338 THR A N 1
ATOM 2514 C CA . THR A 1 338 ? 1.580 42.877 16.633 1.00 38.62 338 THR A CA 1
ATOM 2515 C C . THR A 1 338 ? 2.686 43.700 17.281 1.00 38.62 338 THR A C 1
ATOM 2517 O O . THR A 1 338 ? 3.510 44.303 16.595 1.00 38.62 338 THR A O 1
ATOM 2520 N N . ALA A 1 339 ? 2.679 43.745 18.614 1.00 39.09 339 ALA A N 1
ATOM 2521 C CA . ALA A 1 339 ? 3.802 44.226 19.405 1.00 39.09 339 ALA A CA 1
ATOM 2522 C C . ALA A 1 339 ? 5.075 43.422 19.054 1.00 39.09 339 ALA A C 1
ATOM 2524 O O . ALA A 1 339 ? 4.982 42.214 18.813 1.00 39.09 339 ALA A O 1
ATOM 2525 N N . PRO A 1 340 ? 6.261 44.055 19.010 1.00 45.84 340 PRO A N 1
ATOM 2526 C CA . PRO A 1 340 ? 7.494 43.369 18.646 1.00 45.84 340 PRO A CA 1
ATOM 2527 C C . PRO A 1 340 ? 7.876 42.327 19.704 1.00 45.84 340 PRO A C 1
ATOM 2529 O O . PRO A 1 340 ? 7.979 42.626 20.895 1.00 45.84 340 PRO A O 1
ATOM 2532 N N . VAL A 1 341 ? 8.108 41.098 19.240 1.00 49.00 341 VAL A N 1
ATOM 2533 C CA . VAL A 1 341 ? 8.685 39.996 20.017 1.00 49.00 341 VAL A CA 1
ATOM 2534 C C . VAL A 1 341 ? 10.086 40.406 20.475 1.00 49.00 341 VAL A C 1
ATOM 2536 O O . VAL A 1 341 ? 10.974 40.651 19.660 1.00 49.00 341 VAL A O 1
ATOM 2539 N N . ARG A 1 342 ? 10.271 40.508 21.794 1.00 42.41 342 ARG A N 1
ATOM 2540 C CA . ARG A 1 342 ? 11.566 40.745 22.442 1.00 42.41 342 ARG A CA 1
ATOM 2541 C C . ARG A 1 342 ? 12.431 39.473 22.310 1.00 42.41 342 ARG A C 1
ATOM 2543 O O . ARG A 1 342 ? 11.904 38.390 22.564 1.00 42.41 342 ARG A O 1
ATOM 2550 N N . PRO A 1 343 ? 13.716 39.566 21.918 1.00 58.84 343 PRO A N 1
ATOM 2551 C CA . PRO A 1 343 ? 14.614 38.411 21.888 1.00 58.84 343 PRO A CA 1
ATOM 2552 C C . PRO A 1 343 ? 14.852 37.847 23.302 1.00 58.84 343 PRO A C 1
ATOM 2554 O O . PRO A 1 343 ? 14.786 38.617 24.264 1.00 58.84 343 PRO A O 1
ATOM 2557 N N . PRO A 1 344 ? 15.133 36.536 23.450 1.00 52.44 344 PRO A N 1
ATOM 2558 C CA . PRO A 1 344 ? 15.440 35.945 24.748 1.00 52.44 344 PRO A CA 1
ATOM 2559 C C . PRO A 1 344 ? 16.757 36.510 25.299 1.00 52.44 344 PRO A C 1
ATOM 2561 O O . PRO A 1 344 ? 17.796 36.470 24.640 1.00 52.44 344 PRO A O 1
ATOM 2564 N N . GLU A 1 345 ? 16.679 37.060 26.507 1.00 48.16 345 GLU A N 1
ATOM 2565 C CA . GLU A 1 345 ? 17.809 37.540 27.302 1.00 48.16 345 GLU A CA 1
ATOM 2566 C C . GLU A 1 345 ? 18.549 36.329 27.917 1.00 48.16 345 GLU A C 1
ATOM 2568 O O . GLU A 1 345 ? 17.888 35.373 28.333 1.00 48.16 345 GLU A O 1
ATOM 2573 N N . PRO A 1 346 ? 19.896 36.308 27.918 1.00 51.88 346 PRO A N 1
ATOM 2574 C CA . PRO A 1 346 ? 20.684 35.156 28.358 1.00 51.88 346 PRO A CA 1
ATOM 2575 C C . PRO A 1 346 ? 20.614 34.952 29.878 1.00 51.88 346 PRO A C 1
ATOM 2577 O O . PRO A 1 346 ? 20.709 35.909 30.646 1.00 51.88 346 PRO A O 1
ATOM 2580 N N . GLU A 1 347 ? 20.487 33.691 30.304 1.00 47.75 347 GLU A N 1
ATOM 2581 C CA . GLU A 1 347 ? 20.578 33.298 31.715 1.00 47.75 347 GLU A CA 1
ATOM 2582 C C . GLU A 1 347 ? 21.922 33.728 32.336 1.00 47.75 347 GLU A C 1
ATOM 2584 O O . GLU A 1 347 ? 22.974 33.582 31.702 1.00 47.75 347 GLU A O 1
ATOM 2589 N N . PRO A 1 348 ? 21.913 34.239 33.580 1.00 49.00 348 PRO A N 1
ATOM 2590 C CA . PRO A 1 348 ? 23.123 34.639 34.278 1.00 49.00 348 PRO A CA 1
ATOM 2591 C C . PRO A 1 348 ? 23.930 33.421 34.739 1.00 49.00 348 PRO A C 1
ATOM 2593 O O . PRO A 1 348 ? 23.418 32.505 35.378 1.00 49.00 348 PRO A O 1
ATOM 2596 N N . ALA A 1 349 ? 25.226 33.470 34.439 1.00 34.59 349 ALA A N 1
ATOM 2597 C CA . ALA A 1 349 ? 26.240 32.587 34.984 1.00 34.59 349 ALA A CA 1
ATOM 2598 C C . ALA A 1 349 ? 26.267 32.674 36.518 1.00 34.59 349 ALA A C 1
ATOM 2600 O O . ALA A 1 349 ? 26.579 33.728 37.073 1.00 34.59 349 ALA A O 1
ATOM 2601 N N . ASP A 1 350 ? 25.997 31.555 37.188 1.00 38.19 350 ASP A N 1
ATOM 2602 C CA . ASP A 1 350 ? 26.332 31.372 38.596 1.00 38.19 350 ASP A CA 1
ATOM 2603 C C . ASP A 1 350 ? 27.738 30.768 38.686 1.00 38.19 350 ASP A C 1
ATOM 2605 O O . ASP A 1 350 ? 28.000 29.635 38.279 1.00 38.19 350 ASP A O 1
ATOM 2609 N N . SER A 1 351 ? 28.668 31.600 39.139 1.00 36.97 351 SER A N 1
ATOM 2610 C CA . SER A 1 351 ? 30.047 31.256 39.451 1.00 36.97 351 SER A CA 1
ATOM 2611 C C . SER A 1 351 ? 30.226 31.470 40.946 1.00 36.97 351 SER A C 1
ATOM 2613 O O . SER A 1 351 ? 30.249 32.621 41.368 1.00 36.97 351 SER A O 1
ATOM 2615 N N . ALA A 1 352 ? 30.385 30.391 41.717 1.00 34.12 352 ALA A N 1
ATOM 2616 C CA . ALA A 1 352 ? 31.354 30.272 42.817 1.00 34.12 352 ALA A CA 1
ATOM 2617 C C . ALA A 1 352 ? 31.024 29.080 43.731 1.00 34.12 352 ALA A C 1
ATOM 2619 O O . ALA A 1 352 ? 30.080 29.127 44.512 1.00 34.12 352 ALA A O 1
ATOM 2620 N N . GLN A 1 353 ? 31.880 28.058 43.716 1.00 34.72 353 GLN A N 1
ATOM 2621 C CA . GLN A 1 353 ? 32.864 27.799 44.783 1.00 34.72 353 GLN A CA 1
ATOM 2622 C C . GLN A 1 353 ? 33.771 26.639 44.300 1.00 34.72 353 GLN A C 1
ATOM 2624 O O . GLN A 1 353 ? 33.257 25.587 43.937 1.00 34.72 353 GLN A O 1
ATOM 2629 N N . LEU A 1 354 ? 35.064 26.862 43.991 1.00 34.97 354 LEU A N 1
ATOM 2630 C CA . LEU A 1 354 ? 36.225 26.905 44.916 1.00 34.97 354 LEU A CA 1
ATOM 2631 C C . LEU A 1 354 ? 36.333 25.578 45.704 1.00 34.97 354 LEU A C 1
ATOM 2633 O O . LEU A 1 354 ? 35.385 25.211 46.385 1.00 34.97 354 LEU A O 1
ATOM 2637 N N . VAL A 1 355 ? 37.414 24.789 45.640 1.00 37.44 355 VAL A N 1
ATOM 2638 C CA . VAL A 1 355 ? 38.815 25.120 45.985 1.00 37.44 355 VAL A CA 1
ATOM 2639 C C . VAL A 1 355 ? 39.769 23.985 45.512 1.00 37.44 355 VAL A C 1
ATOM 2641 O O . VAL A 1 355 ? 39.408 22.824 45.689 1.00 37.44 355 VAL A O 1
ATOM 2644 N N . ASP A 1 356 ? 40.927 24.372 44.940 1.00 33.56 356 ASP A N 1
ATOM 2645 C CA . ASP A 1 356 ? 42.329 23.853 44.994 1.00 33.56 356 ASP A CA 1
ATOM 2646 C C . ASP A 1 356 ? 42.643 22.336 44.978 1.00 33.56 356 ASP A C 1
ATOM 2648 O O . ASP A 1 356 ? 41.934 21.526 45.557 1.00 33.56 356 ASP A O 1
ATOM 2652 N N . GLU A 1 357 ? 43.764 21.819 44.459 1.00 34.53 357 GLU A N 1
ATOM 2653 C CA . GLU A 1 357 ? 44.950 22.289 43.716 1.00 34.53 357 GLU A CA 1
ATOM 2654 C C . GLU A 1 357 ? 45.834 21.031 43.493 1.00 34.53 357 GLU A C 1
ATOM 2656 O O . GLU A 1 357 ? 45.603 19.994 44.118 1.00 34.53 357 GLU A O 1
ATOM 2661 N N . VAL A 1 358 ? 46.870 21.165 42.653 1.00 34.59 358 VAL A N 1
ATOM 2662 C CA . VAL A 1 358 ? 48.148 20.411 42.618 1.00 34.59 358 VAL A CA 1
ATOM 2663 C C . VAL A 1 358 ? 48.444 19.626 41.318 1.00 34.59 358 VAL A C 1
ATOM 2665 O O . VAL A 1 358 ? 48.007 18.500 41.104 1.00 34.59 358 VAL A O 1
ATOM 2668 N N . GLU A 1 359 ? 49.263 20.305 40.500 1.00 34.38 359 GLU A N 1
ATOM 2669 C CA . GLU A 1 359 ? 50.411 19.870 39.671 1.00 34.38 359 GLU A CA 1
ATOM 2670 C C . GLU A 1 359 ? 50.295 18.784 38.574 1.00 34.38 359 GLU A C 1
ATOM 2672 O O . GLU A 1 359 ? 50.292 17.579 38.805 1.00 34.38 359 GLU A O 1
ATOM 2677 N N . THR A 1 360 ? 50.407 19.266 37.330 1.00 39.88 360 THR A N 1
ATOM 2678 C CA . THR A 1 360 ? 51.158 18.703 36.176 1.00 39.88 360 THR A CA 1
ATOM 2679 C C . THR A 1 360 ? 52.687 18.692 36.437 1.00 39.88 360 THR A C 1
ATOM 2681 O O . THR A 1 360 ? 53.084 19.501 37.277 1.00 39.88 360 THR A O 1
ATOM 2684 N N . PRO A 1 361 ? 53.581 17.957 35.710 1.00 50.50 361 PRO A N 1
ATOM 2685 C CA . PRO A 1 361 ? 53.540 17.778 34.243 1.00 50.50 361 PRO A CA 1
ATOM 2686 C C . PRO A 1 361 ? 54.196 16.505 33.620 1.00 50.50 361 PRO A C 1
ATOM 2688 O O . PRO A 1 361 ? 54.733 15.636 34.297 1.00 50.50 361 PRO A O 1
ATOM 2691 N N . ASP A 1 362 ? 54.161 16.498 32.279 1.00 33.97 362 ASP A N 1
ATOM 2692 C CA . ASP A 1 362 ? 55.075 15.878 31.298 1.00 33.97 362 ASP A CA 1
ATOM 2693 C C . ASP A 1 362 ? 54.921 14.408 30.832 1.00 33.97 362 ASP A C 1
ATOM 2695 O O . ASP A 1 362 ? 54.991 13.432 31.573 1.00 33.97 362 ASP A O 1
ATOM 2699 N N . ALA A 1 363 ? 54.767 14.294 29.505 1.00 35.78 363 ALA A N 1
ATOM 2700 C CA . ALA A 1 363 ? 54.999 13.123 28.645 1.00 35.78 363 ALA A CA 1
ATOM 2701 C C . ALA A 1 363 ? 56.516 13.010 28.296 1.00 35.78 363 ALA A C 1
ATOM 2703 O O . ALA A 1 363 ? 57.269 13.843 28.797 1.00 35.78 363 ALA A O 1
ATOM 2704 N N . PRO A 1 364 ? 57.026 12.140 27.381 1.00 58.19 364 PRO A N 1
ATOM 2705 C CA . PRO A 1 364 ? 56.457 11.000 26.638 1.00 58.19 364 PRO A CA 1
ATOM 2706 C C . PRO A 1 364 ? 57.382 9.732 26.625 1.00 58.19 364 PRO A C 1
ATOM 2708 O O . PRO A 1 364 ? 58.390 9.670 27.315 1.00 58.19 364 PRO A O 1
ATOM 2711 N N . GLU A 1 365 ? 57.045 8.764 25.755 1.00 34.56 365 GLU A N 1
ATOM 2712 C CA . GLU A 1 365 ? 57.925 7.784 25.065 1.00 34.56 365 GLU A CA 1
ATOM 2713 C C . GLU A 1 365 ? 58.242 6.365 25.619 1.00 34.56 365 GLU A C 1
ATOM 2715 O O . GLU A 1 365 ? 58.712 6.154 26.730 1.00 34.56 365 GLU A O 1
ATOM 2720 N N . ALA A 1 366 ? 58.091 5.424 24.666 1.00 35.09 366 ALA A N 1
ATOM 2721 C CA . ALA A 1 366 ? 58.912 4.245 24.344 1.00 35.09 366 ALA A CA 1
ATOM 2722 C C . ALA A 1 366 ? 58.675 2.857 24.998 1.00 35.09 366 ALA A C 1
ATOM 2724 O O . ALA A 1 366 ? 58.926 2.614 26.169 1.00 35.09 366 ALA A O 1
ATOM 2725 N N . GLU A 1 367 ? 58.297 1.932 24.099 1.00 35.03 367 GLU A N 1
ATOM 2726 C CA . GLU A 1 367 ? 58.825 0.571 23.872 1.00 35.03 367 GLU A CA 1
ATOM 2727 C C . GLU A 1 367 ? 58.884 -0.493 24.989 1.00 35.03 367 GLU A C 1
ATOM 2729 O O . GLU A 1 367 ? 59.475 -0.321 26.047 1.00 35.03 367 GLU A O 1
ATOM 2734 N N . GLY A 1 368 ? 58.430 -1.708 24.637 1.00 33.31 368 GLY A N 1
ATOM 2735 C CA . GLY A 1 368 ? 58.960 -2.944 25.229 1.00 33.31 368 GLY A CA 1
ATOM 2736 C C . GLY A 1 368 ? 57.955 -4.082 25.435 1.00 33.31 368 GLY A C 1
ATOM 2737 O O . GLY A 1 368 ? 57.419 -4.268 26.520 1.00 33.31 368 GLY A O 1
ATOM 2738 N N . THR A 1 369 ? 57.759 -4.926 24.419 1.00 38.38 369 THR A N 1
ATOM 2739 C CA . THR A 1 369 ? 57.347 -6.344 24.621 1.00 38.38 369 THR A CA 1
ATOM 2740 C C . THR A 1 369 ? 58.625 -7.169 24.929 1.00 38.38 369 THR A C 1
ATOM 2742 O O . THR A 1 369 ? 59.709 -6.618 24.741 1.00 38.38 369 THR A O 1
ATOM 2745 N N . PRO A 1 370 ? 58.640 -8.498 25.202 1.00 61.94 370 PRO A N 1
ATOM 2746 C CA . PRO A 1 370 ? 57.689 -9.455 25.802 1.00 61.94 370 PRO A CA 1
ATOM 2747 C C . PRO A 1 370 ? 58.320 -10.297 26.951 1.00 61.94 370 PRO A C 1
ATOM 2749 O O . PRO A 1 370 ? 59.532 -10.481 27.013 1.00 61.94 370 PRO A O 1
ATOM 2752 N N . SER A 1 371 ? 57.520 -10.981 27.783 1.00 40.31 371 SER A N 1
ATOM 2753 C CA . SER A 1 371 ? 57.998 -12.185 28.506 1.00 40.31 371 SER A CA 1
ATOM 2754 C C . SER A 1 371 ? 56.821 -13.073 28.936 1.00 40.31 371 SER A C 1
ATOM 2756 O O . SER A 1 371 ? 55.976 -12.660 29.715 1.00 40.31 371 SER A O 1
ATOM 2758 N N . ARG A 1 372 ? 56.532 -14.167 28.220 1.00 41.22 372 ARG A N 1
ATOM 2759 C CA . ARG A 1 372 ? 57.024 -15.554 28.388 1.00 41.22 372 ARG A CA 1
ATOM 2760 C C . ARG A 1 372 ? 56.575 -16.275 29.672 1.00 41.22 372 ARG A C 1
ATOM 2762 O O . ARG A 1 372 ? 57.084 -16.009 30.750 1.00 41.22 372 ARG A O 1
ATOM 2769 N N . LYS A 1 373 ? 55.881 -17.399 29.409 1.00 36.50 373 LYS A N 1
ATOM 2770 C CA . LYS A 1 373 ? 55.874 -18.683 30.149 1.00 36.50 373 LYS A CA 1
ATOM 2771 C C . LYS A 1 373 ? 55.083 -18.638 31.474 1.00 36.50 373 LYS A C 1
ATOM 2773 O O . LYS A 1 373 ? 55.256 -17.746 32.275 1.00 36.50 373 LYS A O 1
ATOM 2778 N N . ARG A 1 374 ? 54.256 -19.630 31.818 1.00 39.69 374 ARG A N 1
ATOM 2779 C CA . ARG A 1 374 ? 54.503 -21.072 31.694 1.00 39.69 374 ARG A CA 1
ATOM 2780 C C . ARG A 1 374 ? 53.253 -21.845 32.168 1.00 39.69 374 ARG A C 1
ATOM 2782 O O . ARG A 1 374 ? 52.720 -21.488 33.206 1.00 39.69 374 ARG A O 1
ATOM 2789 N N . THR A 1 375 ? 52.936 -22.955 31.479 1.00 39.28 375 THR A N 1
ATOM 2790 C CA . THR A 1 375 ? 52.462 -24.267 32.018 1.00 39.28 375 THR A CA 1
ATOM 2791 C C . THR A 1 375 ? 51.178 -24.331 32.860 1.00 39.28 375 THR A C 1
ATOM 2793 O O . THR A 1 375 ? 50.963 -23.518 33.733 1.00 39.28 375 THR A O 1
ATOM 2796 N N . ALA A 1 376 ? 50.332 -25.357 32.818 1.00 40.66 376 ALA A N 1
ATOM 2797 C CA . ALA A 1 376 ? 50.239 -26.629 32.106 1.00 40.66 376 ALA A CA 1
ATOM 2798 C C . ALA A 1 376 ? 48.940 -27.312 32.594 1.00 40.66 376 ALA A C 1
ATOM 2800 O O . ALA A 1 376 ? 48.385 -26.896 33.609 1.00 40.66 376 ALA A O 1
ATOM 2801 N N . LYS A 1 377 ? 48.606 -28.443 31.948 1.00 48.06 377 LYS A N 1
ATOM 2802 C CA . LYS A 1 377 ? 47.885 -29.643 32.450 1.00 48.06 377 LYS A CA 1
ATOM 2803 C C . LYS A 1 377 ? 46.583 -29.886 31.663 1.00 48.06 377 LYS A C 1
ATOM 2805 O O . LYS A 1 377 ? 45.632 -29.136 31.795 1.00 48.06 377 LYS A O 1
ATOM 2810 N N . ARG A 1 378 ? 46.602 -30.773 30.645 1.00 44.34 378 ARG A N 1
ATOM 2811 C CA . ARG A 1 378 ? 46.338 -32.246 30.714 1.00 44.34 378 ARG A CA 1
ATOM 2812 C C . ARG A 1 378 ? 45.044 -32.522 31.495 1.00 44.34 378 ARG A C 1
ATOM 2814 O O . ARG A 1 378 ? 44.978 -32.120 32.643 1.00 44.34 378 ARG A O 1
ATOM 2821 N N . ARG A 1 379 ? 44.043 -33.271 31.029 1.00 45.66 379 ARG A N 1
ATOM 2822 C CA . ARG A 1 379 ? 43.947 -34.470 30.164 1.00 45.66 379 ARG A CA 1
ATOM 2823 C C . ARG A 1 379 ? 42.437 -34.625 29.828 1.00 45.66 379 ARG A C 1
ATOM 2825 O O . ARG A 1 379 ? 41.642 -34.187 30.647 1.00 45.66 379 ARG A O 1
ATOM 2832 N N . ALA A 1 380 ? 42.061 -35.031 28.607 1.00 44.94 380 ALA A N 1
ATOM 2833 C CA . ALA A 1 380 ? 41.602 -36.394 28.229 1.00 44.94 380 ALA A CA 1
ATOM 2834 C C . ALA A 1 380 ? 40.228 -36.764 28.840 1.00 44.94 380 ALA A C 1
ATOM 2836 O O . ALA A 1 380 ? 40.010 -36.478 30.006 1.00 44.94 380 ALA A O 1
ATOM 2837 N N . SER A 1 381 ? 39.251 -37.381 28.180 1.00 43.78 381 SER A N 1
ATOM 2838 C CA . SER A 1 381 ? 39.134 -38.175 26.947 1.00 43.78 381 SER A CA 1
ATOM 2839 C C . SER A 1 381 ? 37.648 -38.088 26.522 1.00 43.78 381 SER A C 1
ATOM 2841 O O . SER A 1 381 ? 36.795 -37.836 27.366 1.00 43.78 381 SER A O 1
ATOM 2843 N N . GLU A 1 382 ? 37.288 -38.054 25.239 1.00 45.66 382 GLU A N 1
ATOM 2844 C CA . GLU A 1 382 ? 37.197 -39.227 24.354 1.00 45.66 382 GLU A CA 1
ATOM 2845 C C . GLU A 1 382 ? 36.197 -40.267 24.885 1.00 45.66 382 GLU A C 1
ATOM 2847 O O . GLU A 1 382 ? 36.528 -41.026 25.784 1.00 45.66 382 GLU A O 1
ATOM 2852 N N . GLU A 1 383 ? 35.005 -40.340 24.288 1.00 45.66 383 GLU A N 1
ATOM 2853 C CA . GLU A 1 383 ? 34.489 -41.635 23.847 1.00 45.66 383 GLU A CA 1
ATOM 2854 C C . GLU A 1 383 ? 33.499 -41.478 22.690 1.00 45.66 383 GLU A C 1
ATOM 2856 O O . GLU A 1 383 ? 32.760 -40.501 22.570 1.00 45.66 383 GLU A O 1
ATOM 2861 N N . LYS A 1 384 ? 33.625 -42.433 21.776 1.00 46.97 384 LYS A N 1
ATOM 2862 C CA . LYS A 1 384 ? 33.088 -42.516 20.418 1.00 46.97 384 LYS A CA 1
ATOM 2863 C C . LYS A 1 384 ? 31.903 -43.530 20.444 1.00 46.97 384 LYS A C 1
ATOM 2865 O O . LYS A 1 384 ? 31.366 -43.757 21.520 1.00 46.97 384 LYS A O 1
ATOM 2870 N N . PRO A 1 385 ? 31.404 -44.097 19.328 1.00 65.12 385 PRO A N 1
ATOM 2871 C CA . PRO A 1 385 ? 29.971 -44.215 19.061 1.00 65.12 385 PRO A CA 1
ATOM 2872 C C . PRO A 1 385 ? 29.451 -45.667 19.119 1.00 65.12 385 PRO A C 1
ATOM 2874 O O . PRO A 1 385 ? 30.222 -46.610 19.287 1.00 65.12 385 PRO A O 1
ATOM 2877 N N . GLY A 1 386 ? 28.151 -45.864 18.872 1.00 53.28 386 GLY A N 1
ATOM 2878 C CA . GLY A 1 386 ? 27.619 -47.192 18.556 1.00 53.28 386 GLY A CA 1
ATOM 2879 C C . GLY A 1 386 ? 26.127 -47.240 18.224 1.00 53.28 386 GLY A C 1
ATOM 2880 O O . GLY A 1 386 ? 25.313 -47.381 19.132 1.00 53.28 386 GLY A O 1
ATOM 2881 N N . SER A 1 387 ? 25.786 -47.177 16.932 1.00 60.16 387 SER A N 1
ATOM 2882 C CA . SER A 1 387 ? 24.975 -48.161 16.172 1.00 60.16 387 SER A CA 1
ATOM 2883 C C . SER A 1 387 ? 24.536 -47.584 14.835 1.00 60.16 387 SER A C 1
ATOM 2885 O O . SER A 1 387 ? 23.956 -46.476 14.841 1.00 60.16 387 SER A O 1
#

pLDDT: mean 75.05, std 20.07, range [33.31, 97.88]

Radius of gyration: 43.36 Å; chains: 1; bounding box: 96×96×128 Å

Organism: NCBI:txid2528011

Secondary structure (DSSP, 8-state):
-HHHHHHHHHHHHHHHHHHHHHHHHHS-GGGHHHHHHHHHHHHHHHTS--TT-S---HHHHTTS-HHHHHHHHHHHHHHHHHHHHS-TT-S----PPPHHHHHHHHHHHHHHHHHHHHHHHHHHHHHHPPPPHHHHHHHHHHHHHHHHHHHHHHHHHHHHSPP-------PPPP--HHHHHHHHHHHHHHHHHHHHHHHHHHHH-TTSS--HHHHHHHHHHHHHHHHHHHHHHHHHHHHHTT---GGGHHHHHHHHHHHHHHHHHHHHHHHHHTS--S-S--S------HHHHHHHHHHHHHTHHHHHHHHHHHHHHHT-----SS---S--------PPPPPPPPPPP--------------------------------------